Protein AF-0000000066527613 (afdb_homodimer)

Secondary structure (DSSP, 8-state):
-EEES-TTSHHHHHHHHHHHHTT---EEE---TTTTHHHHHTT-TT--SSEEE-TTS-EEESHHHHHHHHHHHH-GGG-SS-SSHHHHHHHHHHHHHHHHHHHHHHHHHHHHHTS-GGG--HHHHHHHHHHHHHHHHHHHHHHHHSPPP-SS---HHHHHHHHHHHHHHHH-GGGS-GGG-HHHHHHHHHHHTSHHHHTS---/-EEES-TTSHHHHHHHHHHHHTT---EEE---TTTTHHHHHTT-TT--SSEEE-TTS-EEESHHHHHHHHHHHH-GGG-SS-SSHHHHHHHHHHHHHHHHHHHHHHHHHHHHHTS-GGG--HHHHHHHHHHHHHHHHHHHHHHHHSPPP-SS---HHHHHHHHHHHHHHHH-GGGS-GGG-HHHHHHHHHHHTSHHHHTS---

Nearest PDB structures (foldseek):
  3lxt-assembly1_A  TM=9.907E-01  e=4.288E-24  Pseudomonas protegens Pf-5
  3tou-assembly1_B  TM=8.952E-01  e=1.502E-11  Ralstonia solanacearum
  4mk3-assembly1_A-2  TM=9.012E-01  e=2.130E-11  Cupriavidus metallidurans CH34
  4o7h-assembly1_A  TM=7.627E-01  e=2.520E-07  Rhodospirillum rubrum F11
  4o7h-assembly1_B  TM=7.383E-01  e=2.281E-07  Rhodospirillum rubrum F11

Solvent-accessible surface area (backbone atoms only — not comparable to full-atom values): 21240 Å² total; per-residue (Å²): 68,36,42,36,26,34,32,50,37,45,48,27,31,45,46,54,38,48,34,54,77,64,70,47,78,66,44,80,41,76,38,38,70,72,88,28,38,72,69,37,31,75,77,35,65,50,48,56,70,18,27,39,34,40,84,88,63,54,53,30,30,49,44,69,53,43,48,51,47,51,39,56,65,64,30,80,92,60,43,58,60,61,83,51,56,70,60,26,45,53,40,44,24,52,34,32,34,25,49,49,30,41,52,30,43,49,51,52,39,43,47,70,72,70,38,56,76,83,34,47,55,67,73,58,52,51,52,41,49,50,26,27,50,36,21,50,52,50,51,35,54,48,36,70,74,55,64,76,80,84,79,90,61,81,42,48,43,54,46,37,43,25,37,24,52,53,36,36,56,71,68,42,35,90,79,51,59,59,87,81,32,56,62,51,51,51,48,25,55,55,49,54,67,35,69,61,37,60,78,51,54,69,91,68,37,41,35,26,35,33,51,38,46,48,27,30,45,46,54,39,49,32,56,76,64,68,48,80,66,43,80,42,76,39,40,70,71,88,28,38,71,69,38,32,76,77,36,64,51,48,57,71,18,27,39,34,39,84,86,62,52,53,30,30,48,42,69,52,44,48,51,47,52,40,58,65,63,29,79,90,61,44,56,61,61,84,52,54,70,60,26,46,54,40,43,22,53,35,29,33,25,49,47,30,41,53,31,41,51,52,52,39,42,48,69,71,71,38,60,77,82,32,47,54,67,73,58,51,53,53,41,49,50,27,26,51,34,21,50,52,50,49,34,53,47,37,70,74,56,65,75,80,85,79,89,60,80,42,49,44,55,45,38,42,25,37,24,51,53,36,35,57,70,67,42,35,90,80,49,59,60,86,83,31,57,60,53,52,53,49,24,54,55,50,55,67,36,68,63,38,61,76,51,53,69,90

Sequence (406 aa):
MQLIGMLDSPFVRRVAIALRLLDLPYEHRPLSVFRNFQAFSLFNPMVKAPTLVLDDGTVLMDSSLILDYLECLAGRERSLLPQRPQARARALSLIGAALVACEKSVQIYYELNLRPEERRHGPWLERVEGQLLAAYDWLEAALRQEPLARDGGIELVGVTVAVAWRFSQLVVAERVAASEYPELASYSDYAEGLPVFLETPPVMQLIGMLDSPFVRRVAIALRLLDLPYEHRPLSVFRNFQAFSLFNPMVKAPTLVLDDGTVLMDSSLILDYLECLAGRERSLLPQRPQARARALSLIGAALVACEKSVQIYYELNLRPEERRHGPWLERVEGQLLAAYDWLEAALRQEPLARDGGIELVGVTVAVAWRFSQLVVAERVAASEYPELASYSDYAEGLPVFLETPPV

Foldseek 3Di:
DEWEEALLQLLSVLLLLLCVLLVHDYHYHHAYCPPRVPVQCVLPVVSAPGWDQDPVGDIDHDSVVSLVVSDVVSDDVSALADDDPVRRVVLVVLLVLLVLLSVLLVVLLCLVPVDDPVPRDVVVNVVSLVSNVVSLVVNLVVCVVPNDDLDLDHGSSLSSLLSSVVSSCVRPCVSPPCVVRVSSVVSNVSVCPHPSNVVRDRD/DEWEEALLQLLSVLLLLLCVLLVHDYHYHHAYCPPRVPVQCVLPVVSAPGWDQDPVGDIDHDSVVSLVVSDVVSDDVSALADDDPVRRVVLVVLLVLLVLLSVLLVVLLCLVPVDDPVPRDVVVNVVSLVSNVVSLVVNLVVCVVPNDDLPLDHGSSLSSLLSSVVSSCVRPCVSPPCVVRVRSVVSNVSVCPHPSNVVRDRD

Organism: Pseudomonas aeruginosa (strain ATCC 15692 / DSM 22644 / CIP 104116 / JCM 14847 / LMG 12228 / 1C / PRS 101 / PAO1) (NCBI:txid208964)

pLDDT: mean 97.91, std 1.45, range [89.75, 98.94]

InterPro domains:
  IPR004045 Glutathione S-transferase, N-terminal [PF13417] (3-76)
  IPR004045 Glutathione S-transferase, N-terminal [PS50404] (1-78)
  IPR036249 Thioredoxin-like superfamily [SSF52833] (1-95)
  IPR036282 Glutathione S-transferase, C-terminal domain superfamily [SSF47616] (69-200)

Radius of gyration: 19.96 Å; Cα contacts (8 Å, |Δi|>4): 633; chains: 2; bounding box: 53×54×44 Å

Structure (mmCIF, N/CA/C/O backbone):
data_AF-0000000066527613-model_v1
#
loop_
_entity.id
_entity.type
_entity.pdbx_description
1 polymer 'GST N-terminal domain-containing protein'
#
loop_
_atom_site.group_PDB
_atom_site.id
_atom_site.type_symbol
_atom_site.label_atom_id
_atom_site.label_alt_id
_atom_site.label_comp_id
_atom_site.label_asym_id
_atom_site.label_entity_id
_atom_site.label_seq_id
_atom_site.pdbx_PDB_ins_code
_atom_site.Cartn_x
_atom_site.Cartn_y
_atom_site.Cartn_z
_atom_site.occupancy
_atom_site.B_iso_or_equiv
_atom_site.auth_seq_id
_atom_site.auth_comp_id
_atom_site.auth_asym_id
_atom_site.auth_atom_id
_atom_site.pdbx_PDB_model_num
ATOM 1 N N . MET A 1 1 ? -11.852 4.91 -18.172 1 98.25 1 MET A N 1
ATOM 2 C CA . MET A 1 1 ? -10.711 4.906 -17.266 1 98.25 1 MET A CA 1
ATOM 3 C C . MET A 1 1 ? -9.422 4.555 -17.984 1 98.25 1 MET A C 1
ATOM 5 O O . MET A 1 1 ? -9.453 3.885 -19.031 1 98.25 1 MET A O 1
ATOM 9 N N . GLN A 1 2 ? -8.297 5.113 -17.562 1 98.88 2 GLN A N 1
ATOM 10 C CA . GLN A 1 2 ? -6.984 4.773 -18.109 1 98.88 2 GLN A CA 1
ATOM 11 C C . GLN A 1 2 ? -6.074 4.211 -17.016 1 98.88 2 GLN A C 1
ATOM 13 O O . GLN A 1 2 ? -5.844 4.859 -15.992 1 98.88 2 GLN A O 1
ATOM 18 N N . LEU A 1 3 ? -5.648 2.975 -17.266 1 98.94 3 LEU A N 1
ATOM 19 C CA . LEU A 1 3 ? -4.664 2.371 -16.359 1 98.94 3 LEU A CA 1
ATOM 20 C C . LEU A 1 3 ? -3.248 2.621 -16.875 1 98.94 3 LEU A C 1
ATOM 22 O O . LEU A 1 3 ? -2.881 2.154 -17.953 1 98.94 3 LEU A O 1
ATOM 26 N N . ILE A 1 4 ? -2.465 3.357 -16.125 1 98.94 4 ILE A N 1
ATOM 27 C CA . ILE A 1 4 ? -1.11 3.74 -16.516 1 98.94 4 ILE A CA 1
ATOM 28 C C . ILE A 1 4 ? -0.098 2.865 -15.781 1 98.94 4 ILE A C 1
ATOM 30 O O . ILE A 1 4 ? -0.135 2.762 -14.555 1 98.94 4 ILE A O 1
ATOM 34 N N . GLY A 1 5 ? 0.827 2.24 -16.469 1 98.81 5 GLY A N 1
ATOM 35 C CA . GLY A 1 5 ? 1.884 1.415 -15.914 1 98.81 5 GLY A CA 1
ATOM 36 C C . GLY A 1 5 ? 2.18 0.18 -16.734 1 98.81 5 GLY A C 1
ATOM 37 O O . GLY A 1 5 ? 1.356 -0.238 -17.562 1 98.81 5 GLY A O 1
ATOM 38 N N . MET A 1 6 ? 3.291 -0.422 -16.531 1 98.75 6 MET A N 1
ATOM 39 C CA . MET A 1 6 ? 3.703 -1.624 -17.25 1 98.75 6 MET A CA 1
ATOM 40 C C . MET A 1 6 ? 3.133 -2.875 -16.594 1 98.75 6 MET A C 1
ATOM 42 O O . MET A 1 6 ? 3.078 -2.965 -15.367 1 98.75 6 MET A O 1
ATOM 46 N N . LEU A 1 7 ? 2.807 -3.889 -17.359 1 98.62 7 LEU A N 1
ATOM 47 C CA . LEU A 1 7 ? 2.152 -5.086 -16.844 1 98.62 7 LEU A CA 1
ATOM 48 C C . LEU A 1 7 ? 3.17 -6.039 -16.219 1 98.62 7 LEU A C 1
ATOM 50 O O . LEU A 1 7 ? 2.797 -7.027 -15.594 1 98.62 7 LEU A O 1
ATOM 54 N N . ASP A 1 8 ? 4.469 -5.758 -16.328 1 98.12 8 ASP A N 1
ATOM 55 C CA . ASP A 1 8 ? 5.438 -6.551 -15.578 1 98.12 8 ASP A CA 1
ATOM 56 C C . ASP A 1 8 ? 5.492 -6.117 -14.109 1 98.12 8 ASP A C 1
ATOM 58 O O . ASP A 1 8 ? 6.082 -6.801 -13.273 1 98.12 8 ASP A O 1
ATOM 62 N N . SER A 1 9 ? 4.934 -4.973 -13.812 1 98.56 9 SER A N 1
ATOM 63 C CA . SER A 1 9 ? 4.691 -4.609 -12.414 1 98.56 9 SER A CA 1
ATOM 64 C C . SER A 1 9 ? 3.551 -5.43 -11.82 1 98.56 9 SER A C 1
ATOM 66 O O . SER A 1 9 ? 2.438 -5.434 -12.352 1 98.56 9 SER A O 1
ATOM 68 N N . PRO A 1 10 ? 3.832 -6.059 -10.703 1 98.81 10 PRO A N 1
ATOM 69 C CA . PRO A 1 10 ? 2.752 -6.828 -10.086 1 98.81 10 PRO A CA 1
ATOM 70 C C . PRO A 1 10 ? 1.612 -5.945 -9.586 1 98.81 10 PRO A C 1
ATOM 72 O O . PRO A 1 10 ? 0.46 -6.383 -9.539 1 98.81 10 PRO A O 1
ATOM 75 N N . PHE A 1 11 ? 1.905 -4.707 -9.273 1 98.88 11 PHE A N 1
ATOM 76 C CA . PHE A 1 11 ? 0.905 -3.768 -8.789 1 98.88 11 PHE A CA 1
ATOM 77 C C . PHE A 1 11 ? -0.023 -3.328 -9.914 1 98.88 11 PHE A C 1
ATOM 79 O O . PHE A 1 11 ? -1.237 -3.232 -9.727 1 98.88 11 PHE A O 1
ATOM 86 N N . VAL A 1 12 ? 0.524 -3.086 -11.062 1 98.94 12 VAL A N 1
ATOM 87 C CA . VAL A 1 12 ? -0.276 -2.721 -12.227 1 98.94 12 VAL A CA 1
ATOM 88 C C . VAL A 1 12 ? -1.093 -3.926 -12.695 1 98.94 12 VAL A C 1
ATOM 90 O O . VAL A 1 12 ? -2.287 -3.801 -12.977 1 98.94 12 VAL A O 1
ATOM 93 N N . ARG A 1 13 ? -0.465 -5.059 -12.703 1 98.94 13 ARG A N 1
ATOM 94 C CA . ARG A 1 13 ? -1.077 -6.25 -13.281 1 98.94 13 ARG A CA 1
ATOM 95 C C . ARG A 1 13 ? -2.268 -6.715 -12.453 1 98.94 13 ARG A C 1
ATOM 97 O O . ARG A 1 13 ? -3.295 -7.117 -13 1 98.94 13 ARG A O 1
ATOM 104 N N . ARG A 1 14 ? -2.139 -6.66 -11.125 1 98.94 14 ARG A N 1
ATOM 105 C CA . ARG A 1 14 ? -3.268 -7.129 -10.328 1 98.94 14 ARG A CA 1
ATOM 106 C C . ARG A 1 14 ? -4.469 -6.203 -10.484 1 98.94 14 ARG A C 1
ATOM 108 O O . ARG A 1 14 ? -5.617 -6.645 -10.391 1 98.94 14 ARG A O 1
ATOM 115 N N . VAL A 1 15 ? -4.266 -4.91 -10.781 1 98.94 15 VAL A N 1
ATOM 116 C CA . VAL A 1 15 ? -5.359 -3.98 -11.047 1 98.94 15 VAL A CA 1
ATOM 117 C C . VAL A 1 15 ? -5.984 -4.293 -12.406 1 98.94 15 VAL A C 1
ATOM 119 O O . VAL A 1 15 ? -7.211 -4.336 -12.531 1 98.94 15 VAL A O 1
ATOM 122 N N . ALA A 1 16 ? -5.148 -4.527 -13.375 1 98.94 16 ALA A N 1
ATOM 123 C CA . ALA A 1 16 ? -5.637 -4.855 -14.711 1 98.94 16 ALA A CA 1
ATOM 124 C C . ALA A 1 16 ? -6.52 -6.098 -14.68 1 98.94 16 ALA A C 1
ATOM 126 O O . ALA A 1 16 ? -7.602 -6.113 -15.273 1 98.94 16 ALA A O 1
ATOM 127 N N . ILE A 1 17 ? -6.062 -7.09 -14 1 98.88 17 ILE A N 1
ATOM 128 C CA . ILE A 1 17 ? -6.789 -8.352 -13.914 1 98.88 17 ILE A CA 1
ATOM 129 C C . ILE A 1 17 ? -8.109 -8.133 -13.18 1 98.88 17 ILE A C 1
ATOM 131 O O . ILE A 1 17 ? -9.148 -8.648 -13.586 1 98.88 17 ILE A O 1
ATOM 135 N N . ALA A 1 18 ? -8.078 -7.363 -12.094 1 98.88 18 ALA A N 1
ATOM 136 C CA . ALA A 1 18 ? -9.297 -7.066 -11.344 1 98.88 18 ALA A CA 1
ATOM 137 C C . ALA A 1 18 ? -10.305 -6.324 -12.219 1 98.88 18 ALA A C 1
ATOM 139 O O . ALA A 1 18 ? -11.508 -6.602 -12.156 1 98.88 18 ALA A O 1
ATOM 140 N N . LEU A 1 19 ? -9.836 -5.344 -13.023 1 98.88 19 LEU A N 1
ATOM 141 C CA . LEU A 1 19 ? -10.711 -4.617 -13.938 1 98.88 19 LEU A CA 1
ATOM 142 C C . LEU A 1 19 ? -11.422 -5.578 -14.883 1 98.88 19 LEU A C 1
ATOM 144 O O . LEU A 1 19 ? -12.617 -5.434 -15.133 1 98.88 19 LEU A O 1
ATOM 148 N N . ARG A 1 20 ? -10.734 -6.57 -15.32 1 98.5 20 ARG A N 1
ATOM 149 C CA . ARG A 1 20 ? -11.305 -7.547 -16.234 1 98.5 20 ARG A CA 1
ATOM 150 C C . ARG A 1 20 ? -12.289 -8.469 -15.523 1 98.5 20 ARG A C 1
ATOM 152 O O . ARG A 1 20 ? -13.367 -8.75 -16.047 1 98.5 20 ARG A O 1
ATOM 159 N N . LEU A 1 21 ? -11.906 -8.906 -14.367 1 98.56 21 LEU A N 1
ATOM 160 C CA . LEU A 1 21 ? -12.781 -9.773 -13.594 1 98.56 21 LEU A CA 1
ATOM 161 C C . LEU A 1 21 ? -14.102 -9.07 -13.281 1 98.56 21 LEU A C 1
ATOM 163 O O . LEU A 1 21 ? -15.148 -9.719 -13.219 1 98.56 21 LEU A O 1
ATOM 167 N N . LEU A 1 22 ? -14.031 -7.754 -13.094 1 98.31 22 LEU A N 1
ATOM 168 C CA . LEU A 1 22 ? -15.203 -6.969 -12.734 1 98.31 22 LEU A CA 1
ATOM 169 C C . LEU A 1 22 ? -15.914 -6.453 -13.984 1 98.31 22 LEU A C 1
ATOM 171 O O . LEU A 1 22 ? -16.922 -5.742 -13.891 1 98.31 22 LEU A O 1
ATOM 175 N N . ASP A 1 23 ? -15.375 -6.754 -15.148 1 97.5 23 ASP A N 1
ATOM 176 C CA . ASP A 1 23 ? -15.922 -6.34 -16.438 1 97.5 23 ASP A CA 1
ATOM 177 C C . ASP A 1 23 ? -16.031 -4.82 -16.516 1 97.5 23 ASP A C 1
ATOM 179 O O . ASP A 1 23 ? -17.094 -4.289 -16.891 1 97.5 23 ASP A O 1
ATOM 183 N N . LEU A 1 24 ? -15.047 -4.156 -16.078 1 98.12 24 LEU A N 1
ATOM 184 C CA . LEU A 1 24 ? -14.961 -2.701 -16.172 1 98.12 24 LEU A CA 1
ATOM 185 C C . LEU A 1 24 ? -14.047 -2.279 -17.312 1 98.12 24 LEU A C 1
ATOM 187 O O . LEU A 1 24 ? -12.883 -2.67 -17.359 1 98.12 24 LEU A O 1
ATOM 191 N N . PRO A 1 25 ? -14.578 -1.567 -18.219 1 97.75 25 PRO A N 1
ATOM 192 C CA . PRO A 1 25 ? -13.758 -1.151 -19.359 1 97.75 25 PRO A CA 1
ATOM 193 C C . PRO A 1 25 ? -12.648 -0.178 -18.969 1 97.75 25 PRO A C 1
ATOM 195 O O . PRO A 1 25 ? -12.852 0.677 -18.109 1 97.75 25 PRO A O 1
ATOM 198 N N . TYR A 1 26 ? -11.547 -0.317 -19.625 1 98.62 26 TYR A N 1
ATOM 199 C CA . TYR A 1 26 ? -10.43 0.588 -19.406 1 98.62 26 TYR A CA 1
ATOM 200 C C . TYR A 1 26 ? -9.484 0.587 -20.609 1 98.62 26 TYR A C 1
ATOM 202 O O . TYR A 1 26 ? -9.484 -0.352 -21.406 1 98.62 26 TYR A O 1
ATOM 210 N N . GLU A 1 27 ? -8.75 1.64 -20.734 1 98.69 27 GLU A N 1
ATOM 211 C CA . GLU A 1 27 ? -7.625 1.729 -21.656 1 98.69 27 GLU A CA 1
ATOM 212 C C . GLU A 1 27 ? -6.297 1.587 -20.922 1 98.69 27 GLU A C 1
ATOM 214 O O . GLU A 1 27 ? -6.082 2.221 -19.891 1 98.69 27 GLU A O 1
ATOM 219 N N . HIS A 1 28 ? -5.473 0.753 -21.469 1 98.75 28 HIS A N 1
ATOM 220 C CA . HIS A 1 28 ? -4.164 0.544 -20.859 1 98.75 28 HIS A CA 1
ATOM 221 C C . HIS A 1 28 ? -3.104 1.428 -21.5 1 98.75 28 HIS A C 1
ATOM 223 O O . HIS A 1 28 ? -2.994 1.473 -22.734 1 98.75 28 HIS A O 1
ATOM 229 N N . ARG A 1 29 ? -2.357 2.189 -20.734 1 98.69 29 ARG A N 1
ATOM 230 C CA . ARG A 1 29 ? -1.206 2.984 -21.156 1 98.69 29 ARG A CA 1
ATOM 231 C C . ARG A 1 29 ? 0.083 2.439 -20.547 1 98.69 29 ARG A C 1
ATOM 233 O O . ARG A 1 29 ? 0.443 2.789 -19.422 1 98.69 29 ARG A O 1
ATOM 240 N N . PRO A 1 30 ? 0.842 1.646 -21.344 1 98.62 30 PRO A N 1
ATOM 241 C CA . PRO A 1 30 ? 2.041 0.996 -20.797 1 98.62 30 PRO A CA 1
ATOM 242 C C . PRO A 1 30 ? 3.229 1.95 -20.688 1 98.62 30 PRO A C 1
ATOM 244 O O . PRO A 1 30 ? 4.156 1.887 -21.5 1 98.62 30 PRO A O 1
ATOM 247 N N . LEU A 1 31 ? 3.277 2.803 -19.719 1 98.62 31 LEU A N 1
ATOM 248 C CA . LEU A 1 31 ? 4.359 3.75 -19.469 1 98.62 31 LEU A CA 1
ATOM 249 C C . LEU A 1 31 ? 5.215 3.299 -18.297 1 98.62 31 LEU A C 1
ATOM 251 O O . LEU A 1 31 ? 4.688 2.965 -17.234 1 98.62 31 LEU A O 1
ATOM 255 N N . SER A 1 32 ? 6.484 3.225 -18.562 1 98 32 SER A N 1
ATOM 256 C CA . SER A 1 32 ? 7.457 2.9 -17.531 1 98 32 SER A CA 1
ATOM 257 C C . SER A 1 32 ? 7.73 4.102 -16.625 1 98 32 SER A C 1
ATOM 259 O O . SER A 1 32 ? 7.875 5.223 -17.109 1 98 32 SER A O 1
ATOM 261 N N . VAL A 1 33 ? 7.879 3.832 -15.281 1 97.62 33 VAL A N 1
ATOM 262 C CA . VAL A 1 33 ? 8.172 4.91 -14.336 1 97.62 33 VAL A CA 1
ATOM 263 C C . VAL A 1 33 ? 9.625 5.344 -14.484 1 97.62 33 VAL A C 1
ATOM 265 O O . VAL A 1 33 ? 10.039 6.363 -13.922 1 97.62 33 VAL A O 1
ATOM 268 N N . PHE A 1 34 ? 10.414 4.598 -15.203 1 96.19 34 PHE A N 1
ATOM 269 C CA . PHE A 1 34 ? 11.812 4.938 -15.43 1 96.19 34 PHE A CA 1
ATOM 270 C C . PHE A 1 34 ? 12.023 5.449 -16.844 1 96.19 34 PHE A C 1
ATOM 272 O O . PHE A 1 34 ? 12.32 6.633 -17.047 1 96.19 34 PHE A O 1
ATOM 279 N N . ARG A 1 35 ? 11.641 4.73 -17.875 1 97.19 35 ARG A N 1
ATOM 280 C CA . ARG A 1 35 ? 11.938 5.051 -19.266 1 97.19 35 ARG A CA 1
ATOM 281 C C . ARG A 1 35 ? 11.023 6.16 -19.781 1 97.19 35 ARG A C 1
ATOM 283 O O . ARG A 1 35 ? 11.391 6.902 -20.688 1 97.19 35 ARG A O 1
ATOM 290 N N . ASN A 1 36 ? 9.898 6.223 -19.188 1 98.44 36 ASN A N 1
ATOM 291 C CA . ASN A 1 36 ? 8.906 7.18 -19.672 1 98.44 36 ASN A CA 1
ATOM 292 C C . ASN A 1 36 ? 8.531 8.18 -18.578 1 98.44 36 ASN A C 1
ATOM 294 O O . ASN A 1 36 ? 7.359 8.523 -18.422 1 98.44 36 ASN A O 1
ATOM 298 N N . PHE A 1 37 ? 9.5 8.562 -17.844 1 97.25 37 PHE A N 1
ATOM 299 C CA . PHE A 1 37 ? 9.281 9.391 -16.656 1 97.25 37 PHE A CA 1
ATOM 300 C C . PHE A 1 37 ? 8.469 10.633 -17.016 1 97.25 37 PHE A C 1
ATOM 302 O O . PHE A 1 37 ? 7.469 10.93 -16.359 1 97.25 37 PHE A O 1
ATOM 309 N N . GLN A 1 38 ? 8.828 11.422 -18.016 1 97.56 38 GLN A N 1
ATOM 310 C CA . GLN A 1 38 ? 8.172 12.672 -18.375 1 97.56 38 GLN A CA 1
ATOM 311 C C . GLN A 1 38 ? 6.738 12.422 -18.844 1 97.56 38 GLN A C 1
ATOM 313 O O . GLN A 1 38 ? 5.812 13.117 -18.422 1 97.56 38 GLN A O 1
ATOM 318 N N . ALA A 1 39 ? 6.578 11.461 -19.703 1 98.69 39 ALA A N 1
ATOM 319 C CA . ALA A 1 39 ? 5.242 11.117 -20.188 1 98.69 39 ALA A CA 1
ATOM 320 C C . ALA A 1 39 ? 4.34 10.672 -19.031 1 98.69 39 ALA A C 1
ATOM 322 O O . ALA A 1 39 ? 3.166 11.047 -18.969 1 98.69 39 ALA A O 1
ATOM 323 N N . PHE A 1 40 ? 4.914 9.859 -18.156 1 98.81 40 PHE A N 1
ATOM 324 C CA . PHE A 1 40 ? 4.16 9.375 -17.016 1 98.81 40 PHE A CA 1
ATOM 325 C C . PHE A 1 40 ? 3.729 10.531 -16.125 1 98.81 40 PHE A C 1
ATOM 327 O O . PHE A 1 40 ? 2.605 10.547 -15.609 1 98.81 40 PHE A O 1
ATOM 334 N N . SER A 1 41 ? 4.617 11.508 -15.945 1 98.31 41 SER A N 1
ATOM 335 C CA . SER A 1 41 ? 4.379 12.617 -15.023 1 98.31 41 SER A CA 1
ATOM 336 C C . SER A 1 41 ? 3.219 13.484 -15.492 1 98.31 41 SER A C 1
ATOM 338 O O . SER A 1 41 ? 2.623 14.211 -14.703 1 98.31 41 SER A O 1
ATOM 340 N N . LEU A 1 42 ? 2.811 13.414 -16.75 1 98.06 42 LEU A N 1
ATOM 341 C CA . LEU A 1 42 ? 1.677 14.156 -17.281 1 98.06 42 LEU A CA 1
ATOM 342 C C . LEU A 1 42 ? 0.363 13.617 -16.734 1 98.06 42 LEU A C 1
ATOM 344 O O . LEU A 1 42 ? -0.621 14.352 -16.625 1 98.06 42 LEU A O 1
ATOM 348 N N . PHE A 1 43 ? 0.378 12.32 -16.328 1 98.44 43 PHE A N 1
ATOM 349 C CA . PHE A 1 43 ? -0.805 11.695 -15.75 1 98.44 43 PHE A CA 1
ATOM 350 C C . PHE A 1 43 ? -0.77 11.797 -14.227 1 98.44 43 PHE A C 1
ATOM 352 O O . PHE A 1 43 ? -1.796 12.047 -13.594 1 98.44 43 PHE A O 1
ATOM 359 N N . ASN A 1 44 ? 0.389 11.609 -13.695 1 98.75 44 ASN A N 1
ATOM 360 C CA . ASN A 1 44 ? 0.644 11.594 -12.258 1 98.75 44 ASN A CA 1
ATOM 361 C C . ASN A 1 44 ? 2.016 12.172 -11.93 1 98.75 44 ASN A C 1
ATOM 363 O O . ASN A 1 44 ? 3.035 11.5 -12.094 1 98.75 44 ASN A O 1
ATOM 367 N N . PRO A 1 45 ? 2.076 13.328 -11.328 1 98.69 45 PRO A N 1
ATOM 368 C CA . PRO A 1 45 ? 3.359 13.992 -11.078 1 98.69 45 PRO A CA 1
ATOM 369 C C . PRO A 1 45 ? 4.23 13.234 -10.078 1 98.69 45 PRO A C 1
ATOM 371 O O . PRO A 1 45 ? 5.43 13.5 -9.977 1 98.69 45 PRO A O 1
ATOM 374 N N . MET A 1 46 ? 3.697 12.312 -9.305 1 98.75 46 MET A N 1
ATOM 375 C CA . MET A 1 46 ? 4.477 11.492 -8.375 1 98.75 46 MET A CA 1
ATOM 376 C C . MET A 1 46 ? 5.125 10.32 -9.102 1 98.75 46 MET A C 1
ATOM 378 O O . MET A 1 46 ? 5.988 9.641 -8.547 1 98.75 46 MET A O 1
ATOM 382 N N . VAL A 1 47 ? 4.695 10.055 -10.359 1 98.56 47 VAL A N 1
ATOM 383 C CA . VAL A 1 47 ? 5.215 8.984 -11.211 1 98.56 47 VAL A CA 1
ATOM 384 C C . VAL A 1 47 ? 5.176 7.66 -10.453 1 98.56 47 VAL A C 1
ATOM 386 O O . VAL A 1 47 ? 6.195 6.977 -10.328 1 98.56 47 VAL A O 1
ATOM 389 N N . LYS A 1 48 ? 4.039 7.363 -9.961 1 98.19 48 LYS A N 1
ATOM 390 C CA . LYS A 1 48 ? 3.781 6.133 -9.219 1 98.19 48 LYS A CA 1
ATOM 391 C C . LYS A 1 48 ? 2.883 5.191 -10.016 1 98.19 48 LYS A C 1
ATOM 393 O O . LYS A 1 48 ? 1.813 5.586 -10.484 1 98.19 48 LYS A O 1
ATOM 398 N N . ALA A 1 49 ? 3.301 3.994 -10.289 1 98.62 49 ALA A N 1
ATOM 399 C CA . ALA A 1 49 ? 2.467 2.965 -10.906 1 98.62 49 ALA A CA 1
ATOM 400 C C . ALA A 1 49 ? 1.972 1.965 -9.867 1 98.62 49 ALA A C 1
ATOM 402 O O . ALA A 1 49 ? 2.688 1.642 -8.914 1 98.62 49 ALA A O 1
ATOM 403 N N . PRO A 1 50 ? 0.81 1.498 -10.031 1 98.81 50 PRO A N 1
ATOM 404 C CA . PRO A 1 50 ? -0.18 1.874 -11.039 1 98.81 50 PRO A CA 1
ATOM 405 C C . PRO A 1 50 ? -0.811 3.238 -10.773 1 98.81 50 PRO A C 1
ATOM 407 O O . PRO A 1 50 ? -0.86 3.684 -9.625 1 98.81 50 PRO A O 1
ATOM 410 N N . THR A 1 51 ? -1.185 3.896 -11.82 1 98.94 51 THR A N 1
ATOM 411 C CA . THR A 1 51 ? -2.07 5.055 -11.805 1 98.94 51 THR A CA 1
ATOM 412 C C . THR A 1 51 ? -3.34 4.781 -12.602 1 98.94 51 THR A C 1
ATOM 414 O O . THR A 1 51 ? -3.277 4.223 -13.703 1 98.94 51 THR A O 1
ATOM 417 N N . LEU A 1 52 ? -4.492 5.016 -12.023 1 98.94 52 LEU A N 1
ATOM 418 C CA . LEU A 1 52 ? -5.766 4.949 -12.727 1 98.94 52 LEU A CA 1
ATOM 419 C C . LEU A 1 52 ? -6.371 6.34 -12.883 1 98.94 52 LEU A C 1
ATOM 421 O O . LEU A 1 52 ? -6.645 7.02 -11.891 1 98.94 52 LEU A O 1
ATOM 425 N N . VAL A 1 53 ? -6.516 6.797 -14.094 1 98.94 53 VAL A N 1
ATOM 426 C CA . VAL A 1 53 ? -7.199 8.055 -14.383 1 98.94 53 VAL A CA 1
ATOM 427 C C . VAL A 1 53 ? -8.664 7.781 -14.727 1 98.94 53 VAL A C 1
ATOM 429 O O . VAL A 1 53 ? -8.961 7.059 -15.68 1 98.94 53 VAL A O 1
ATOM 432 N N . LEU A 1 54 ? -9.516 8.344 -13.93 1 98.81 54 LEU A N 1
ATOM 433 C CA . LEU A 1 54 ? -10.945 8.148 -14.141 1 98.81 54 LEU A CA 1
ATOM 434 C C . LEU A 1 54 ? -11.453 9.047 -15.266 1 98.81 54 LEU A C 1
ATOM 436 O O . LEU A 1 54 ? -10.742 9.938 -15.727 1 98.81 54 LEU A O 1
ATOM 440 N N . ASP A 1 55 ? -12.703 8.836 -15.664 1 97.62 55 ASP A N 1
ATOM 441 C CA . ASP A 1 55 ? -13.289 9.562 -16.781 1 97.62 55 ASP A CA 1
ATOM 442 C C . ASP A 1 55 ? -13.445 11.047 -16.453 1 97.62 55 ASP A C 1
ATOM 444 O O . ASP A 1 55 ? -13.375 11.898 -17.344 1 97.62 55 ASP A O 1
ATOM 448 N N . ASP A 1 56 ? -13.609 11.336 -15.219 1 97.5 56 ASP A N 1
ATOM 449 C CA . ASP A 1 56 ? -13.797 12.727 -14.812 1 97.5 56 ASP A CA 1
ATOM 450 C C . ASP A 1 56 ? -12.453 13.398 -14.531 1 97.5 56 ASP A C 1
ATOM 452 O O . ASP A 1 56 ? -12.414 14.539 -14.062 1 97.5 56 ASP A O 1
ATOM 456 N N . GLY A 1 57 ? -11.391 12.625 -14.711 1 97.94 57 GLY A N 1
ATOM 457 C CA . GLY A 1 57 ? -10.07 13.211 -14.547 1 97.94 57 GLY A CA 1
ATOM 458 C C . GLY A 1 57 ? -9.453 12.914 -13.188 1 97.94 57 GLY A C 1
ATOM 459 O O . GLY A 1 57 ? -8.266 13.18 -12.977 1 97.94 57 GLY A O 1
ATOM 460 N N . THR A 1 58 ? -10.203 12.336 -12.258 1 98.5 58 THR A N 1
ATOM 461 C CA . THR A 1 58 ? -9.656 11.977 -10.961 1 98.5 58 THR A CA 1
ATOM 462 C C . THR A 1 58 ? -8.539 10.945 -11.109 1 98.5 58 THR A C 1
ATOM 464 O O . THR A 1 58 ? -8.672 9.992 -11.891 1 98.5 58 THR A O 1
ATOM 467 N N . VAL A 1 59 ? -7.449 11.156 -10.367 1 98.88 59 VAL A N 1
ATOM 468 C CA . VAL A 1 59 ? -6.285 10.281 -10.445 1 98.88 59 VAL A CA 1
ATOM 469 C C . VAL A 1 59 ? -6.16 9.461 -9.164 1 98.88 59 VAL A C 1
ATOM 471 O O . VAL A 1 59 ? -6.133 10.023 -8.062 1 98.88 59 VAL A O 1
ATOM 474 N N . LEU A 1 60 ? -6.156 8.195 -9.352 1 98.88 60 LEU A N 1
ATOM 475 C CA . LEU A 1 60 ? -5.934 7.277 -8.234 1 98.88 60 LEU A CA 1
ATOM 476 C C . LEU A 1 60 ? -4.582 6.586 -8.367 1 98.88 60 LEU A C 1
ATOM 478 O O . LEU A 1 60 ? -4.117 6.324 -9.477 1 98.88 60 LEU A O 1
ATOM 482 N N . MET A 1 61 ? -3.977 6.359 -7.211 1 98.5 61 MET A N 1
ATOM 483 C CA . MET A 1 61 ? -2.734 5.594 -7.176 1 98.5 61 MET A CA 1
ATOM 484 C C . MET A 1 61 ? -2.754 4.574 -6.039 1 98.5 61 MET A C 1
ATOM 486 O O . MET A 1 61 ? -3.73 4.488 -5.293 1 98.5 61 MET A O 1
ATOM 490 N N . ASP A 1 62 ? -1.662 3.736 -5.977 1 98.06 62 ASP A N 1
ATOM 491 C CA . ASP A 1 62 ? -1.625 2.621 -5.039 1 98.06 62 ASP A CA 1
ATOM 492 C C . ASP A 1 62 ? -2.613 1.53 -5.441 1 98.06 62 ASP A C 1
ATOM 494 O O . ASP A 1 62 ? -3.826 1.751 -5.434 1 98.06 62 ASP A O 1
ATOM 498 N N . SER A 1 63 ? -2.098 0.368 -5.703 1 98.88 63 SER A N 1
ATOM 499 C CA . SER A 1 63 ? -2.932 -0.689 -6.266 1 98.88 63 SER A CA 1
ATOM 500 C C . SER A 1 63 ? -4.07 -1.058 -5.32 1 98.88 63 SER A C 1
ATOM 502 O O . SER A 1 63 ? -5.191 -1.323 -5.766 1 98.88 63 SER A O 1
ATOM 504 N N . SER A 1 64 ? -3.842 -1.008 -4.02 1 98.81 64 SER A N 1
ATOM 505 C CA . SER A 1 64 ? -4.875 -1.372 -3.057 1 98.81 64 SER A CA 1
ATOM 506 C C . SER A 1 64 ? -5.977 -0.318 -3.002 1 98.81 64 SER A C 1
ATOM 508 O O . SER A 1 64 ? -7.152 -0.649 -2.844 1 98.81 64 SER A O 1
ATOM 510 N N . LEU A 1 65 ? -5.625 0.952 -3.143 1 98.81 65 LEU A N 1
ATOM 511 C CA . LEU A 1 65 ? -6.621 2.018 -3.137 1 98.81 65 LEU A CA 1
ATOM 512 C C . LEU A 1 65 ? -7.441 2.002 -4.422 1 98.81 65 LEU A C 1
ATOM 514 O O . LEU A 1 65 ? -8.648 2.242 -4.395 1 98.81 65 LEU A O 1
ATOM 518 N N . ILE A 1 66 ? -6.766 1.747 -5.543 1 98.94 66 ILE A N 1
ATOM 519 C CA . ILE A 1 66 ? -7.473 1.617 -6.809 1 98.94 66 ILE A CA 1
ATOM 520 C C . ILE A 1 66 ? -8.484 0.474 -6.723 1 98.94 66 ILE A C 1
ATOM 522 O O . ILE A 1 66 ? -9.641 0.624 -7.129 1 98.94 66 ILE A O 1
ATOM 526 N N . LEU A 1 67 ? -8.062 -0.621 -6.141 1 98.88 67 LEU A N 1
ATOM 527 C CA . LEU A 1 67 ? -8.938 -1.782 -6.027 1 98.88 67 LEU A CA 1
ATOM 528 C C . LEU A 1 67 ? -10.094 -1.5 -5.078 1 98.88 67 LEU A C 1
ATOM 530 O O . LEU A 1 67 ? -11.211 -1.985 -5.293 1 98.88 67 LEU A O 1
ATOM 534 N N . ASP A 1 68 ? -9.812 -0.727 -4.02 1 98.44 68 ASP A N 1
ATOM 535 C CA . ASP A 1 68 ? -10.883 -0.277 -3.133 1 98.44 68 ASP A CA 1
ATOM 536 C C . ASP A 1 68 ? -11.953 0.491 -3.904 1 98.44 68 ASP A C 1
ATOM 538 O O . ASP A 1 68 ? -13.148 0.227 -3.748 1 98.44 68 ASP A O 1
ATOM 542 N N . TYR A 1 69 ? -11.539 1.377 -4.777 1 98.75 69 TYR A N 1
ATOM 543 C CA . TYR A 1 69 ? -12.461 2.154 -5.598 1 98.75 69 TYR A CA 1
ATOM 544 C C . TYR A 1 69 ? -13.25 1.25 -6.535 1 98.75 69 TYR A C 1
ATOM 546 O O . TYR A 1 69 ? -14.469 1.381 -6.648 1 98.75 69 TYR A O 1
ATOM 554 N N . LEU A 1 70 ? -12.562 0.314 -7.219 1 98.69 70 LEU A N 1
ATOM 555 C CA . LEU A 1 70 ? -13.211 -0.558 -8.188 1 98.69 70 LEU A CA 1
ATOM 556 C C . LEU A 1 70 ? -14.258 -1.442 -7.52 1 98.69 70 LEU A C 1
ATOM 558 O O . LEU A 1 70 ? -15.312 -1.715 -8.102 1 98.69 70 LEU A O 1
ATOM 562 N N . GLU A 1 71 ? -13.898 -1.851 -6.281 1 95.88 71 GLU A N 1
ATOM 563 C CA . GLU A 1 71 ? -14.867 -2.623 -5.508 1 95.88 71 GLU A CA 1
ATOM 564 C C . GLU A 1 71 ? -16.109 -1.795 -5.195 1 95.88 71 GLU A C 1
ATOM 566 O O . GLU A 1 71 ? -17.234 -2.299 -5.266 1 95.88 71 GLU A O 1
ATOM 571 N N . CYS A 1 72 ? -15.867 -0.584 -4.805 1 96.06 72 CYS A N 1
ATOM 572 C CA . CYS A 1 72 ? -16.969 0.318 -4.523 1 96.06 72 CYS A CA 1
ATOM 573 C C . CYS A 1 72 ? -17.828 0.534 -5.766 1 96.06 72 CYS A C 1
ATOM 575 O O . CYS A 1 72 ? -19.062 0.521 -5.684 1 96.06 72 CYS A O 1
ATOM 577 N N . LEU A 1 73 ? -17.219 0.683 -6.887 1 96.94 73 LEU A N 1
ATOM 578 C CA . LEU A 1 73 ? -17.891 0.928 -8.156 1 96.94 73 LEU A CA 1
ATOM 579 C C . LEU A 1 73 ? -18.703 -0.291 -8.586 1 96.94 73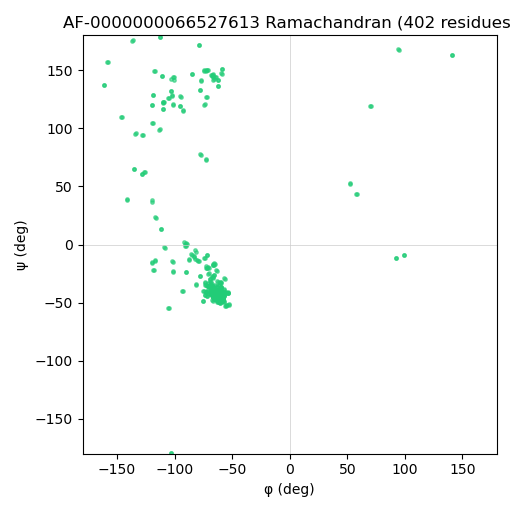 LEU A C 1
ATOM 581 O O . LEU A 1 73 ? -19.828 -0.156 -9.055 1 96.94 73 LEU A O 1
ATOM 585 N N . ALA A 1 74 ? -18.125 -1.479 -8.43 1 95.69 74 ALA A N 1
ATOM 586 C CA . ALA A 1 74 ? -18.75 -2.719 -8.891 1 95.69 74 ALA A CA 1
ATOM 587 C C . ALA A 1 74 ? -19.906 -3.121 -7.984 1 95.69 74 ALA A C 1
ATOM 589 O O . ALA A 1 74 ? -20.875 -3.754 -8.438 1 95.69 74 ALA A O 1
ATOM 590 N N . GLY A 1 75 ? -19.812 -2.793 -6.648 1 93.38 75 GLY A N 1
ATOM 591 C CA . GLY A 1 75 ? -20.844 -3.176 -5.688 1 93.38 75 GLY A CA 1
ATOM 592 C C . GLY A 1 75 ? -20.531 -4.48 -4.973 1 93.38 75 GLY A C 1
ATOM 593 O O . GLY A 1 75 ? -19.766 -5.301 -5.477 1 93.38 75 GLY A O 1
ATOM 594 N N . ARG A 1 76 ? -21.266 -4.734 -3.949 1 90.12 76 ARG A N 1
ATOM 595 C CA . ARG A 1 76 ? -21 -5.824 -3.018 1 90.12 76 ARG A CA 1
ATOM 596 C C . ARG A 1 76 ? -21.203 -7.18 -3.686 1 90.12 76 ARG A C 1
ATOM 598 O O . ARG A 1 76 ? -20.469 -8.133 -3.402 1 90.12 76 ARG A O 1
ATOM 605 N N . GLU A 1 77 ? -22.094 -7.223 -4.523 1 93.38 77 GLU A N 1
ATOM 606 C CA . GLU A 1 77 ? -22.469 -8.492 -5.141 1 93.38 77 GLU A CA 1
ATOM 607 C C . GLU A 1 77 ? -21.391 -8.969 -6.109 1 93.38 77 GLU A C 1
ATOM 609 O O . GLU A 1 77 ? -21.281 -10.164 -6.398 1 93.38 77 GLU A O 1
ATOM 614 N N . ARG A 1 78 ? -20.578 -8.094 -6.535 1 96.06 78 ARG A N 1
ATOM 615 C CA . ARG A 1 78 ? -19.562 -8.43 -7.52 1 96.06 78 ARG A CA 1
ATOM 616 C C . ARG A 1 78 ? -18.156 -8.359 -6.902 1 96.06 78 ARG A C 1
ATOM 618 O O . ARG A 1 78 ? -17.156 -8.414 -7.617 1 96.06 78 ARG A O 1
ATOM 625 N N . SER A 1 79 ? -18.141 -8.289 -5.582 1 96.5 79 SER A N 1
ATOM 626 C CA . SER A 1 79 ? -16.875 -8.117 -4.883 1 96.5 79 SER A CA 1
ATOM 627 C C . SER A 1 79 ? -15.938 -9.297 -5.137 1 96.5 79 SER A C 1
ATOM 629 O O . SER A 1 79 ? -16.375 -10.445 -5.164 1 96.5 79 SER A O 1
ATOM 631 N N . LEU A 1 80 ? -14.633 -8.953 -5.281 1 98.25 80 LEU A N 1
ATOM 632 C CA . LEU A 1 80 ? -13.602 -9.969 -5.449 1 98.25 80 LEU A CA 1
ATOM 633 C C . LEU A 1 80 ? -13.016 -10.383 -4.105 1 98.25 80 LEU A C 1
ATOM 635 O O . LEU A 1 80 ? -12.078 -11.18 -4.047 1 98.25 80 LEU A O 1
ATOM 639 N N . LEU A 1 81 ? -13.523 -9.82 -2.99 1 98.12 81 LEU A N 1
ATOM 640 C CA . LEU A 1 81 ? -13.109 -10.133 -1.627 1 98.12 81 LEU A CA 1
ATOM 641 C C . LEU A 1 81 ? -14.273 -10.711 -0.828 1 98.12 81 LEU A C 1
ATOM 643 O O . LEU A 1 81 ? -15.43 -10.344 -1.043 1 98.12 81 LEU A O 1
ATOM 647 N N . PRO A 1 82 ? -13.945 -11.609 0.147 1 97.25 82 PRO A N 1
ATOM 648 C CA . PRO A 1 82 ? -15.008 -12.07 1.044 1 97.25 82 PRO A CA 1
ATOM 649 C C . PRO A 1 82 ? -15.672 -10.922 1.804 1 97.25 82 PRO A C 1
ATOM 651 O O . PRO A 1 82 ? -15.016 -9.938 2.143 1 97.25 82 PRO A O 1
ATOM 654 N N . GLN A 1 83 ? -16.984 -11.156 2.135 1 94.75 83 GLN A N 1
ATOM 655 C CA . GLN A 1 83 ? -17.719 -10.078 2.777 1 94.75 83 GLN A CA 1
ATOM 656 C C . GLN A 1 83 ? -17.828 -10.312 4.281 1 94.75 83 GLN A C 1
ATOM 658 O O . GLN A 1 83 ? -18.125 -9.375 5.039 1 94.75 83 GLN A O 1
ATOM 663 N N . ARG A 1 84 ? -17.703 -11.523 4.703 1 96.31 84 ARG A N 1
ATOM 664 C CA . ARG A 1 84 ? -17.688 -11.82 6.133 1 96.31 84 ARG A CA 1
ATOM 665 C C . ARG A 1 84 ? -16.328 -11.492 6.746 1 96.31 84 ARG A C 1
ATOM 667 O O . ARG A 1 84 ? -15.289 -11.891 6.219 1 96.31 84 ARG A O 1
ATOM 674 N N . PRO A 1 85 ? -16.281 -10.797 7.887 1 97.06 85 PRO A N 1
ATOM 675 C CA . PRO A 1 85 ? -15.031 -10.273 8.453 1 97.06 85 PRO A CA 1
ATOM 676 C C . PRO A 1 85 ? -13.961 -11.344 8.625 1 97.06 85 PRO A C 1
ATOM 678 O O . PRO A 1 85 ? -12.805 -11.125 8.258 1 97.06 85 PRO A O 1
ATOM 681 N N . GLN A 1 86 ? -14.32 -12.508 9.062 1 97.19 86 GLN A N 1
ATOM 682 C CA . GLN A 1 86 ? -13.328 -13.539 9.328 1 97.19 86 GLN A CA 1
ATOM 683 C C . GLN A 1 86 ? -12.672 -14.016 8.031 1 97.19 86 GLN A C 1
ATOM 685 O O . GLN A 1 86 ? -11.445 -14.133 7.957 1 97.19 86 GLN A O 1
ATOM 690 N N . ALA A 1 87 ? -13.469 -14.305 7.059 1 97.75 87 ALA A N 1
ATOM 691 C CA . ALA A 1 87 ? -12.961 -14.742 5.766 1 97.75 87 ALA A CA 1
ATOM 692 C C . ALA A 1 87 ? -12.156 -13.633 5.09 1 97.75 87 ALA A C 1
ATOM 694 O O . ALA A 1 87 ? -11.141 -13.898 4.441 1 97.75 87 ALA A O 1
ATOM 695 N N . ARG A 1 88 ? -12.633 -12.43 5.234 1 98.12 88 ARG A N 1
ATOM 696 C CA . ARG A 1 88 ? -11.93 -11.289 4.652 1 98.12 88 ARG A CA 1
ATOM 697 C C . ARG A 1 88 ? -10.562 -11.102 5.301 1 98.12 88 ARG A C 1
ATOM 699 O O . ARG A 1 88 ? -9.57 -10.836 4.613 1 98.12 88 ARG A O 1
ATOM 706 N N . ALA A 1 89 ? -10.516 -11.273 6.609 1 98.69 89 ALA A N 1
ATOM 707 C CA . ALA A 1 89 ? -9.242 -11.148 7.32 1 98.69 89 ALA A CA 1
ATOM 708 C C . ALA A 1 89 ? -8.227 -12.148 6.797 1 98.69 89 ALA A C 1
ATOM 710 O O . ALA A 1 89 ? -7.055 -11.812 6.602 1 98.69 89 ALA A O 1
ATOM 711 N N . ARG A 1 90 ? -8.641 -13.305 6.543 1 98.19 90 ARG A N 1
ATOM 712 C CA . ARG A 1 90 ? -7.742 -14.336 6.035 1 98.19 90 ARG A CA 1
ATOM 713 C C . ARG A 1 90 ? -7.25 -13.992 4.637 1 98.19 90 ARG A C 1
ATOM 715 O O . ARG A 1 90 ? -6.062 -14.133 4.34 1 98.19 90 ARG A O 1
ATOM 722 N N . ALA A 1 91 ? -8.164 -13.57 3.83 1 98.62 91 ALA A N 1
ATOM 723 C CA . ALA A 1 91 ? -7.793 -13.156 2.479 1 98.62 91 ALA A CA 1
ATOM 724 C C . ALA A 1 91 ? -6.793 -12.008 2.514 1 98.62 91 ALA A C 1
ATOM 726 O O . ALA A 1 91 ? -5.781 -12.031 1.812 1 98.62 91 ALA A O 1
ATOM 727 N N . LEU A 1 92 ? -7.086 -11.055 3.359 1 98.88 92 LEU A N 1
ATOM 728 C CA . LEU A 1 92 ? -6.246 -9.859 3.438 1 98.88 92 LEU A CA 1
ATOM 729 C C . LEU A 1 92 ? -4.883 -10.195 4.031 1 98.88 92 LEU A C 1
ATOM 731 O O . LEU A 1 92 ? -3.875 -9.578 3.68 1 98.88 92 LEU A O 1
ATOM 735 N N . SER A 1 93 ? -4.832 -11.188 4.879 1 98.88 93 SER A N 1
ATOM 736 C CA . SER A 1 93 ? -3.559 -11.656 5.406 1 98.88 93 SER A CA 1
ATOM 737 C C . SER A 1 93 ? -2.66 -12.188 4.293 1 98.88 93 SER A C 1
ATOM 739 O O . SER A 1 93 ? -1.486 -11.82 4.207 1 98.88 93 SER A O 1
ATOM 741 N N . LEU A 1 94 ? -3.221 -12.992 3.441 1 98.94 94 LEU A N 1
ATOM 742 C CA . LEU A 1 94 ? -2.463 -13.555 2.326 1 98.94 94 LEU A CA 1
ATOM 743 C C . LEU A 1 94 ? -2.096 -12.477 1.318 1 98.94 94 LEU A C 1
ATOM 745 O O . LEU A 1 94 ? -0.974 -12.445 0.809 1 98.94 94 LEU A O 1
ATOM 749 N N . ILE A 1 95 ? -3.02 -11.586 1.073 1 98.94 95 ILE A N 1
ATOM 750 C CA . ILE A 1 95 ? -2.766 -10.477 0.159 1 98.94 95 ILE A CA 1
ATOM 751 C C . ILE A 1 95 ? -1.633 -9.609 0.702 1 98.94 95 ILE A C 1
ATOM 753 O O . ILE A 1 95 ? -0.736 -9.211 -0.044 1 98.94 95 ILE A O 1
ATOM 757 N N . GLY A 1 96 ? -1.687 -9.367 1.994 1 98.94 96 GLY A N 1
ATOM 758 C CA . GLY A 1 96 ? -0.636 -8.578 2.619 1 98.94 96 GLY A CA 1
ATOM 759 C C . GLY A 1 96 ? 0.742 -9.195 2.467 1 98.94 96 GLY A C 1
ATOM 760 O O . GLY A 1 96 ? 1.701 -8.5 2.115 1 98.94 96 GLY A O 1
ATOM 761 N N . ALA A 1 97 ? 0.834 -10.469 2.703 1 98.94 97 ALA A N 1
ATOM 762 C CA . ALA A 1 97 ? 2.107 -11.164 2.557 1 98.94 97 ALA A CA 1
ATOM 763 C C . ALA A 1 97 ? 2.594 -11.125 1.11 1 98.94 97 ALA A C 1
ATOM 765 O O . ALA A 1 97 ? 3.785 -10.922 0.855 1 98.94 97 ALA A O 1
ATOM 766 N N . ALA A 1 98 ? 1.714 -11.305 0.17 1 98.94 98 ALA A N 1
ATOM 767 C CA . ALA A 1 98 ? 2.062 -11.25 -1.247 1 98.94 98 ALA A CA 1
ATOM 768 C C . ALA A 1 98 ? 2.568 -9.867 -1.635 1 98.94 98 ALA A C 1
ATOM 770 O O . ALA A 1 98 ? 3.523 -9.734 -2.406 1 98.94 98 ALA A O 1
ATOM 771 N N . LEU A 1 99 ? 1.923 -8.859 -1.096 1 98.94 99 LEU A N 1
ATOM 772 C CA . LEU A 1 99 ? 2.338 -7.5 -1.41 1 98.94 99 LEU A CA 1
ATOM 773 C C . LEU A 1 99 ? 3.695 -7.188 -0.789 1 98.94 99 LEU A C 1
ATOM 775 O O . LEU A 1 99 ? 4.492 -6.449 -1.37 1 98.94 99 LEU A O 1
ATOM 779 N N . VAL A 1 100 ? 3.959 -7.711 0.417 1 98.88 100 VAL A N 1
ATOM 780 C CA . VAL A 1 100 ? 5.297 -7.582 0.989 1 98.88 100 VAL A CA 1
ATOM 781 C C . VAL A 1 100 ? 6.32 -8.219 0.055 1 98.88 100 VAL A C 1
ATOM 783 O O . VAL A 1 100 ? 7.375 -7.637 -0.213 1 98.88 100 VAL A O 1
ATOM 786 N N . ALA A 1 101 ? 6.016 -9.398 -0.445 1 98.94 101 ALA A N 1
ATOM 787 C CA . ALA A 1 101 ? 6.926 -10.078 -1.365 1 98.94 101 ALA A CA 1
ATOM 788 C C . ALA A 1 101 ? 7.188 -9.227 -2.604 1 98.94 101 ALA A C 1
ATOM 790 O O . ALA A 1 101 ? 8.328 -9.125 -3.064 1 98.94 101 ALA A O 1
ATOM 791 N N . CYS A 1 102 ? 6.141 -8.609 -3.133 1 98.94 102 CYS A N 1
ATOM 792 C CA . CYS A 1 102 ? 6.293 -7.723 -4.281 1 98.94 102 CYS A CA 1
ATOM 793 C C . CYS A 1 102 ? 7.219 -6.555 -3.947 1 98.94 102 CYS A C 1
ATOM 795 O O . CYS A 1 102 ? 8.156 -6.27 -4.695 1 98.94 102 CYS A O 1
ATOM 797 N N . GLU A 1 103 ? 6.926 -5.906 -2.846 1 98.75 103 GLU A N 1
ATOM 798 C CA . GLU A 1 103 ? 7.691 -4.734 -2.43 1 98.75 103 GLU A CA 1
ATOM 799 C C . GLU A 1 103 ? 9.164 -5.07 -2.252 1 98.75 103 GLU A C 1
ATOM 801 O O . GLU A 1 103 ? 10.039 -4.324 -2.701 1 98.75 103 GLU A O 1
ATOM 806 N N . LYS A 1 104 ? 9.422 -6.184 -1.596 1 98.81 104 LYS A N 1
ATOM 807 C CA . LYS A 1 104 ? 10.805 -6.559 -1.321 1 98.81 104 LYS A CA 1
ATOM 808 C C . LYS A 1 104 ? 11.523 -7 -2.598 1 98.81 104 LYS A C 1
ATOM 810 O O . LYS A 1 104 ? 12.711 -6.73 -2.773 1 98.81 104 LYS A O 1
ATOM 815 N N . SER A 1 105 ? 10.844 -7.668 -3.5 1 98.88 105 SER A N 1
ATOM 816 C CA . SER A 1 105 ? 11.414 -7.992 -4.801 1 98.88 105 SER A CA 1
ATOM 817 C C . SER A 1 105 ? 11.828 -6.734 -5.555 1 98.88 105 SER A C 1
ATOM 819 O O . SER A 1 105 ? 12.898 -6.688 -6.156 1 98.88 105 SER A O 1
ATOM 821 N N . VAL A 1 106 ? 10.992 -5.723 -5.535 1 98.56 106 VAL A N 1
ATOM 822 C CA . VAL A 1 106 ? 11.289 -4.449 -6.184 1 98.56 106 VAL A CA 1
ATOM 823 C C . VAL A 1 106 ? 12.531 -3.828 -5.555 1 98.56 106 VAL A C 1
ATOM 825 O O . VAL A 1 106 ? 13.422 -3.348 -6.266 1 98.56 106 VAL A O 1
ATOM 828 N N . GLN A 1 107 ? 12.57 -3.865 -4.227 1 98.19 107 GLN A N 1
ATOM 829 C CA . GLN A 1 107 ? 13.695 -3.262 -3.525 1 98.19 107 GLN A CA 1
ATOM 830 C C . GLN A 1 107 ? 15.008 -3.949 -3.9 1 98.19 107 GLN A C 1
ATOM 832 O O . GLN A 1 107 ? 16.031 -3.285 -4.117 1 98.19 107 GLN A O 1
ATOM 837 N N . ILE A 1 108 ? 14.992 -5.258 -3.951 1 98.56 108 ILE A N 1
ATOM 838 C CA . ILE A 1 108 ? 16.188 -6.02 -4.328 1 98.56 108 ILE A CA 1
ATOM 839 C C . ILE A 1 108 ? 16.562 -5.699 -5.77 1 98.56 108 ILE A C 1
ATOM 841 O O . ILE A 1 108 ? 17.734 -5.43 -6.066 1 98.56 108 ILE A O 1
ATOM 845 N N . TYR A 1 109 ? 15.586 -5.68 -6.613 1 98 109 TYR A N 1
ATOM 846 C CA . TYR A 1 109 ? 15.828 -5.387 -8.023 1 98 109 TYR A CA 1
ATOM 847 C C . TYR A 1 109 ? 16.469 -4.008 -8.195 1 98 109 TYR A C 1
ATOM 849 O O . TYR A 1 109 ? 17.422 -3.848 -8.953 1 98 109 TYR A O 1
ATOM 857 N N . TYR A 1 110 ? 15.93 -2.986 -7.52 1 96.75 110 TYR A N 1
ATOM 858 C CA . TYR A 1 110 ? 16.453 -1.629 -7.617 1 96.75 110 TYR A CA 1
ATOM 859 C C . TYR A 1 110 ? 17.891 -1.556 -7.094 1 96.75 110 TYR A C 1
ATOM 861 O O . TYR A 1 110 ? 18.734 -0.901 -7.695 1 96.75 110 TYR A O 1
ATOM 869 N N . GLU A 1 111 ? 18.109 -2.219 -5.992 1 97.06 111 GLU A N 1
ATOM 870 C CA . GLU A 1 111 ? 19.453 -2.219 -5.406 1 97.06 111 GLU A CA 1
ATOM 871 C C . GLU A 1 111 ? 20.469 -2.822 -6.367 1 97.06 111 GLU A C 1
ATOM 873 O O . GLU A 1 111 ? 21.578 -2.287 -6.531 1 97.06 111 GLU A O 1
ATOM 878 N N . LEU A 1 112 ? 20.094 -3.846 -7.055 1 96.69 112 LEU A N 1
ATOM 879 C CA . LEU A 1 112 ? 21.047 -4.629 -7.836 1 96.69 112 LEU A CA 1
ATOM 880 C C . LEU A 1 112 ? 21.172 -4.078 -9.258 1 96.69 112 LEU A C 1
ATOM 882 O O . LEU A 1 112 ? 22.203 -4.238 -9.906 1 96.69 112 LEU A O 1
ATOM 886 N N . ASN A 1 113 ? 20.125 -3.365 -9.727 1 95.81 113 ASN A N 1
ATOM 887 C CA . ASN A 1 113 ? 20.109 -3.037 -11.148 1 95.81 113 ASN A CA 1
ATOM 888 C C . ASN A 1 113 ? 20.109 -1.527 -11.375 1 95.81 113 ASN A C 1
ATOM 890 O O . ASN A 1 113 ? 20.438 -1.06 -12.469 1 95.81 113 ASN A O 1
ATOM 894 N N . LEU A 1 114 ? 19.797 -0.768 -10.297 1 94.5 114 LEU A N 1
ATOM 895 C CA . LEU A 1 114 ? 19.672 0.666 -10.531 1 94.5 114 LEU A CA 1
ATOM 896 C C . LEU A 1 114 ? 20.719 1.442 -9.75 1 94.5 114 LEU A C 1
ATOM 898 O O . LEU A 1 114 ? 20.938 2.629 -10 1 94.5 114 LEU A O 1
ATOM 902 N N . ARG A 1 115 ? 21.328 0.79 -8.82 1 96 115 ARG A N 1
ATOM 903 C CA . ARG A 1 115 ? 22.438 1.413 -8.094 1 96 115 ARG A CA 1
ATOM 904 C C . ARG A 1 115 ? 23.781 0.919 -8.617 1 96 115 ARG A C 1
ATOM 906 O O . ARG A 1 115 ? 23.953 -0.27 -8.898 1 96 115 ARG A O 1
ATOM 913 N N . PRO A 1 116 ? 24.734 1.882 -8.664 1 97 116 PRO A N 1
ATOM 914 C CA . PRO A 1 116 ? 26.094 1.407 -8.953 1 97 116 PRO A CA 1
ATOM 915 C C . PRO A 1 116 ? 26.594 0.404 -7.918 1 97 116 PRO A C 1
ATOM 917 O O . PRO A 1 116 ? 26.281 0.523 -6.73 1 97 116 PRO A O 1
ATOM 920 N N . GLU A 1 117 ? 27.422 -0.517 -8.43 1 95.81 117 GLU A N 1
ATOM 921 C CA . GLU A 1 117 ? 27.891 -1.609 -7.582 1 95.81 117 GLU A CA 1
ATOM 922 C C . GLU A 1 117 ? 28.516 -1.081 -6.301 1 95.81 117 GLU A C 1
ATOM 924 O O . GLU A 1 117 ? 28.281 -1.622 -5.219 1 95.81 117 GLU A O 1
ATOM 929 N N . GLU A 1 118 ? 29.281 -0.052 -6.422 1 95.06 118 GLU A N 1
ATOM 930 C CA . GLU A 1 118 ? 30.031 0.479 -5.289 1 95.06 118 GLU A CA 1
ATOM 931 C C . GLU A 1 118 ? 29.109 1.167 -4.289 1 95.06 118 GLU A C 1
ATOM 933 O O . GLU A 1 118 ? 29.516 1.467 -3.164 1 95.06 118 GLU A O 1
ATOM 938 N N . ARG A 1 119 ? 27.875 1.343 -4.645 1 95.38 119 ARG A N 1
ATOM 939 C CA . ARG A 1 119 ? 26.922 2.033 -3.773 1 95.38 119 ARG A CA 1
ATOM 940 C C . ARG A 1 119 ? 25.906 1.059 -3.191 1 95.38 119 ARG A C 1
ATOM 942 O O . ARG A 1 119 ? 25.031 1.456 -2.42 1 95.38 119 ARG A O 1
ATOM 949 N N . ARG A 1 120 ? 26 -0.151 -3.576 1 96.69 120 ARG A N 1
ATOM 950 C CA . ARG A 1 120 ? 25.125 -1.171 -3.006 1 96.69 120 ARG A CA 1
ATOM 951 C C . ARG A 1 120 ? 25.453 -1.423 -1.541 1 96.69 120 ARG A C 1
ATOM 953 O O . ARG A 1 120 ? 26.609 -1.277 -1.129 1 96.69 120 ARG A O 1
ATOM 960 N N . HIS A 1 121 ? 24.453 -1.718 -0.79 1 96.88 121 HIS A N 1
ATOM 961 C CA . HIS A 1 121 ? 24.625 -1.898 0.648 1 96.88 121 HIS A CA 1
ATOM 962 C C . HIS A 1 121 ? 24.234 -3.311 1.073 1 96.88 121 HIS A C 1
ATOM 964 O O . HIS A 1 121 ? 23.047 -3.609 1.25 1 96.88 121 HIS A O 1
ATOM 970 N N . GLY A 1 122 ? 25.219 -4.156 1.358 1 95.94 122 GLY A N 1
ATOM 971 C CA . GLY A 1 122 ? 25.062 -5.57 1.667 1 95.94 122 GLY A CA 1
ATOM 972 C C . GLY A 1 122 ? 24.109 -5.828 2.811 1 95.94 122 GLY A C 1
ATOM 973 O O . GLY A 1 122 ? 23.172 -6.621 2.674 1 95.94 122 GLY A O 1
ATOM 974 N N . PRO A 1 123 ? 24.312 -5.172 3.936 1 96.38 123 PRO A N 1
ATOM 975 C CA . PRO A 1 123 ? 23.422 -5.406 5.082 1 96.38 123 PRO A CA 1
ATOM 976 C C . PRO A 1 123 ? 21.969 -5.086 4.777 1 96.38 123 PRO A C 1
ATOM 978 O O . PRO A 1 123 ? 21.062 -5.777 5.262 1 96.38 123 PRO A O 1
ATOM 981 N N . TRP A 1 124 ? 21.734 -4.074 3.998 1 95.38 124 TRP A N 1
ATOM 982 C CA . TRP A 1 124 ? 20.375 -3.746 3.576 1 95.38 124 TRP A CA 1
ATOM 983 C C . TRP A 1 124 ? 19.797 -4.852 2.705 1 95.38 124 TRP A C 1
ATOM 985 O O . TRP A 1 124 ? 18.656 -5.266 2.896 1 95.38 124 TRP A O 1
ATOM 995 N N . LEU A 1 125 ? 20.578 -5.312 1.761 1 97 125 LEU A N 1
ATOM 996 C CA . LEU A 1 125 ? 20.125 -6.375 0.863 1 97 125 LEU A CA 1
ATOM 997 C C . LEU A 1 125 ? 19.797 -7.641 1.642 1 97 125 LEU A C 1
ATOM 999 O O . LEU A 1 125 ? 18.812 -8.32 1.348 1 97 125 LEU A O 1
ATOM 1003 N N . GLU A 1 126 ? 20.594 -7.965 2.588 1 97.56 126 GLU A N 1
ATOM 1004 C CA . GLU A 1 126 ? 20.359 -9.148 3.416 1 97.56 126 GLU A CA 1
ATOM 1005 C C . GLU A 1 126 ? 19.062 -9.031 4.188 1 97.56 126 GLU A C 1
ATOM 1007 O O . GLU A 1 126 ? 18.297 -10 4.281 1 97.56 126 GLU A O 1
ATOM 1012 N N . ARG A 1 127 ? 18.828 -7.879 4.742 1 96.69 127 ARG A N 1
ATOM 1013 C CA . ARG A 1 127 ? 17.594 -7.648 5.488 1 96.69 127 ARG A CA 1
ATOM 1014 C C . ARG A 1 127 ? 16.375 -7.801 4.594 1 96.69 127 ARG A C 1
ATOM 1016 O O . ARG A 1 127 ? 15.43 -8.508 4.945 1 96.69 127 ARG A O 1
ATOM 1023 N N . VAL A 1 128 ? 16.438 -7.188 3.455 1 97.94 128 VAL A N 1
ATOM 1024 C CA . VAL A 1 128 ? 15.312 -7.176 2.531 1 97.94 128 VAL A CA 1
ATOM 1025 C C . VAL A 1 128 ? 15.07 -8.578 1.982 1 97.94 128 VAL A C 1
ATOM 1027 O O . VAL A 1 128 ? 13.922 -9.008 1.841 1 97.94 128 VAL A O 1
ATOM 1030 N N . GLU A 1 129 ? 16.141 -9.266 1.691 1 98.5 129 GLU A N 1
ATOM 1031 C CA . GLU A 1 129 ? 16.031 -10.641 1.225 1 98.5 129 GLU A CA 1
ATOM 1032 C C . GLU A 1 129 ? 15.391 -11.531 2.287 1 98.5 129 GLU A C 1
ATOM 1034 O O . GLU A 1 129 ? 14.57 -12.398 1.971 1 98.5 129 GLU A O 1
ATOM 1039 N N . GLY A 1 130 ? 15.812 -11.359 3.51 1 98.5 130 GLY A N 1
ATOM 1040 C CA . GLY A 1 130 ? 15.195 -12.109 4.594 1 98.5 130 GLY A CA 1
ATOM 1041 C C . GLY A 1 130 ? 13.703 -11.891 4.691 1 98.5 130 GLY A C 1
ATOM 1042 O O . GLY A 1 130 ? 12.945 -12.844 4.906 1 98.5 130 GLY A O 1
ATOM 1043 N N . GLN A 1 131 ? 13.273 -10.656 4.508 1 98.69 131 GLN A N 1
ATOM 1044 C CA . GLN A 1 131 ? 11.844 -10.336 4.559 1 98.69 131 GLN A CA 1
ATOM 1045 C C . GLN A 1 131 ? 11.102 -10.953 3.375 1 98.69 131 GLN A C 1
ATOM 1047 O O . GLN A 1 131 ? 9.977 -11.422 3.521 1 98.69 131 GLN A O 1
ATOM 1052 N N . LEU A 1 132 ? 11.719 -10.906 2.213 1 98.88 132 LEU A N 1
ATOM 1053 C CA . LEU A 1 132 ? 11.141 -11.523 1.02 1 98.88 132 LEU A CA 1
ATOM 1054 C C . LEU A 1 132 ? 10.914 -13.016 1.237 1 98.88 132 LEU A C 1
ATOM 1056 O O . LEU A 1 132 ? 9.812 -13.516 0.99 1 98.88 132 LEU A O 1
ATOM 1060 N N . LEU A 1 133 ? 11.93 -13.703 1.731 1 98.88 133 LEU A N 1
ATOM 1061 C CA . LEU A 1 133 ? 11.828 -15.148 1.939 1 98.88 133 LEU A CA 1
ATOM 1062 C C . LEU A 1 133 ? 10.82 -15.469 3.035 1 98.88 133 LEU A C 1
ATOM 1064 O O . LEU A 1 133 ? 10.086 -16.453 2.938 1 98.88 133 LEU A O 1
ATOM 1068 N N . ALA A 1 134 ? 10.758 -14.641 4.07 1 98.88 134 ALA A N 1
ATOM 1069 C CA . ALA A 1 134 ? 9.766 -14.828 5.121 1 98.88 134 ALA A CA 1
ATOM 1070 C C . ALA A 1 134 ? 8.352 -14.742 4.555 1 98.88 134 ALA A C 1
ATOM 1072 O O . ALA A 1 134 ? 7.461 -15.492 4.973 1 98.88 134 ALA A O 1
ATOM 1073 N N . ALA A 1 135 ? 8.133 -13.812 3.641 1 98.94 135 ALA A N 1
ATOM 1074 C CA . ALA A 1 135 ? 6.82 -13.664 3.016 1 98.94 135 ALA A CA 1
ATOM 1075 C C . ALA A 1 135 ?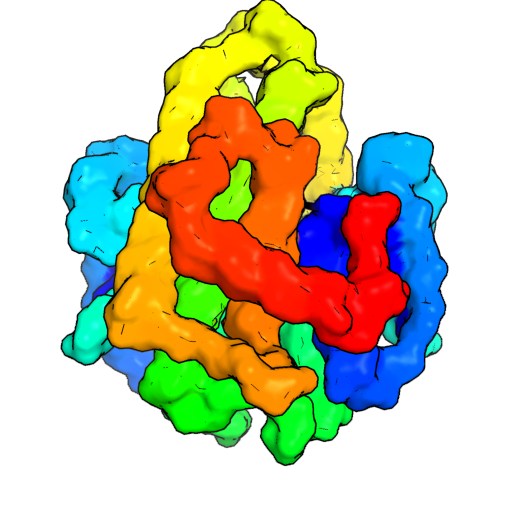 6.438 -14.914 2.236 1 98.94 135 ALA A C 1
ATOM 1077 O O . ALA A 1 135 ? 5.316 -15.422 2.371 1 98.94 135 ALA A O 1
ATOM 1078 N N . TYR A 1 136 ? 7.316 -15.438 1.464 1 98.94 136 TYR A N 1
ATOM 1079 C CA . TYR A 1 136 ? 7.008 -16.609 0.651 1 98.94 136 TYR A CA 1
ATOM 1080 C C . TYR A 1 136 ? 6.91 -17.859 1.513 1 98.94 136 TYR A C 1
ATOM 1082 O O . TYR A 1 136 ? 6.113 -18.75 1.229 1 98.94 136 TYR A O 1
ATOM 1090 N N . ASP A 1 137 ? 7.77 -17.938 2.598 1 98.94 137 ASP A N 1
ATOM 1091 C CA . ASP A 1 137 ? 7.598 -19.031 3.551 1 98.94 137 ASP A CA 1
ATOM 1092 C C . ASP A 1 137 ? 6.191 -19.031 4.148 1 98.94 137 ASP A C 1
ATOM 1094 O O . ASP A 1 137 ? 5.559 -20.078 4.273 1 98.94 137 ASP A O 1
ATOM 1098 N N . TRP A 1 138 ? 5.777 -17.859 4.469 1 98.81 138 TRP A N 1
ATOM 1099 C CA . TRP A 1 138 ? 4.453 -17.672 5.051 1 98.81 138 TRP A CA 1
ATOM 1100 C C . TRP A 1 138 ? 3.365 -18.094 4.074 1 98.81 138 TRP A C 1
ATOM 1102 O O . TRP A 1 138 ? 2.451 -18.844 4.441 1 98.81 138 TRP A O 1
ATOM 1112 N N . LEU A 1 139 ? 3.414 -17.656 2.889 1 98.94 139 LEU A N 1
ATOM 1113 C CA . LEU A 1 139 ? 2.422 -17.969 1.862 1 98.94 139 LEU A C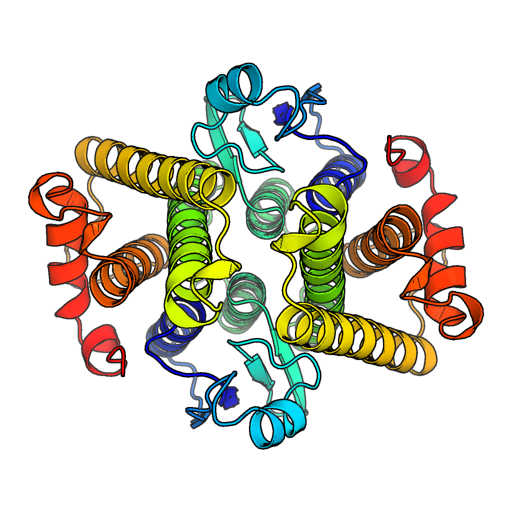A 1
ATOM 1114 C C . LEU A 1 139 ? 2.422 -19.453 1.534 1 98.94 139 LEU A C 1
ATOM 1116 O O . LEU A 1 139 ? 1.357 -20.062 1.405 1 98.94 139 LEU A O 1
ATOM 1120 N N . GLU A 1 140 ? 3.605 -20.016 1.385 1 98.94 140 GLU A N 1
ATOM 1121 C CA . GLU A 1 140 ? 3.725 -21.438 1.076 1 98.94 140 GLU A CA 1
ATOM 1122 C C . GLU A 1 140 ? 3.072 -22.297 2.158 1 98.94 140 GLU A C 1
ATOM 1124 O O . GLU A 1 140 ? 2.334 -23.234 1.854 1 98.94 140 GLU A O 1
ATOM 1129 N N . ALA A 1 141 ? 3.402 -21.969 3.389 1 98.75 141 ALA A N 1
ATOM 1130 C CA . ALA A 1 141 ? 2.832 -22.703 4.516 1 98.75 141 ALA A CA 1
ATOM 1131 C C . ALA A 1 141 ? 1.312 -22.578 4.539 1 98.75 141 ALA A C 1
ATOM 1133 O O . ALA A 1 141 ? 0.606 -23.547 4.801 1 98.75 141 ALA A O 1
ATOM 1134 N N . ALA A 1 142 ? 0.803 -21.391 4.289 1 98.69 142 ALA A N 1
ATOM 1135 C CA . ALA A 1 142 ? -0.639 -21.156 4.285 1 98.69 142 ALA A CA 1
ATOM 1136 C C . ALA A 1 142 ? -1.324 -21.953 3.189 1 98.69 142 ALA A C 1
ATOM 1138 O O . ALA A 1 142 ? -2.383 -22.547 3.418 1 98.69 142 ALA A O 1
ATOM 1139 N N . LEU A 1 143 ? -0.729 -22 2.008 1 98.5 143 LEU A N 1
ATOM 1140 C CA . LEU A 1 143 ? -1.326 -22.688 0.875 1 98.5 143 LEU A CA 1
ATOM 1141 C C . LEU A 1 143 ? -1.279 -24.203 1.084 1 98.5 143 LEU A C 1
ATOM 1143 O O . LEU A 1 143 ? -2.158 -24.922 0.611 1 98.5 143 LEU A O 1
ATOM 1147 N N . ARG A 1 144 ? -0.212 -24.672 1.772 1 98.19 144 ARG A N 1
ATOM 1148 C CA . ARG A 1 144 ? -0.147 -26.094 2.119 1 98.19 144 ARG A CA 1
ATOM 1149 C C . ARG A 1 144 ? -1.282 -26.484 3.061 1 98.19 144 ARG A C 1
ATOM 1151 O O . ARG A 1 144 ? -1.868 -27.547 2.928 1 98.19 144 ARG A O 1
ATOM 1158 N N . GLN A 1 145 ? -1.55 -25.609 3.938 1 97.88 145 GLN A N 1
ATOM 1159 C CA . GLN A 1 145 ? -2.586 -25.859 4.93 1 97.88 145 GLN A CA 1
ATOM 1160 C C . GLN A 1 145 ? -3.979 -25.719 4.324 1 97.88 145 GLN A C 1
ATOM 1162 O O . GLN A 1 145 ? -4.855 -26.547 4.578 1 97.88 145 GLN A O 1
ATOM 1167 N N . GLU A 1 146 ? -4.215 -24.688 3.629 1 97.69 146 GLU A N 1
ATOM 1168 C CA . GLU A 1 146 ? -5.477 -24.406 2.947 1 97.69 146 GLU A CA 1
ATOM 1169 C C . GLU A 1 146 ? -5.238 -23.922 1.52 1 97.69 146 GLU A C 1
ATOM 1171 O O . GLU A 1 146 ? -5.117 -22.719 1.274 1 97.69 146 GLU A O 1
ATOM 1176 N N . PRO A 1 147 ? -5.301 -24.859 0.58 1 97.75 147 PRO A N 1
ATOM 1177 C CA . PRO A 1 147 ? -5.027 -24.5 -0.814 1 97.75 147 PRO A CA 1
ATOM 1178 C C . PRO A 1 147 ? -6.055 -23.516 -1.384 1 97.75 147 PRO A C 1
ATOM 1180 O O . PRO A 1 147 ? -7.238 -23.594 -1.047 1 97.75 147 PRO A O 1
ATOM 1183 N N . LEU A 1 148 ? -5.613 -22.609 -2.225 1 97.94 148 LEU A N 1
ATOM 1184 C CA . LEU A 1 148 ? -6.523 -21.75 -2.969 1 97.94 148 LEU A CA 1
ATOM 1185 C C . LEU A 1 148 ? -7.27 -22.547 -4.035 1 97.94 148 LEU A C 1
ATOM 1187 O O . LEU A 1 148 ? -6.734 -23.516 -4.582 1 97.94 148 LEU A O 1
ATOM 1191 N N . ALA A 1 149 ? -8.461 -22.109 -4.32 1 96.12 149 ALA A N 1
ATOM 1192 C CA . ALA A 1 149 ? -9.328 -22.828 -5.246 1 96.12 149 ALA A CA 1
ATOM 1193 C C . ALA A 1 149 ? -8.766 -22.812 -6.664 1 96.12 149 ALA A C 1
ATOM 1195 O O . ALA A 1 149 ? -8.203 -21.797 -7.098 1 96.12 149 ALA A O 1
ATOM 1196 N N . ARG A 1 150 ? -8.914 -23.938 -7.379 1 96.5 150 ARG A N 1
ATOM 1197 C CA . ARG A 1 150 ? -8.57 -24.109 -8.781 1 96.5 150 ARG A CA 1
ATOM 1198 C C . ARG A 1 150 ? -9.758 -24.625 -9.586 1 96.5 150 ARG A C 1
ATOM 1200 O O . ARG A 1 150 ? -9.711 -25.719 -10.148 1 96.5 150 ARG A O 1
ATOM 1207 N N . ASP A 1 151 ? -10.797 -23.844 -9.633 1 95.75 151 ASP A N 1
ATOM 1208 C CA . ASP A 1 151 ? -12.055 -24.312 -10.211 1 95.75 151 ASP A CA 1
ATOM 1209 C C . ASP A 1 151 ? -12.43 -23.5 -11.445 1 95.75 151 ASP A C 1
ATOM 1211 O O . ASP A 1 151 ? -13.602 -23.406 -11.805 1 95.75 151 ASP A O 1
ATOM 1215 N N . GLY A 1 152 ? -11.492 -22.906 -12.062 1 93.31 152 GLY A N 1
ATOM 1216 C CA . GLY A 1 152 ? -11.742 -22.109 -13.258 1 93.31 152 GLY A CA 1
ATOM 1217 C C . GLY A 1 152 ? -11.992 -20.656 -12.961 1 93.31 152 GLY A C 1
ATOM 1218 O O . GLY A 1 152 ? -11.945 -19.812 -13.867 1 93.31 152 GLY A O 1
ATOM 1219 N N . GLY A 1 153 ? -12.195 -20.344 -11.672 1 92.62 153 GLY A N 1
ATOM 1220 C CA . GLY A 1 153 ? -12.352 -18.969 -11.242 1 92.62 153 GLY A CA 1
ATOM 1221 C C . GLY A 1 153 ? -11.211 -18.469 -10.375 1 92.62 153 GLY A C 1
ATOM 1222 O O . GLY A 1 153 ? -10.234 -19.203 -10.148 1 92.62 153 GLY A O 1
ATOM 1223 N N . ILE A 1 154 ? -11.297 -17.188 -9.977 1 97.75 154 ILE A N 1
ATOM 1224 C CA . ILE A 1 154 ? -10.227 -16.641 -9.156 1 97.75 154 ILE A CA 1
ATOM 1225 C C . ILE A 1 154 ? -10.719 -15.383 -8.445 1 97.75 154 ILE A C 1
ATOM 1227 O O . ILE A 1 154 ? -11.445 -14.578 -9.031 1 97.75 154 ILE A O 1
ATOM 1231 N N . GLU A 1 155 ? -10.352 -15.281 -7.176 1 97.62 155 GLU A N 1
ATOM 1232 C CA . GLU A 1 155 ? -10.617 -14.086 -6.387 1 97.62 155 GLU A CA 1
ATOM 1233 C C . GLU A 1 155 ? -9.359 -13.234 -6.219 1 97.62 155 GLU A C 1
ATOM 1235 O O . GLU A 1 155 ? -8.297 -13.578 -6.75 1 97.62 155 GLU A O 1
ATOM 1240 N N . LEU A 1 156 ? -9.508 -12.148 -5.516 1 98.75 156 LEU A N 1
ATOM 1241 C CA . LEU A 1 156 ? -8.414 -11.172 -5.457 1 98.75 156 LEU A CA 1
ATOM 1242 C C . LEU A 1 156 ? -7.191 -11.773 -4.773 1 98.75 156 LEU A C 1
ATOM 1244 O O . LEU A 1 156 ? -6.059 -11.461 -5.141 1 98.75 156 LEU A O 1
ATOM 1248 N N . VAL A 1 157 ? -7.434 -12.625 -3.764 1 98.81 157 VAL A N 1
ATOM 1249 C CA . VAL A 1 157 ? -6.309 -13.242 -3.068 1 98.81 157 VAL A CA 1
ATOM 1250 C C . VAL A 1 157 ? -5.512 -14.109 -4.043 1 98.81 157 VAL A C 1
ATOM 1252 O O . VAL A 1 157 ? -4.277 -14.055 -4.059 1 98.81 157 VAL A O 1
ATOM 1255 N N . GLY A 1 158 ? -6.207 -14.867 -4.84 1 98.88 158 GLY A N 1
ATOM 1256 C CA . GLY A 1 158 ? -5.52 -15.672 -5.836 1 98.88 158 GLY A CA 1
ATOM 1257 C C . GLY A 1 158 ? -4.777 -14.852 -6.867 1 98.88 158 GLY A C 1
ATOM 1258 O O . GLY A 1 158 ? -3.641 -15.164 -7.223 1 98.88 158 GLY A O 1
ATOM 1259 N N . VAL A 1 159 ? -5.406 -13.789 -7.348 1 98.94 159 VAL A N 1
ATOM 1260 C CA . VAL A 1 159 ? -4.781 -12.891 -8.312 1 98.94 159 VAL A CA 1
ATOM 1261 C C . VAL A 1 159 ? -3.48 -12.336 -7.734 1 98.94 159 VAL A C 1
ATOM 1263 O O . VAL A 1 159 ? -2.436 -12.375 -8.391 1 98.94 159 VAL A O 1
ATOM 1266 N N . THR A 1 160 ? -3.518 -11.852 -6.52 1 98.94 160 THR A N 1
ATOM 1267 C CA . THR A 1 160 ? -2.383 -11.156 -5.918 1 98.94 160 THR A CA 1
ATOM 1268 C C . THR A 1 160 ? -1.24 -12.133 -5.645 1 98.94 160 THR A C 1
ATOM 1270 O O . THR A 1 160 ? -0.079 -11.828 -5.93 1 98.94 160 THR A O 1
ATOM 1273 N N . VAL A 1 161 ? -1.582 -13.305 -5.148 1 98.94 161 VAL A N 1
ATOM 1274 C CA . VAL A 1 161 ? -0.57 -14.32 -4.859 1 98.94 161 VAL A CA 1
ATOM 1275 C C . VAL A 1 161 ? 0.11 -14.75 -6.156 1 98.94 161 VAL A C 1
ATOM 1277 O O . VAL A 1 161 ? 1.339 -14.844 -6.219 1 98.94 161 VAL A O 1
ATOM 1280 N N . ALA A 1 162 ? -0.661 -14.961 -7.172 1 98.94 162 ALA A N 1
ATOM 1281 C CA . ALA A 1 162 ? -0.129 -15.445 -8.445 1 98.94 162 ALA A CA 1
ATOM 1282 C C . ALA A 1 162 ? 0.778 -14.406 -9.094 1 98.94 162 ALA A C 1
ATOM 1284 O O . ALA A 1 162 ? 1.88 -14.727 -9.547 1 98.94 162 ALA A O 1
ATOM 1285 N N . VAL A 1 163 ? 0.359 -13.172 -9.117 1 98.88 163 VAL A N 1
ATOM 1286 C CA . VAL A 1 163 ? 1.143 -12.133 -9.781 1 98.88 163 VAL A CA 1
ATOM 1287 C C . VAL A 1 163 ? 2.412 -11.852 -8.984 1 98.88 163 VAL A C 1
ATOM 1289 O O . VAL A 1 163 ? 3.463 -11.555 -9.555 1 98.88 163 VAL A O 1
ATOM 1292 N N . ALA A 1 164 ? 2.305 -11.914 -7.637 1 98.94 164 ALA A N 1
ATOM 1293 C CA . ALA A 1 164 ? 3.479 -11.695 -6.793 1 98.94 164 ALA A CA 1
ATOM 1294 C C . ALA A 1 164 ? 4.57 -12.719 -7.098 1 98.94 164 ALA A C 1
ATOM 1296 O O . ALA A 1 164 ? 5.73 -12.359 -7.301 1 98.94 164 ALA A O 1
ATOM 1297 N N . TRP A 1 165 ? 4.141 -13.961 -7.137 1 98.94 165 TRP A N 1
ATOM 1298 C CA . TRP A 1 165 ? 5.094 -15.039 -7.395 1 98.94 165 TRP A CA 1
ATOM 1299 C C . TRP A 1 165 ? 5.723 -14.891 -8.773 1 98.94 165 TRP A C 1
ATOM 1301 O O . TRP A 1 165 ? 6.945 -14.961 -8.914 1 98.94 165 TRP A O 1
ATOM 1311 N N . ARG A 1 166 ? 4.883 -14.68 -9.758 1 98.75 166 ARG A N 1
ATOM 1312 C CA . ARG A 1 1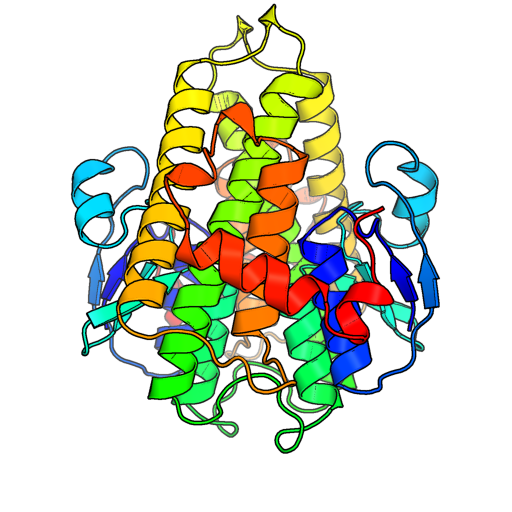66 ? 5.379 -14.555 -11.125 1 98.75 166 ARG A CA 1
ATOM 1313 C C . ARG A 1 166 ? 6.367 -13.406 -11.25 1 98.75 166 ARG A C 1
ATOM 1315 O O . ARG A 1 166 ? 7.414 -13.547 -11.891 1 98.75 166 ARG A O 1
ATOM 1322 N N . PHE A 1 167 ? 6.086 -12.328 -10.656 1 98.88 167 PHE A N 1
ATOM 1323 C CA . PHE A 1 167 ? 6.938 -11.148 -10.688 1 98.88 167 PHE A CA 1
ATOM 1324 C C . PHE A 1 167 ? 8.305 -11.445 -10.078 1 98.88 167 PHE A C 1
ATOM 1326 O O . PHE A 1 167 ? 9.336 -11.117 -10.664 1 98.88 167 PHE A O 1
ATOM 1333 N N . SER A 1 168 ? 8.305 -12.062 -8.844 1 98.81 168 SER A N 1
ATOM 1334 C CA . SER A 1 168 ? 9.57 -12.375 -8.18 1 98.81 168 SER A CA 1
ATOM 1335 C C . SER A 1 168 ? 10.422 -13.305 -9.031 1 98.81 168 SER A C 1
ATOM 1337 O O . SER A 1 168 ? 11.648 -13.156 -9.094 1 98.81 168 SER A O 1
ATOM 1339 N N . GLN A 1 169 ? 9.773 -14.234 -9.734 1 98.56 169 GLN A N 1
ATOM 1340 C CA . GLN A 1 169 ? 10.5 -15.164 -10.594 1 98.56 169 GLN A CA 1
ATOM 1341 C C . GLN A 1 169 ? 11.039 -14.469 -11.844 1 98.56 169 GLN A C 1
ATOM 1343 O O . GLN A 1 169 ? 11.969 -14.961 -12.484 1 98.56 169 GLN A O 1
ATOM 1348 N N . LEU A 1 170 ? 10.461 -13.352 -12.148 1 97.88 170 LEU A N 1
ATOM 1349 C CA . LEU A 1 170 ? 10.93 -12.57 -13.281 1 97.88 170 LEU A CA 1
ATOM 1350 C C . LEU A 1 170 ? 12.141 -11.734 -12.898 1 97.88 170 LEU A C 1
ATOM 1352 O O . LEU A 1 170 ? 13.07 -11.578 -13.695 1 97.88 170 LEU A O 1
ATOM 1356 N N . VAL A 1 171 ? 12.203 -11.234 -11.648 1 97.94 171 VAL A N 1
ATOM 1357 C CA . VAL A 1 171 ? 13.156 -10.156 -11.43 1 97.94 171 VAL A CA 1
ATOM 1358 C C . VAL A 1 171 ? 14.203 -10.586 -10.406 1 97.94 171 VAL A C 1
ATOM 1360 O O . VAL A 1 171 ? 15.297 -10.008 -10.344 1 97.94 171 VAL A O 1
ATOM 1363 N N . VAL A 1 172 ? 13.852 -11.609 -9.555 1 98 172 VAL A N 1
ATOM 1364 C CA . VAL A 1 172 ? 14.805 -12 -8.523 1 98 172 VAL A CA 1
ATOM 1365 C C . VAL A 1 172 ? 14.789 -13.523 -8.359 1 98 172 VAL A C 1
ATOM 1367 O O . VAL A 1 172 ? 14.875 -14.039 -7.246 1 98 172 VAL A O 1
ATOM 1370 N N . ALA A 1 173 ? 14.672 -14.258 -9.406 1 96.94 173 ALA A N 1
ATOM 1371 C CA . ALA A 1 173 ? 14.555 -15.711 -9.398 1 96.94 173 ALA A CA 1
ATOM 1372 C C . ALA A 1 173 ? 15.727 -16.359 -8.672 1 96.94 173 ALA A C 1
ATOM 1374 O O . ALA A 1 173 ? 15.57 -17.391 -8.023 1 96.94 173 ALA A O 1
ATOM 1375 N N . GLU A 1 174 ? 16.844 -15.766 -8.688 1 96 174 GLU A N 1
ATOM 1376 C CA . GLU A 1 174 ? 18.047 -16.328 -8.086 1 96 174 GLU A CA 1
ATOM 1377 C C . GLU A 1 174 ? 17.969 -16.312 -6.566 1 96 174 GLU A C 1
ATOM 1379 O O . GLU A 1 174 ? 18.688 -17.062 -5.895 1 96 174 GLU A O 1
ATOM 1384 N N . ARG A 1 175 ? 17.109 -15.508 -6.082 1 95.44 175 ARG A N 1
ATOM 1385 C CA . ARG A 1 175 ? 17.016 -15.344 -4.637 1 95.44 175 ARG A CA 1
ATOM 1386 C C . ARG A 1 175 ? 15.82 -16.125 -4.082 1 95.44 175 ARG A C 1
ATOM 1388 O O . ARG A 1 175 ? 15.695 -16.297 -2.869 1 95.44 175 ARG A O 1
ATOM 1395 N N . VAL A 1 176 ? 14.969 -16.531 -4.949 1 97.88 176 VAL A N 1
ATOM 1396 C CA . VAL A 1 176 ? 13.773 -17.266 -4.574 1 97.88 176 VAL A CA 1
ATOM 1397 C C . VAL A 1 176 ? 13.68 -18.547 -5.402 1 97.88 176 VAL A C 1
ATOM 1399 O O . VAL A 1 176 ? 13.055 -18.562 -6.465 1 97.88 176 VAL A O 1
ATOM 1402 N N . ALA A 1 177 ? 14.172 -19.625 -4.867 1 97.44 177 ALA A N 1
ATOM 1403 C CA . ALA A 1 177 ? 14.203 -20.891 -5.602 1 97.44 177 ALA A CA 1
ATOM 1404 C C . ALA A 1 177 ? 12.812 -21.5 -5.699 1 97.44 177 ALA A C 1
ATOM 1406 O O . ALA A 1 177 ? 12.227 -21.875 -4.684 1 97.44 177 ALA A O 1
ATOM 1407 N N . ALA A 1 178 ? 12.398 -21.672 -6.879 1 97.44 178 ALA A N 1
ATOM 1408 C CA . ALA A 1 178 ? 11.047 -22.172 -7.109 1 97.44 178 ALA A CA 1
ATOM 1409 C C . ALA A 1 178 ? 10.859 -23.547 -6.48 1 97.44 178 ALA A C 1
ATOM 1411 O O . ALA A 1 178 ? 9.766 -23.891 -6.027 1 97.44 178 ALA A O 1
ATOM 1412 N N . SER A 1 179 ? 11.883 -24.359 -6.418 1 97.75 179 SER A N 1
ATOM 1413 C CA . SER A 1 179 ? 11.812 -25.719 -5.895 1 97.75 179 SER A CA 1
ATOM 1414 C C . SER A 1 179 ? 11.453 -25.719 -4.414 1 97.75 179 SER A C 1
ATOM 1416 O O . SER A 1 179 ? 10.938 -26.703 -3.896 1 97.75 179 SER A O 1
ATOM 1418 N N . GLU A 1 180 ? 11.703 -24.609 -3.736 1 98.31 180 GLU A N 1
ATOM 1419 C CA . GLU A 1 180 ? 11.414 -24.516 -2.309 1 98.31 180 GLU A CA 1
ATOM 1420 C C . GLU A 1 180 ? 9.961 -24.109 -2.066 1 98.31 180 GLU A C 1
ATOM 1422 O O . GLU A 1 180 ? 9.469 -24.188 -0.939 1 98.31 180 GLU A O 1
ATOM 1427 N N . TYR A 1 181 ? 9.273 -23.75 -3.146 1 98.81 181 TYR A N 1
ATOM 1428 C CA . TYR A 1 181 ? 7.922 -23.219 -3.012 1 98.81 181 TYR A CA 1
ATOM 1429 C C . TYR A 1 181 ? 6.988 -23.844 -4.043 1 98.81 181 TYR A C 1
ATOM 1431 O O . TYR A 1 181 ? 6.375 -23.141 -4.844 1 98.81 181 TYR A O 1
ATOM 1439 N N . PRO A 1 182 ? 6.789 -25.109 -3.924 1 98.69 182 PRO A N 1
ATOM 1440 C CA . PRO A 1 182 ? 6.027 -25.812 -4.961 1 98.69 182 PRO A CA 1
ATOM 1441 C C . PRO A 1 182 ? 4.559 -25.391 -4.992 1 98.69 182 PRO A C 1
ATOM 1443 O O . PRO A 1 182 ? 3.939 -25.375 -6.062 1 98.69 182 PRO A O 1
ATOM 1446 N N . GLU A 1 183 ? 3.895 -25.094 -3.844 1 98.75 183 GLU A N 1
ATOM 1447 C CA . GLU A 1 183 ? 2.492 -24.703 -3.834 1 98.75 183 GLU A CA 1
ATOM 1448 C C . GLU A 1 183 ? 2.295 -23.359 -4.555 1 98.75 183 GLU A C 1
ATOM 1450 O O . GLU A 1 183 ? 1.349 -23.203 -5.328 1 98.75 183 GLU A O 1
ATOM 1455 N N . LEU A 1 184 ? 3.158 -22.453 -4.297 1 98.88 184 LEU A N 1
ATOM 1456 C CA . LEU A 1 184 ? 3.08 -21.141 -4.926 1 98.88 184 LEU A CA 1
ATOM 1457 C C . LEU A 1 184 ? 3.32 -21.234 -6.43 1 98.88 184 LEU A C 1
ATOM 1459 O O . LEU A 1 184 ? 2.59 -20.641 -7.223 1 98.88 184 LEU A O 1
ATOM 1463 N N . ALA A 1 185 ? 4.375 -21.969 -6.805 1 98.75 185 ALA A N 1
ATOM 1464 C CA . ALA A 1 185 ? 4.703 -22.141 -8.219 1 98.75 185 ALA A CA 1
ATOM 1465 C C . ALA A 1 185 ? 3.541 -22.766 -8.977 1 98.75 185 ALA A C 1
ATOM 1467 O O . ALA A 1 185 ? 3.154 -22.297 -10.047 1 98.75 185 ALA A O 1
ATOM 1468 N N . SER A 1 186 ? 3.041 -23.797 -8.398 1 98.56 186 SER A N 1
ATOM 1469 C CA . SER A 1 186 ? 1.935 -24.516 -9.023 1 98.56 186 SER A CA 1
ATOM 1470 C C . SER A 1 186 ? 0.698 -23.625 -9.141 1 98.56 186 SER A C 1
ATOM 1472 O O . SER A 1 186 ? 0.007 -23.656 -10.164 1 98.56 186 SER A O 1
ATOM 1474 N N . TYR A 1 187 ? 0.379 -22.875 -8.141 1 98.81 187 TYR A N 1
ATOM 1475 C CA . TYR A 1 187 ? -0.803 -22.016 -8.172 1 98.81 187 TYR A CA 1
ATOM 1476 C C . TYR A 1 187 ? -0.639 -20.906 -9.203 1 98.81 187 TYR A C 1
ATOM 1478 O O . TYR A 1 187 ? -1.588 -20.562 -9.914 1 98.81 187 TYR A O 1
ATOM 1486 N N . SER A 1 188 ? 0.514 -20.312 -9.18 1 98.75 188 SER A N 1
ATOM 1487 C CA . SER A 1 188 ? 0.777 -19.281 -10.18 1 98.75 188 SER A CA 1
ATOM 1488 C C . SER A 1 188 ? 0.639 -19.828 -11.594 1 98.75 188 SER A C 1
ATOM 1490 O O . SER A 1 188 ? 0.083 -19.172 -12.477 1 98.75 188 SER A O 1
ATOM 1492 N N . ASP A 1 189 ? 1.146 -21 -11.867 1 98.38 189 ASP A N 1
ATOM 1493 C CA . ASP A 1 189 ? 1.007 -21.641 -13.172 1 98.38 189 ASP A CA 1
ATOM 1494 C C . ASP A 1 189 ? -0.464 -21.812 -13.539 1 98.38 189 ASP A C 1
ATOM 1496 O O . ASP A 1 189 ? -0.86 -21.578 -14.68 1 98.38 189 ASP A O 1
ATOM 1500 N N . TYR A 1 190 ? -1.261 -22.297 -12.586 1 98.56 190 TYR A N 1
ATOM 1501 C CA . TYR A 1 190 ? -2.701 -22.406 -12.789 1 98.56 190 TYR A CA 1
ATOM 1502 C C . TYR A 1 190 ? -3.303 -21.062 -13.18 1 98.56 190 TYR A C 1
ATOM 1504 O O . TYR A 1 190 ? -4.008 -20.969 -14.188 1 98.56 190 TYR A O 1
ATOM 1512 N N . ALA A 1 191 ? -3.035 -20.062 -12.398 1 98.75 191 ALA A N 1
ATOM 1513 C CA . ALA A 1 191 ? -3.611 -18.734 -12.625 1 98.75 191 ALA A CA 1
ATOM 1514 C C . ALA A 1 191 ? -3.211 -18.188 -13.992 1 98.75 191 ALA A C 1
ATOM 1516 O O . ALA A 1 191 ? -4.031 -17.594 -14.695 1 98.75 191 ALA A O 1
ATOM 1517 N N . GLU A 1 192 ? -1.957 -18.406 -14.375 1 98.38 192 GLU A N 1
ATOM 1518 C CA . GLU A 1 192 ? -1.424 -17.891 -15.633 1 98.38 192 GLU A CA 1
ATOM 1519 C C . GLU A 1 192 ? -2.115 -18.547 -16.828 1 98.38 192 GLU A C 1
ATOM 1521 O O . GLU A 1 192 ? -1.999 -18.047 -17.953 1 98.38 192 GLU A O 1
ATOM 1526 N N . GLY A 1 193 ? -2.758 -19.578 -16.594 1 98.31 193 GLY A N 1
ATOM 1527 C CA . GLY A 1 193 ? -3.502 -20.266 -17.641 1 98.31 193 GLY A CA 1
ATOM 1528 C C . GLY A 1 193 ? -4.914 -19.734 -17.812 1 98.31 193 GLY A C 1
ATOM 1529 O O . GLY A 1 193 ? -5.598 -20.062 -18.781 1 98.31 193 GLY A O 1
ATOM 1530 N N . LEU A 1 194 ? -5.426 -18.938 -16.891 1 98.5 194 LEU A N 1
ATOM 1531 C CA . LEU A 1 194 ? -6.777 -18.391 -16.969 1 98.5 194 LEU A CA 1
ATOM 1532 C C . LEU A 1 194 ? -6.863 -17.281 -18 1 98.5 194 LEU A C 1
ATOM 1534 O O . LEU A 1 194 ? -5.898 -16.547 -18.219 1 98.5 194 LEU A O 1
ATOM 1538 N N . PRO A 1 195 ? -8 -17.062 -18.672 1 97.94 195 PRO A N 1
ATOM 1539 C CA . PRO A 1 195 ? -8.156 -16.078 -19.734 1 97.94 195 PRO A CA 1
ATOM 1540 C C . PRO A 1 195 ? -7.758 -14.664 -19.297 1 97.94 195 PRO A C 1
ATOM 1542 O O . PRO A 1 195 ? -7.055 -13.961 -20.016 1 97.94 195 PRO A O 1
ATOM 1545 N N . VAL A 1 196 ? -8.094 -14.234 -18.094 1 98 196 VAL A N 1
ATOM 1546 C CA . VAL A 1 196 ? -7.844 -12.875 -17.641 1 98 196 VAL A CA 1
ATOM 1547 C C . VAL A 1 196 ? -6.344 -12.648 -17.469 1 98 196 VAL A C 1
ATOM 1549 O O . VAL A 1 196 ? -5.848 -11.539 -17.656 1 98 196 VAL A O 1
ATOM 1552 N N . PHE A 1 197 ? -5.602 -13.703 -17.094 1 98.62 197 PHE A N 1
ATOM 1553 C CA . PHE A 1 197 ? -4.152 -13.609 -17 1 98.62 197 PHE A CA 1
ATOM 1554 C C . PHE A 1 197 ? -3.514 -13.609 -18.391 1 98.62 197 PHE A C 1
ATOM 1556 O O . PHE A 1 197 ? -2.584 -12.844 -18.656 1 98.62 197 PHE A O 1
ATOM 1563 N N . LEU A 1 198 ? -4.031 -14.422 -19.266 1 98.31 198 LEU A N 1
ATOM 1564 C CA . LEU A 1 198 ? -3.516 -14.5 -20.641 1 98.31 198 LEU A CA 1
ATOM 1565 C C . LEU A 1 198 ? -3.682 -13.172 -21.359 1 98.31 198 LEU A C 1
ATOM 1567 O O . LEU A 1 198 ? -2.855 -12.812 -22.203 1 98.31 198 LEU A O 1
ATOM 1571 N N . GLU A 1 199 ? -4.684 -12.461 -21.047 1 97.81 199 GLU A N 1
ATOM 1572 C CA . GLU A 1 199 ? -4.996 -11.188 -21.688 1 97.81 199 GLU A CA 1
ATOM 1573 C C . GLU A 1 199 ? -4.199 -10.047 -21.062 1 97.81 199 GLU A C 1
ATOM 1575 O O . GLU A 1 199 ? -4.219 -8.922 -21.562 1 97.81 199 GLU A O 1
ATOM 1580 N N . THR A 1 200 ? -3.508 -10.312 -19.906 1 98.19 200 THR A N 1
ATOM 1581 C CA . THR A 1 200 ? -2.689 -9.328 -19.203 1 98.19 200 THR A CA 1
ATOM 1582 C C . THR A 1 200 ? -1.294 -9.883 -18.938 1 98.19 200 THR A C 1
ATOM 1584 O O . THR A 1 200 ? -0.854 -9.93 -17.781 1 98.19 200 THR A O 1
ATOM 1587 N N . PRO A 1 201 ? -0.539 -10.234 -19.938 1 97.56 201 PRO A N 1
ATOM 1588 C CA . PRO A 1 201 ? 0.782 -10.836 -19.734 1 97.56 201 PRO A CA 1
ATOM 1589 C C . PRO A 1 201 ? 1.778 -9.859 -19.094 1 97.56 201 PRO A C 1
ATOM 1591 O O . PRO A 1 201 ? 1.701 -8.656 -19.328 1 97.56 201 PRO A O 1
ATOM 1594 N N . PRO A 1 202 ? 2.656 -10.398 -18.281 1 95.94 202 PRO A N 1
ATOM 1595 C CA . PRO A 1 202 ? 3.646 -9.539 -17.641 1 95.94 202 PRO A CA 1
ATOM 1596 C C . PRO A 1 202 ? 4.719 -9.047 -18.609 1 95.94 202 PRO A C 1
ATOM 1598 O O . PRO A 1 202 ? 5.812 -9.617 -18.672 1 95.94 202 PRO A O 1
ATOM 1601 N N . VAL A 1 203 ? 4.43 -8.109 -19.516 1 89.75 203 VAL A N 1
ATOM 1602 C CA . VAL A 1 203 ? 5.352 -7.578 -20.516 1 89.75 203 VAL A CA 1
ATOM 1603 C C . VAL A 1 203 ? 5.453 -6.062 -20.375 1 89.75 203 VAL A C 1
ATOM 1605 O O . VAL A 1 203 ? 4.535 -5.418 -19.859 1 89.75 203 VAL A O 1
ATOM 1608 N N . MET B 1 1 ? -7.566 -7.379 19.766 1 98.25 1 MET B N 1
ATOM 1609 C CA . MET B 1 1 ? -6.609 -7.133 18.688 1 98.25 1 MET B CA 1
ATOM 1610 C C . MET B 1 1 ? -5.34 -6.48 19.234 1 98.25 1 MET B C 1
ATOM 1612 O O . MET B 1 1 ? -5.371 -5.828 20.281 1 98.25 1 MET B O 1
ATOM 1616 N N . GLN B 1 2 ? -4.191 -6.754 18.641 1 98.88 2 GLN B N 1
ATOM 1617 C CA . GLN B 1 2 ? -2.928 -6.113 18.984 1 98.88 2 GLN B CA 1
ATOM 1618 C C . GLN B 1 2 ? -2.34 -5.375 17.781 1 98.88 2 GLN B C 1
ATOM 1620 O O . GLN B 1 2 ? -2.121 -5.973 16.734 1 98.88 2 GLN B O 1
ATOM 1625 N N . LEU B 1 3 ? -2.172 -4.074 17.984 1 98.94 3 LEU B N 1
ATOM 1626 C CA . LEU B 1 3 ? -1.496 -3.275 16.969 1 98.94 3 LEU B CA 1
ATOM 1627 C C . LEU B 1 3 ? -0.002 -3.178 17.25 1 98.94 3 LEU B C 1
ATOM 1629 O O . LEU B 1 3 ? 0.402 -2.617 18.281 1 98.94 3 LEU B O 1
ATOM 1633 N N . ILE B 1 4 ? 0.809 -3.725 16.391 1 98.94 4 ILE B N 1
ATOM 1634 C CA . ILE B 1 4 ? 2.256 -3.773 16.578 1 98.94 4 ILE B CA 1
ATOM 1635 C C . ILE B 1 4 ? 2.916 -2.697 15.711 1 98.94 4 ILE B C 1
ATOM 1637 O O . ILE B 1 4 ? 2.674 -2.625 14.508 1 98.94 4 ILE B O 1
ATOM 1641 N N . GLY B 1 5 ? 3.766 -1.874 16.281 1 98.81 5 GLY B N 1
ATOM 1642 C CA . GLY B 1 5 ? 4.508 -0.834 15.578 1 98.81 5 GLY B CA 1
ATOM 1643 C C . GLY B 1 5 ? 4.625 0.45 16.375 1 98.81 5 GLY B C 1
ATOM 1644 O O . GLY B 1 5 ? 3.859 0.678 17.312 1 98.81 5 GLY B O 1
ATOM 1645 N N . MET B 1 6 ? 5.523 1.296 16.016 1 98.81 6 MET B N 1
ATOM 1646 C CA . MET B 1 6 ? 5.75 2.574 16.688 1 98.81 6 MET B CA 1
ATOM 1647 C C . MET B 1 6 ? 4.812 3.646 16.141 1 98.81 6 MET B C 1
ATOM 1649 O O . MET B 1 6 ? 4.559 3.697 14.938 1 98.81 6 MET B O 1
ATOM 1653 N N . LEU B 1 7 ? 4.383 4.566 16.969 1 98.62 7 LEU B N 1
ATOM 1654 C CA . LEU B 1 7 ? 3.402 5.57 16.562 1 98.62 7 LEU B CA 1
ATOM 1655 C C . LEU B 1 7 ? 4.07 6.723 15.828 1 98.62 7 LEU B C 1
ATOM 1657 O O . LEU B 1 7 ? 3.391 7.59 15.273 1 98.62 7 LEU B O 1
ATOM 1661 N N . ASP B 1 8 ? 5.395 6.75 15.727 1 98.06 8 ASP B N 1
ATOM 1662 C CA . ASP B 1 8 ? 6.035 7.734 14.859 1 98.06 8 ASP B CA 1
ATOM 1663 C C . ASP B 1 8 ? 5.98 7.297 13.398 1 98.06 8 ASP B C 1
ATOM 1665 O O . ASP B 1 8 ? 6.277 8.086 12.5 1 98.06 8 ASP B O 1
ATOM 1669 N N . SER B 1 9 ? 5.656 6.055 13.156 1 98.56 9 SER B N 1
ATOM 1670 C CA . SER B 1 9 ? 5.305 5.621 11.805 1 98.56 9 SER B CA 1
ATOM 1671 C C . SER B 1 9 ? 3.93 6.145 11.398 1 98.56 9 SER B C 1
ATOM 1673 O O . SER B 1 9 ? 2.938 5.898 12.086 1 98.56 9 SER B O 1
ATOM 1675 N N . PRO B 1 10 ? 3.887 6.801 10.273 1 98.81 10 PRO B N 1
ATOM 1676 C CA . PRO B 1 10 ? 2.578 7.289 9.828 1 98.81 10 PRO B CA 1
ATOM 1677 C C . PRO B 1 10 ? 1.612 6.156 9.484 1 98.81 10 PRO B C 1
ATOM 1679 O O . PRO B 1 10 ? 0.397 6.316 9.617 1 98.81 10 PRO B O 1
ATOM 1682 N N . PHE B 1 11 ? 2.139 5.023 9.109 1 98.88 11 PHE B N 1
ATOM 1683 C CA . PHE B 1 11 ? 1.322 3.867 8.758 1 98.88 11 PHE B CA 1
ATOM 1684 C C . PHE B 1 11 ? 0.697 3.246 10.008 1 98.88 11 PHE B C 1
ATOM 1686 O O . PHE B 1 11 ? -0.477 2.871 9.992 1 98.88 11 PHE B O 1
ATOM 1693 N N . VAL B 1 12 ? 1.449 3.158 11.055 1 98.94 12 VAL B N 1
ATOM 1694 C CA . VAL B 1 12 ? 0.936 2.637 12.32 1 98.94 12 VAL B CA 1
ATOM 1695 C C . VAL B 1 12 ? -0.06 3.627 12.922 1 98.94 12 VAL B C 1
ATOM 1697 O O . VAL B 1 12 ? -1.138 3.234 13.375 1 98.94 12 VAL B O 1
ATOM 1700 N N . ARG B 1 13 ? 0.28 4.871 12.852 1 98.94 13 ARG B N 1
ATOM 1701 C CA . ARG B 1 13 ? -0.498 5.895 13.539 1 98.94 13 ARG B CA 1
ATOM 1702 C C . ARG B 1 13 ? -1.874 6.059 12.898 1 98.94 13 ARG B C 1
ATOM 1704 O O . ARG B 1 13 ? -2.873 6.223 13.602 1 98.94 13 ARG B O 1
ATOM 1711 N N . ARG B 1 14 ? -1.936 6.016 11.57 1 98.94 14 ARG B N 1
ATOM 1712 C CA . ARG B 1 14 ? -3.248 6.195 10.961 1 98.94 14 ARG B CA 1
ATOM 1713 C C . ARG B 1 14 ? -4.164 5.02 11.273 1 98.94 14 ARG B C 1
ATOM 1715 O O . ARG B 1 14 ? -5.383 5.18 11.359 1 98.94 14 ARG B O 1
ATOM 1722 N N . VAL B 1 15 ? -3.625 3.811 11.508 1 98.94 15 VAL B N 1
ATOM 1723 C CA . VAL B 1 15 ? -4.422 2.658 11.914 1 98.94 15 VAL B CA 1
ATOM 1724 C C . VAL B 1 15 ? -4.895 2.842 13.359 1 98.94 15 VAL B C 1
ATOM 1726 O O . VAL B 1 15 ? -6.066 2.604 13.664 1 98.94 15 VAL B O 1
ATOM 1729 N N . ALA B 1 16 ? -4.004 3.277 14.195 1 98.94 16 ALA B N 1
ATOM 1730 C CA . ALA B 1 16 ? -4.352 3.504 15.594 1 98.94 16 ALA B CA 1
ATOM 1731 C C . ALA B 1 16 ? -5.496 4.508 15.719 1 98.94 16 ALA B C 1
ATOM 1733 O O . ALA B 1 16 ? -6.457 4.277 16.453 1 98.94 16 ALA B O 1
ATOM 1734 N N . ILE B 1 17 ? -5.379 5.566 15 1 98.88 17 ILE B N 1
ATOM 1735 C CA . ILE B 1 17 ? -6.387 6.621 15.047 1 98.88 17 ILE B CA 1
ATOM 1736 C C . ILE B 1 17 ? -7.715 6.094 14.508 1 98.88 17 ILE B C 1
ATOM 1738 O O . ILE B 1 17 ? -8.773 6.359 15.078 1 98.88 17 ILE B O 1
ATOM 1742 N N . ALA B 1 18 ? -7.664 5.332 13.414 1 98.88 18 ALA B N 1
ATOM 1743 C CA . ALA B 1 18 ? -8.875 4.75 12.852 1 98.88 18 ALA B CA 1
ATOM 1744 C C . ALA B 1 18 ? -9.547 3.807 13.844 1 98.88 18 ALA B C 1
ATOM 1746 O O . ALA B 1 18 ? -10.773 3.797 13.969 1 98.88 18 ALA B O 1
ATOM 1747 N N . LEU B 1 19 ? -8.75 2.98 14.555 1 98.88 19 LEU B N 1
ATOM 1748 C CA . LEU B 1 19 ? -9.289 2.088 15.57 1 98.88 19 LEU B CA 1
ATOM 1749 C C . LEU B 1 19 ? -10.055 2.871 16.625 1 98.88 19 LEU B C 1
ATOM 1751 O O . LEU B 1 19 ? -11.141 2.457 17.062 1 98.88 19 LEU B O 1
ATOM 1755 N N . ARG B 1 20 ? -9.562 4.004 16.969 1 98.5 20 ARG B N 1
ATOM 1756 C CA . ARG B 1 20 ? -10.195 4.836 17.984 1 98.5 20 ARG B CA 1
ATOM 1757 C C . ARG B 1 20 ? -11.461 5.492 17.453 1 98.5 20 ARG B C 1
ATOM 1759 O O . ARG B 1 20 ? -12.492 5.527 18.125 1 98.5 20 ARG B O 1
ATOM 1766 N N . LEU B 1 21 ? -11.359 5.984 16.25 1 98.56 21 LEU B N 1
ATOM 1767 C CA . LEU B 1 21 ? -12.523 6.613 15.633 1 98.56 21 LEU B CA 1
ATOM 1768 C C . LEU B 1 21 ? -13.672 5.625 15.508 1 98.56 21 LEU B C 1
ATOM 1770 O O . LEU B 1 21 ? -14.844 6.008 15.609 1 98.56 21 LEU B O 1
ATOM 1774 N N . LEU B 1 22 ? -13.336 4.359 15.289 1 98.31 22 LEU B N 1
ATOM 1775 C CA . LEU B 1 22 ? -14.336 3.32 15.102 1 98.31 22 LEU B CA 1
ATOM 1776 C C . LEU B 1 22 ? -14.711 2.678 16.438 1 98.31 22 LEU B C 1
ATOM 1778 O O . LEU B 1 22 ? -15.531 1.754 16.469 1 98.31 22 LEU B O 1
ATOM 1782 N N . ASP B 1 23 ? -14.094 3.109 17.5 1 97.56 23 ASP B N 1
ATOM 1783 C CA . ASP B 1 23 ? -14.336 2.604 18.844 1 97.56 23 ASP B CA 1
ATOM 1784 C C . ASP B 1 23 ? -14.078 1.101 18.922 1 97.56 23 ASP B C 1
ATOM 1786 O O . ASP B 1 23 ? -14.906 0.35 19.438 1 97.56 23 ASP B O 1
ATOM 1790 N N . LEU B 1 24 ? -13.031 0.674 18.328 1 98.06 24 LEU B N 1
ATOM 1791 C CA . LEU B 1 24 ? -12.609 -0.72 18.375 1 98.06 24 LEU B CA 1
ATOM 1792 C C . LEU B 1 24 ? -11.469 -0.903 19.375 1 98.06 24 LEU B C 1
ATOM 1794 O O . LEU B 1 24 ? -10.43 -0.248 19.266 1 98.06 24 LEU B O 1
ATOM 1798 N N . PRO B 1 25 ? -11.672 -1.705 20.328 1 97.75 25 PRO B N 1
ATOM 1799 C CA . PRO B 1 25 ? -10.625 -1.904 21.328 1 97.75 25 PRO B CA 1
ATOM 1800 C C . PRO B 1 25 ? -9.391 -2.598 20.75 1 97.75 25 PRO B C 1
ATOM 1802 O O . PRO B 1 25 ? -9.516 -3.488 19.906 1 97.75 25 PRO B O 1
ATOM 1805 N N . TYR B 1 26 ? -8.266 -2.207 21.25 1 98.62 26 TYR B N 1
ATOM 1806 C CA . TYR B 1 26 ? -7.008 -2.83 20.859 1 98.62 26 TYR B CA 1
ATOM 1807 C C . TYR B 1 26 ? -5.926 -2.588 21.906 1 98.62 26 TYR B C 1
ATOM 1809 O O . TYR B 1 26 ? -6.031 -1.66 22.703 1 98.62 26 TYR B O 1
ATOM 1817 N N . GLU B 1 27 ? -4.965 -3.434 21.906 1 98.69 27 GLU B N 1
ATOM 1818 C CA . GLU B 1 27 ? -3.727 -3.242 22.656 1 98.69 27 GLU B CA 1
ATOM 1819 C C . GLU B 1 27 ? -2.59 -2.807 21.734 1 98.69 27 GLU B C 1
ATOM 1821 O O . GLU B 1 27 ? -2.393 -3.391 20.656 1 98.69 27 GLU B O 1
ATOM 1826 N N . HIS B 1 28 ? -1.912 -1.802 22.156 1 98.69 28 HIS B N 1
ATOM 1827 C CA . HIS B 1 28 ? -0.793 -1.304 21.359 1 98.69 28 HIS B CA 1
ATOM 1828 C C . HIS B 1 28 ? 0.527 -1.906 21.828 1 98.69 28 HIS B C 1
ATOM 1830 O O . HIS B 1 28 ? 0.824 -1.902 23.031 1 98.69 28 HIS B O 1
ATO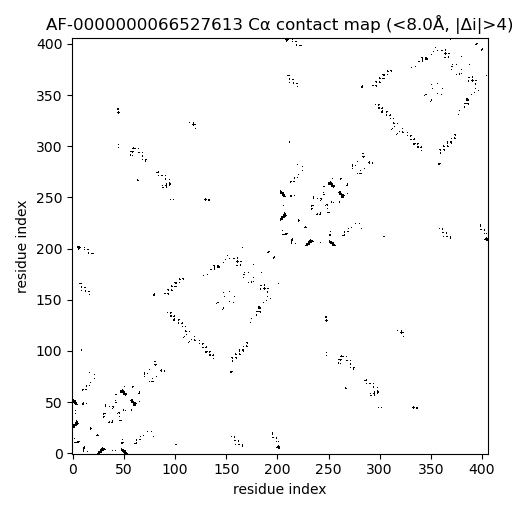M 1836 N N . ARG B 1 29 ? 1.307 -2.477 20.953 1 98.69 29 ARG B N 1
ATOM 1837 C CA . ARG B 1 29 ? 2.658 -2.979 21.188 1 98.69 29 ARG B CA 1
ATOM 1838 C C . ARG B 1 29 ? 3.684 -2.162 20.406 1 98.69 29 ARG B C 1
ATOM 1840 O O . ARG B 1 29 ? 3.943 -2.436 19.234 1 98.69 29 ARG B O 1
ATOM 1847 N N . PRO B 1 30 ? 4.344 -1.202 21.094 1 98.69 30 PRO B N 1
ATOM 1848 C CA . PRO B 1 30 ? 5.27 -0.303 20.406 1 98.69 30 PRO B CA 1
ATOM 1849 C C . PRO B 1 30 ? 6.617 -0.96 20.094 1 98.69 30 PRO B C 1
ATOM 1851 O O . PRO B 1 30 ? 7.609 -0.681 20.781 1 98.69 30 PRO B O 1
ATOM 1854 N N . LEU B 1 31 ? 6.719 -1.781 19.109 1 98.62 31 LEU B N 1
ATOM 1855 C CA . LEU B 1 31 ? 7.938 -2.459 18.688 1 98.62 31 LEU B CA 1
ATOM 1856 C C . LEU B 1 31 ? 8.484 -1.841 17.406 1 98.62 31 LEU B C 1
ATOM 1858 O O . LEU B 1 31 ? 7.746 -1.653 16.438 1 98.62 31 LEU B O 1
ATOM 1862 N N . SER B 1 32 ? 9.734 -1.472 17.5 1 98 32 SER B N 1
ATOM 1863 C CA . SER B 1 32 ? 10.445 -0.945 16.328 1 98 32 SER B CA 1
ATOM 1864 C C . SER B 1 32 ? 10.852 -2.064 15.383 1 98 32 SER B C 1
ATOM 1866 O O . SER B 1 32 ? 11.32 -3.119 15.82 1 98 32 SER B O 1
ATOM 1868 N N . VAL B 1 33 ? 10.742 -1.792 14.031 1 97.56 33 VAL B N 1
ATOM 1869 C CA . VAL B 1 33 ? 11.141 -2.783 13.031 1 97.56 33 VAL B CA 1
ATOM 1870 C C . VAL B 1 33 ? 12.664 -2.865 12.969 1 97.56 33 VAL B C 1
ATOM 1872 O O . VAL B 1 33 ? 13.219 -3.771 12.344 1 97.56 33 VAL B O 1
ATOM 1875 N N . PHE B 1 34 ? 13.344 -1.938 13.578 1 96.12 34 PHE B N 1
ATOM 1876 C CA . PHE B 1 34 ? 14.805 -1.935 13.602 1 96.12 34 PHE B CA 1
ATOM 1877 C C . PHE B 1 34 ? 15.328 -2.365 14.961 1 96.12 34 PHE B C 1
ATOM 1879 O O . PHE B 1 34 ? 15.914 -3.441 15.094 1 96.12 34 PHE B O 1
ATOM 1886 N N . ARG B 1 35 ? 14.938 -1.748 16.047 1 97.12 35 ARG B N 1
ATOM 1887 C CA . ARG B 1 35 ? 15.492 -1.967 17.375 1 97.12 35 ARG B CA 1
ATOM 1888 C C . ARG B 1 35 ? 14.945 -3.248 18 1 97.12 35 ARG B C 1
ATOM 1890 O O . ARG B 1 35 ? 15.602 -3.869 18.828 1 97.12 35 ARG B O 1
ATOM 1897 N N . ASN B 1 36 ? 13.805 -3.584 17.578 1 98.44 36 ASN B N 1
ATOM 1898 C CA . ASN B 1 36 ? 13.133 -4.734 18.172 1 98.44 36 ASN B CA 1
ATOM 1899 C C . ASN B 1 36 ? 12.852 -5.82 17.141 1 98.44 36 ASN B C 1
ATOM 1901 O O . ASN B 1 36 ? 11.781 -6.426 17.141 1 98.44 36 ASN B O 1
ATOM 1905 N N . PHE B 1 37 ? 13.758 -5.98 16.25 1 97.31 37 PHE B N 1
ATOM 1906 C CA . PHE B 1 37 ? 13.57 -6.859 15.102 1 97.31 37 PHE B CA 1
ATOM 1907 C C . PHE B 1 37 ? 13.133 -8.25 15.555 1 97.31 37 PHE B C 1
ATOM 1909 O O . PHE B 1 37 ? 12.141 -8.781 15.047 1 97.31 37 PHE B O 1
ATOM 1916 N N . GLN B 1 38 ? 13.805 -8.906 16.484 1 97.62 38 GLN B N 1
ATOM 1917 C CA . GLN B 1 38 ? 13.516 -10.273 16.922 1 97.62 38 GLN B CA 1
ATOM 1918 C C . GLN B 1 38 ? 12.148 -10.352 17.578 1 97.62 38 GLN B C 1
ATOM 1920 O O . GLN B 1 38 ? 11.359 -11.25 17.281 1 97.62 38 GLN B O 1
ATOM 1925 N N . ALA B 1 39 ? 11.891 -9.438 18.469 1 98.69 39 ALA B N 1
ATOM 1926 C CA . ALA B 1 39 ? 10.602 -9.414 19.141 1 98.69 39 ALA B CA 1
ATOM 1927 C C . ALA B 1 39 ? 9.461 -9.211 18.141 1 98.69 39 ALA B C 1
ATOM 1929 O O . ALA B 1 39 ? 8.414 -9.852 18.25 1 98.69 39 ALA B O 1
ATOM 1930 N N . PHE B 1 40 ? 9.695 -8.305 17.203 1 98.81 40 PHE B N 1
ATOM 1931 C CA . PHE B 1 40 ? 8.695 -8.023 16.188 1 98.81 40 PHE B CA 1
ATOM 1932 C C . PHE B 1 40 ? 8.422 -9.266 15.344 1 98.81 40 PHE B C 1
ATOM 1934 O O . PHE B 1 40 ? 7.27 -9.547 15 1 98.81 40 PHE B O 1
ATOM 1941 N N . SER B 1 41 ? 9.469 -10.008 15.031 1 98.31 41 SER B N 1
ATOM 1942 C CA . SER B 1 41 ? 9.367 -11.156 14.133 1 98.31 41 SER B CA 1
ATOM 1943 C C . SER B 1 41 ? 8.531 -12.266 14.75 1 98.31 41 SER B C 1
ATOM 1945 O O . SER B 1 41 ? 8.016 -13.133 14.039 1 98.31 41 SER B O 1
ATOM 1947 N N . LEU B 1 42 ? 8.305 -12.273 16.047 1 98.06 42 LEU B N 1
ATOM 1948 C CA . LEU B 1 42 ? 7.465 -13.258 16.719 1 98.06 42 LEU B CA 1
ATOM 1949 C C . LEU B 1 42 ? 5.992 -13.047 16.375 1 98.06 42 LEU B C 1
ATOM 1951 O O . LEU B 1 42 ? 5.203 -13.992 16.406 1 98.06 42 LEU B O 1
ATOM 1955 N N . PHE B 1 43 ? 5.648 -11.781 16.016 1 98.5 43 PHE B N 1
ATOM 1956 C CA . PHE B 1 43 ? 4.281 -11.461 15.625 1 98.5 43 PHE B CA 1
ATOM 1957 C C . PHE B 1 43 ? 4.117 -11.578 14.109 1 98.5 43 PHE B C 1
ATOM 1959 O O . PHE B 1 43 ? 3.096 -12.07 13.625 1 98.5 43 PHE B O 1
ATOM 1966 N N . ASN B 1 44 ? 5.109 -11.141 13.414 1 98.75 44 ASN B N 1
ATOM 1967 C CA . ASN B 1 44 ? 5.141 -11.094 11.961 1 98.75 44 ASN B CA 1
ATOM 1968 C C . ASN B 1 44 ? 6.547 -11.336 11.414 1 98.75 44 ASN B C 1
ATOM 1970 O O . ASN B 1 44 ? 7.391 -10.438 11.445 1 98.75 44 ASN B O 1
ATOM 1974 N N . PRO B 1 45 ? 6.789 -12.445 10.797 1 98.69 45 PRO B N 1
ATOM 1975 C CA . PRO B 1 45 ? 8.141 -12.789 10.352 1 98.69 45 PRO B CA 1
ATOM 1976 C C . PRO B 1 45 ? 8.648 -11.867 9.25 1 98.69 45 PRO B C 1
ATOM 1978 O O . PRO B 1 45 ? 9.852 -11.844 8.961 1 98.69 45 PRO B O 1
ATOM 1981 N N . MET B 1 46 ? 7.805 -11.125 8.57 1 98.75 46 MET B N 1
ATOM 1982 C CA . MET B 1 46 ? 8.227 -10.156 7.555 1 98.75 46 MET B CA 1
ATOM 1983 C C . MET B 1 46 ? 8.68 -8.852 8.195 1 98.75 46 MET B C 1
ATOM 1985 O O . MET B 1 46 ? 9.266 -8 7.531 1 98.75 46 MET B O 1
ATOM 1989 N N . VAL B 1 47 ? 8.383 -8.664 9.516 1 98.56 47 VAL B N 1
ATOM 1990 C CA . VAL B 1 47 ? 8.758 -7.492 10.297 1 98.56 47 VAL B CA 1
ATOM 1991 C C . VAL B 1 47 ? 8.305 -6.223 9.578 1 98.56 47 VAL B C 1
ATOM 1993 O O . VAL B 1 47 ? 9.109 -5.324 9.32 1 98.56 47 VAL B O 1
ATOM 1996 N N . LYS B 1 48 ? 7.078 -6.211 9.25 1 98.12 48 LYS B N 1
ATOM 1997 C CA . LYS B 1 48 ? 6.438 -5.086 8.578 1 98.12 48 LYS B CA 1
ATOM 1998 C C . LYS B 1 48 ? 5.469 -4.367 9.508 1 98.12 48 LYS B C 1
ATOM 2000 O O . LYS B 1 48 ? 4.59 -4.996 10.102 1 98.12 48 LYS B O 1
ATOM 2005 N N . ALA B 1 49 ? 5.637 -3.102 9.758 1 98.62 49 ALA B N 1
ATOM 2006 C CA . ALA B 1 49 ? 4.688 -2.285 10.516 1 98.62 49 ALA B CA 1
ATOM 2007 C C . ALA B 1 49 ? 3.824 -1.443 9.578 1 98.62 49 ALA B C 1
ATOM 2009 O O . ALA B 1 49 ? 4.297 -0.976 8.539 1 98.62 49 ALA B O 1
ATOM 2010 N N . PRO B 1 50 ? 2.625 -1.256 9.914 1 98.81 50 PRO B N 1
ATOM 2011 C CA . PRO B 1 50 ? 1.913 -1.837 11.055 1 98.81 50 PRO B CA 1
ATOM 2012 C C . PRO B 1 50 ? 1.588 -3.316 10.859 1 98.81 50 PRO B C 1
ATOM 2014 O O . PRO B 1 50 ? 1.48 -3.779 9.719 1 98.81 50 PRO B O 1
ATOM 2017 N N . THR B 1 51 ? 1.532 -4.027 11.938 1 98.94 51 THR B N 1
ATOM 2018 C CA . THR B 1 51 ? 0.946 -5.359 12.023 1 98.94 51 THR B CA 1
ATOM 2019 C C . THR B 1 51 ? -0.221 -5.375 13.008 1 98.94 51 THR B C 1
ATOM 2021 O O . THR B 1 51 ? -0.131 -4.801 14.094 1 98.94 51 THR B O 1
ATOM 2024 N N . LEU B 1 52 ? -1.359 -5.875 12.586 1 98.94 52 LEU B N 1
ATOM 2025 C CA . LEU B 1 52 ? -2.496 -6.094 13.477 1 98.94 52 LEU B CA 1
ATOM 2026 C C . LEU B 1 52 ? -2.736 -7.582 13.695 1 98.94 52 LEU B C 1
ATOM 2028 O O . LEU B 1 52 ? -2.98 -8.32 12.742 1 98.94 52 LEU B O 1
ATOM 2032 N N . VAL B 1 53 ? -2.6 -8.039 14.906 1 98.94 53 VAL B N 1
ATOM 2033 C CA . VAL B 1 53 ? -2.924 -9.414 15.273 1 98.94 53 VAL B CA 1
ATOM 2034 C C . VAL B 1 53 ? -4.344 -9.484 15.828 1 98.94 53 VAL B C 1
ATOM 2036 O O . VAL B 1 53 ? -4.66 -8.828 16.828 1 98.94 53 VAL B O 1
ATOM 2039 N N . LEU B 1 54 ? -5.145 -10.242 15.156 1 98.81 54 LEU B N 1
ATOM 2040 C CA . LEU B 1 54 ? -6.535 -10.383 15.586 1 98.81 54 LEU B CA 1
ATOM 2041 C C . LEU B 1 54 ? -6.652 -11.359 16.75 1 98.81 54 LEU B C 1
ATOM 2043 O O . LEU B 1 54 ? -5.688 -12.047 17.094 1 98.81 54 LEU B O 1
ATOM 2047 N N . ASP B 1 55 ? -7.852 -11.438 17.328 1 97.62 55 ASP B N 1
ATOM 2048 C CA . ASP B 1 55 ? -8.078 -12.266 18.516 1 97.62 55 ASP B CA 1
ATOM 2049 C C . ASP B 1 55 ? -7.93 -13.75 18.188 1 97.62 55 ASP B C 1
ATOM 2051 O O . ASP B 1 55 ? -7.531 -14.547 19.031 1 97.62 55 ASP B O 1
ATOM 2055 N N . ASP B 1 56 ? -8.195 -14.086 16.969 1 97.5 56 ASP B N 1
ATOM 2056 C CA . ASP B 1 56 ? -8.117 -15.492 16.578 1 97.5 56 ASP B CA 1
ATOM 2057 C C . ASP B 1 56 ? -6.711 -15.844 16.078 1 97.5 56 ASP B C 1
ATOM 2059 O O . ASP B 1 56 ? -6.477 -16.953 15.594 1 97.5 56 ASP B O 1
ATOM 2063 N N . GLY B 1 57 ? -5.844 -14.836 16.125 1 97.94 57 GLY B N 1
ATOM 2064 C CA . GLY B 1 57 ? -4.461 -15.102 15.758 1 97.94 57 GLY B CA 1
ATOM 2065 C C . GLY B 1 57 ? -4.133 -14.688 14.336 1 97.94 57 GLY B C 1
ATOM 2066 O O . GLY B 1 57 ? -2.963 -14.672 13.945 1 97.94 57 GLY B O 1
ATOM 2067 N N . THR B 1 58 ? -5.117 -14.32 13.531 1 98.5 58 THR B N 1
ATOM 2068 C CA . THR B 1 58 ? -4.863 -13.859 12.172 1 98.5 58 THR B CA 1
ATOM 2069 C C . THR B 1 58 ? -4.012 -12.594 12.18 1 98.5 58 THR B C 1
ATOM 2071 O O . THR B 1 58 ? -4.242 -11.688 12.977 1 98.5 58 THR B O 1
ATOM 2074 N N . VAL B 1 59 ? -3.025 -12.562 11.273 1 98.88 59 VAL B N 1
ATOM 2075 C CA . VAL B 1 59 ? -2.098 -11.438 11.203 1 98.88 59 VAL B CA 1
ATOM 2076 C C . VAL B 1 59 ? -2.352 -10.633 9.93 1 98.88 59 VAL B C 1
ATOM 2078 O O . VAL B 1 59 ? -2.359 -11.195 8.828 1 98.88 59 VAL B O 1
ATOM 2081 N N . LEU B 1 60 ? -2.613 -9.406 10.141 1 98.88 60 LEU B N 1
ATOM 2082 C CA . LEU B 1 60 ? -2.783 -8.477 9.023 1 98.88 60 LEU B CA 1
ATOM 2083 C C . LEU B 1 60 ? -1.625 -7.488 8.961 1 98.88 60 LEU B C 1
ATOM 2085 O O . LEU B 1 60 ? -1.072 -7.105 10 1 98.88 60 LEU B O 1
ATOM 2089 N N . MET B 1 61 ? -1.271 -7.137 7.734 1 98.56 61 MET B N 1
ATOM 2090 C CA . MET B 1 61 ? -0.26 -6.102 7.531 1 98.56 61 MET B CA 1
ATOM 2091 C C . MET B 1 61 ? -0.68 -5.141 6.422 1 98.56 61 MET B C 1
ATOM 2093 O O . MET B 1 61 ? -1.746 -5.301 5.828 1 98.56 61 MET B O 1
ATOM 2097 N N . ASP B 1 62 ? 0.17 -4.074 6.23 1 98.12 62 ASP B N 1
ATOM 2098 C CA . ASP B 1 62 ? -0.187 -2.996 5.312 1 98.12 62 ASP B CA 1
ATOM 2099 C C . ASP B 1 62 ? -1.332 -2.154 5.871 1 98.12 62 ASP B C 1
ATOM 2101 O O . ASP B 1 62 ? -2.449 -2.648 6.035 1 98.12 62 ASP B O 1
ATOM 2105 N N . SER B 1 63 ? -1.062 -0.904 6.078 1 98.88 63 SER B N 1
ATOM 2106 C CA . SER B 1 63 ? -2.027 -0.058 6.777 1 98.88 63 SER B CA 1
ATOM 2107 C C . SER B 1 63 ? -3.346 0.018 6.016 1 98.88 63 SER B C 1
ATOM 2109 O O . SER B 1 63 ? -4.418 0.024 6.621 1 98.88 63 SER B O 1
ATOM 2111 N N . SER B 1 64 ? -3.303 0.004 4.691 1 98.81 64 SER B N 1
ATOM 2112 C CA . SER B 1 64 ? -4.523 0.102 3.895 1 98.81 64 SER B CA 1
ATOM 2113 C C . SER B 1 64 ? -5.344 -1.18 3.984 1 98.81 64 SER B C 1
ATOM 2115 O O . SER B 1 64 ? -6.574 -1.134 4.004 1 98.81 64 SER B O 1
ATOM 2117 N N . LEU B 1 65 ? -4.691 -2.33 4.055 1 98.81 65 LEU B N 1
ATOM 2118 C CA . LEU B 1 65 ? -5.402 -3.598 4.176 1 98.81 65 LEU B CA 1
ATOM 2119 C C . LEU B 1 65 ? -6.004 -3.752 5.566 1 98.81 65 LEU B C 1
ATOM 2121 O O . LEU B 1 65 ? -7.117 -4.266 5.715 1 98.81 65 LEU B O 1
ATOM 2125 N N . ILE B 1 66 ? -5.25 -3.334 6.578 1 98.94 66 ILE B N 1
ATOM 2126 C CA . ILE B 1 66 ? -5.773 -3.35 7.938 1 98.94 66 ILE B CA 1
ATOM 2127 C C . ILE B 1 66 ? -7.023 -2.477 8.016 1 98.94 66 ILE B C 1
ATOM 2129 O O . ILE B 1 66 ? -8.039 -2.887 8.586 1 98.94 66 ILE B O 1
ATOM 2133 N N . LEU B 1 67 ? -6.965 -1.325 7.406 1 98.88 67 LEU B N 1
ATOM 2134 C CA . LEU B 1 67 ? -8.094 -0.401 7.441 1 98.88 67 LEU B CA 1
ATOM 2135 C C . LEU B 1 67 ? -9.281 -0.963 6.668 1 98.88 67 LEU B C 1
ATOM 2137 O O . LEU B 1 67 ? -10.438 -0.745 7.047 1 98.88 67 LEU B O 1
ATOM 2141 N N . ASP B 1 68 ? -8.984 -1.67 5.559 1 98.44 68 ASP B N 1
ATOM 2142 C CA . ASP B 1 68 ? -10.031 -2.371 4.828 1 98.44 68 ASP B CA 1
ATOM 2143 C C . ASP B 1 68 ? -10.773 -3.354 5.738 1 98.44 68 ASP B C 1
ATOM 2145 O O . ASP B 1 68 ? -12 -3.377 5.762 1 98.44 68 ASP B O 1
ATOM 2149 N N . TYR B 1 69 ? -10.039 -4.098 6.523 1 98.75 69 TYR B N 1
ATOM 2150 C CA . TYR B 1 69 ? -10.625 -5.055 7.457 1 98.75 69 TYR B CA 1
ATOM 2151 C C . TYR B 1 69 ? -11.453 -4.34 8.516 1 98.75 69 TYR B C 1
ATOM 2153 O O . TYR B 1 69 ? -12.578 -4.75 8.805 1 98.75 69 TYR B O 1
ATOM 2161 N N . LEU B 1 70 ? -10.922 -3.264 9.109 1 98.69 70 LEU B N 1
ATOM 2162 C CA . LEU B 1 70 ? -11.609 -2.547 10.18 1 98.69 70 LEU B CA 1
ATOM 2163 C C . LEU B 1 70 ? -12.914 -1.943 9.68 1 98.69 70 LEU B C 1
ATOM 2165 O O . LEU B 1 70 ? -13.906 -1.912 10.414 1 98.69 70 LEU B O 1
ATOM 2169 N N . GLU B 1 71 ? -12.844 -1.482 8.414 1 96 71 GLU B N 1
ATOM 2170 C CA . GLU B 1 71 ? -14.062 -0.971 7.805 1 96 71 GLU B CA 1
ATOM 2171 C C . GLU B 1 71 ? -15.109 -2.07 7.668 1 96 71 GLU B C 1
ATOM 2173 O O . GLU B 1 71 ? -16.297 -1.84 7.918 1 96 71 GLU B O 1
ATOM 2178 N N . CYS B 1 72 ? -14.648 -3.199 7.223 1 96.06 72 CYS B N 1
ATOM 2179 C CA . CYS B 1 72 ? -15.547 -4.34 7.09 1 96.06 72 CYS B CA 1
ATOM 2180 C C . CYS B 1 72 ? -16.141 -4.727 8.438 1 96.06 72 CYS B C 1
ATOM 2182 O O . CYS B 1 72 ? -17.344 -5.004 8.539 1 96.06 72 CYS B O 1
ATOM 2184 N N . LEU B 1 73 ? -15.359 -4.707 9.469 1 96.94 73 LEU B N 1
ATOM 2185 C CA . LEU B 1 73 ? -15.766 -5.074 10.82 1 96.94 73 LEU B CA 1
ATOM 2186 C C . LEU B 1 73 ? -16.766 -4.07 11.383 1 96.94 73 LEU B C 1
ATOM 2188 O O . LEU B 1 73 ? -17.75 -4.457 12.016 1 96.94 73 LEU B O 1
ATOM 2192 N N . ALA B 1 74 ? -16.516 -2.791 11.164 1 95.69 74 ALA B N 1
ATOM 2193 C CA . ALA B 1 74 ? -17.344 -1.718 11.727 1 95.69 74 ALA B CA 1
ATOM 2194 C C . ALA B 1 74 ? -18.688 -1.618 11.016 1 95.69 74 ALA B C 1
ATOM 2196 O O . ALA B 1 74 ? -19.688 -1.223 11.609 1 95.69 74 ALA B O 1
ATOM 2197 N N . GLY B 1 75 ? -18.703 -1.932 9.664 1 93.38 75 GLY B N 1
ATOM 2198 C CA . GLY B 1 75 ? -19.906 -1.811 8.867 1 93.38 75 GLY B CA 1
ATOM 2199 C C . GLY B 1 75 ? -20.016 -0.482 8.141 1 93.38 75 GLY B C 1
ATOM 2200 O O . GLY B 1 75 ? -19.406 0.505 8.547 1 93.38 75 GLY B O 1
ATOM 2201 N N . ARG B 1 76 ? -20.938 -0.421 7.246 1 90.25 76 ARG B N 1
ATOM 2202 C CA . ARG B 1 76 ? -21.062 0.689 6.305 1 90.25 76 ARG B CA 1
ATOM 2203 C C . ARG B 1 76 ? -21.469 1.97 7.023 1 90.25 76 ARG B C 1
ATOM 2205 O O . ARG B 1 76 ? -21.031 3.062 6.656 1 90.25 76 ARG B O 1
ATOM 2212 N N . GLU B 1 77 ? -22.234 1.813 7.98 1 93.44 77 GLU B N 1
ATOM 2213 C CA . GLU B 1 77 ? -22.781 2.973 8.672 1 93.44 77 GLU B CA 1
ATOM 2214 C C . GLU B 1 77 ? -21.719 3.701 9.477 1 93.44 77 GLU B C 1
ATOM 2216 O O . GLU B 1 77 ? -21.859 4.891 9.773 1 93.44 77 GLU B O 1
ATOM 2221 N N . ARG B 1 78 ? -20.672 3.041 9.766 1 96.12 78 ARG B N 1
ATOM 2222 C CA . ARG B 1 78 ? -19.625 3.623 10.602 1 96.12 78 ARG B CA 1
ATOM 2223 C C . ARG B 1 78 ? -18.359 3.875 9.781 1 96.12 78 ARG B C 1
ATOM 2225 O O . ARG B 1 78 ? -17.312 4.172 10.344 1 96.12 78 ARG B O 1
ATOM 2232 N N . SER B 1 79 ? -18.516 3.789 8.469 1 96.56 79 SER B N 1
ATOM 2233 C CA . SER B 1 79 ? -17.359 3.904 7.59 1 96.56 79 SER B CA 1
ATOM 2234 C C . SER B 1 79 ? -16.703 5.273 7.719 1 96.56 79 SER B C 1
ATOM 2236 O O . SER B 1 79 ? -17.391 6.293 7.828 1 96.56 79 SER B O 1
ATOM 2238 N N . LEU B 1 80 ? -15.352 5.254 7.664 1 98.25 80 LEU B N 1
ATOM 2239 C CA . LEU B 1 80 ? -14.562 6.484 7.699 1 98.25 80 LEU B CA 1
ATOM 2240 C C . LEU B 1 80 ? -14.297 7 6.289 1 98.25 80 LEU B C 1
ATOM 2242 O O . LEU B 1 80 ? -13.586 7.992 6.113 1 98.25 80 LEU B O 1
ATOM 2246 N N . LEU B 1 81 ? -14.812 6.305 5.258 1 98.12 81 LEU B N 1
ATOM 2247 C CA . LEU B 1 81 ? -14.68 6.68 3.854 1 98.12 81 LEU B CA 1
ATOM 2248 C C . LEU B 1 81 ? -16.047 6.965 3.24 1 98.12 81 LEU B C 1
ATOM 2250 O O . LEU B 1 81 ? -17.047 6.336 3.613 1 98.12 81 LEU B O 1
ATOM 2254 N N . PRO B 1 82 ? -16.078 7.898 2.246 1 97.19 82 PRO B N 1
ATOM 2255 C CA . PRO B 1 82 ? -17.328 8.078 1.52 1 97.19 82 PRO B CA 1
ATOM 2256 C C . PRO B 1 82 ? -17.812 6.801 0.846 1 97.19 82 PRO B C 1
ATOM 2258 O O . PRO B 1 82 ? -17 5.988 0.399 1 97.19 82 PRO B O 1
ATOM 2261 N N . GLN B 1 83 ? -19.172 6.711 0.712 1 94.75 83 GLN B N 1
ATOM 2262 C CA . GLN B 1 83 ? -19.734 5.477 0.171 1 94.75 83 GLN B CA 1
ATOM 2263 C C . GLN B 1 83 ? -20.109 5.645 -1.297 1 94.75 83 GLN B C 1
ATOM 2265 O O . GLN B 1 83 ? -20.297 4.656 -2.014 1 94.75 83 GLN B O 1
ATOM 2270 N N . ARG B 1 84 ? -20.344 6.855 -1.714 1 96.31 84 ARG B N 1
ATOM 2271 C CA . ARG B 1 84 ? -20.609 7.117 -3.125 1 96.31 84 ARG B CA 1
ATOM 2272 C C . ARG B 1 84 ? -19.312 7.105 -3.939 1 96.31 84 ARG B C 1
ATOM 2274 O O . ARG B 1 84 ? -18.328 7.746 -3.566 1 96.31 84 ARG B O 1
ATOM 2281 N N . PRO B 1 85 ? -19.281 6.422 -5.082 1 97.06 85 PRO B N 1
ATOM 2282 C CA . PRO B 1 85 ? -18.047 6.188 -5.836 1 97.06 85 PRO B CA 1
ATOM 2283 C C . PRO B 1 85 ? -17.297 7.477 -6.141 1 97.06 85 PRO B C 1
ATOM 2285 O O . PRO B 1 85 ? -16.078 7.539 -5.961 1 97.06 85 PRO B O 1
ATOM 2288 N N . GLN B 1 86 ? -17.969 8.516 -6.512 1 97.19 86 GLN B N 1
ATOM 2289 C CA . GLN B 1 86 ? -17.297 9.75 -6.902 1 97.19 86 GLN B CA 1
ATOM 2290 C C . GLN B 1 86 ? -16.578 10.383 -5.711 1 97.19 86 GLN B C 1
ATOM 2292 O O . GLN B 1 86 ? -15.422 10.781 -5.816 1 97.19 86 GLN B O 1
ATOM 2297 N N . ALA B 1 87 ? -17.266 10.492 -4.629 1 97.69 87 ALA B N 1
ATOM 2298 C CA . ALA B 1 87 ? -16.688 11.062 -3.416 1 97.69 87 ALA B CA 1
ATOM 2299 C C . ALA B 1 87 ? -15.555 10.18 -2.885 1 97.69 87 ALA B C 1
ATOM 2301 O O . ALA B 1 87 ? -14.547 10.688 -2.389 1 97.69 87 ALA B O 1
ATOM 2302 N N . ARG B 1 88 ? -15.758 8.898 -2.979 1 98.12 88 ARG B N 1
ATOM 2303 C CA . ARG B 1 88 ? -14.734 7.969 -2.527 1 98.12 88 ARG B CA 1
ATOM 2304 C C . ARG B 1 88 ? -13.469 8.094 -3.375 1 98.12 88 ARG B C 1
ATOM 2306 O O . ARG B 1 88 ? -12.359 8.07 -2.846 1 98.12 88 ARG B O 1
ATOM 2313 N N . ALA B 1 89 ? -13.656 8.242 -4.668 1 98.62 89 ALA B N 1
ATOM 2314 C CA . ALA B 1 89 ? -12.508 8.406 -5.562 1 98.62 89 ALA B CA 1
ATOM 2315 C C . ALA B 1 89 ? -11.68 9.625 -5.176 1 98.62 89 ALA B C 1
ATOM 2317 O O . ALA B 1 89 ? -10.453 9.57 -5.16 1 98.62 89 ALA B O 1
ATOM 2318 N N . ARG B 1 90 ? -12.32 10.656 -4.84 1 98.19 90 ARG B N 1
ATOM 2319 C CA . ARG B 1 90 ? -11.625 11.875 -4.453 1 98.19 90 ARG B CA 1
ATOM 2320 C C . ARG B 1 90 ? -10.859 11.68 -3.145 1 98.19 90 ARG B C 1
ATOM 2322 O O . ARG B 1 90 ? -9.711 12.102 -3.023 1 98.19 90 ARG B O 1
ATOM 2329 N N . ALA B 1 91 ? -11.523 11.07 -2.223 1 98.62 91 ALA B N 1
ATOM 2330 C CA . ALA B 1 91 ? -10.875 10.781 -0.949 1 98.62 91 ALA B CA 1
ATOM 2331 C C . ALA B 1 91 ? -9.648 9.891 -1.148 1 98.62 91 ALA B C 1
ATOM 2333 O O . ALA B 1 91 ? -8.578 10.164 -0.604 1 98.62 91 ALA B O 1
ATOM 2334 N N . LEU B 1 92 ? -9.836 8.883 -1.955 1 98.88 92 LEU B N 1
ATOM 2335 C CA . LEU B 1 92 ? -8.766 7.914 -2.174 1 98.88 92 LEU B CA 1
ATOM 2336 C C . LEU B 1 92 ? -7.621 8.547 -2.957 1 98.88 92 LEU B C 1
ATOM 2338 O O . LEU B 1 92 ? -6.457 8.18 -2.766 1 98.88 92 LEU B O 1
ATOM 2342 N N . SER B 1 93 ? -7.926 9.508 -3.789 1 98.88 93 SER B N 1
ATOM 2343 C CA . SER B 1 93 ? -6.887 10.25 -4.492 1 98.88 93 SER B CA 1
ATOM 2344 C C . SER B 1 93 ? -5.98 10.992 -3.514 1 98.88 93 SER B C 1
ATOM 2346 O O . SER B 1 93 ? -4.754 10.906 -3.605 1 98.88 93 SER B O 1
ATOM 2348 N N . LEU B 1 94 ? -6.582 11.664 -2.572 1 98.94 94 LEU B N 1
ATOM 2349 C CA . LEU B 1 94 ? -5.82 12.406 -1.573 1 98.94 94 LEU B CA 1
ATOM 2350 C C . LEU B 1 94 ? -5.066 11.453 -0.648 1 98.94 94 LEU B C 1
ATOM 2352 O O . LEU B 1 94 ? -3.906 11.703 -0.309 1 98.94 94 LEU B O 1
ATOM 2356 N N . ILE B 1 95 ? -5.711 10.383 -0.287 1 98.94 95 ILE B N 1
ATOM 2357 C CA . ILE B 1 95 ? -5.074 9.383 0.562 1 98.94 95 ILE B CA 1
ATOM 2358 C C . ILE B 1 95 ? -3.865 8.789 -0.157 1 98.94 95 ILE B C 1
ATOM 2360 O O . ILE B 1 95 ? -2.799 8.625 0.441 1 98.94 95 ILE B O 1
ATOM 2364 N N . GLY B 1 96 ? -4.051 8.516 -1.427 1 98.94 96 GLY B N 1
ATOM 2365 C CA . GLY B 1 96 ? -2.949 7.98 -2.211 1 98.94 96 GLY B CA 1
ATOM 2366 C C . GLY B 1 96 ? -1.744 8.898 -2.252 1 98.94 96 GLY B C 1
ATOM 2367 O O . GLY B 1 96 ? -0.611 8.461 -2.055 1 98.94 96 GLY B O 1
ATOM 2368 N N . ALA B 1 97 ? -1.985 10.156 -2.488 1 98.94 97 ALA B N 1
ATOM 2369 C CA . ALA B 1 97 ? -0.902 11.133 -2.518 1 98.94 97 ALA B CA 1
ATOM 2370 C C . ALA B 1 97 ? -0.212 11.227 -1.159 1 98.94 97 ALA B C 1
ATOM 2372 O O . ALA B 1 97 ? 1.016 11.32 -1.085 1 98.94 97 ALA B O 1
ATOM 2373 N N . ALA B 1 98 ? -0.967 11.219 -0.095 1 98.94 98 ALA B N 1
ATOM 2374 C CA . ALA B 1 98 ? -0.412 11.273 1.255 1 98.94 98 ALA B CA 1
ATOM 2375 C C . ALA B 1 98 ? 0.454 10.047 1.542 1 98.94 98 ALA B C 1
ATOM 2377 O O . ALA B 1 98 ? 1.515 10.156 2.16 1 98.94 98 ALA B O 1
ATOM 2378 N N . LEU B 1 99 ? -0.009 8.922 1.088 1 98.94 99 LEU B N 1
ATOM 2379 C CA . LEU B 1 99 ? 0.751 7.695 1.316 1 98.94 99 LEU B CA 1
ATOM 2380 C C . LEU B 1 99 ? 2.037 7.691 0.495 1 98.94 99 LEU B C 1
ATOM 2382 O O . LEU B 1 99 ? 3.061 7.168 0.94 1 98.94 99 LEU B O 1
ATOM 2386 N N . VAL B 1 100 ? 1.991 8.242 -0.726 1 98.88 100 VAL B N 1
ATOM 2387 C CA . VAL B 1 100 ? 3.221 8.414 -1.491 1 98.88 100 VAL B CA 1
ATOM 2388 C C . VAL B 1 100 ? 4.199 9.289 -0.709 1 98.88 100 VAL B C 1
ATOM 2390 O O . VAL B 1 100 ? 5.387 8.977 -0.611 1 98.88 100 VAL B O 1
ATOM 2393 N N . ALA B 1 101 ? 3.709 10.375 -0.151 1 98.94 101 ALA B N 1
ATOM 2394 C CA . ALA B 1 101 ? 4.562 11.266 0.635 1 98.94 101 ALA B CA 1
ATOM 2395 C C . ALA B 1 101 ? 5.195 10.516 1.806 1 98.94 101 ALA B C 1
ATOM 2397 O O . ALA B 1 101 ? 6.383 10.695 2.092 1 98.94 101 ALA B O 1
ATOM 2398 N N . CYS B 1 102 ? 4.406 9.688 2.477 1 98.94 102 CYS B N 1
ATOM 2399 C CA . CYS B 1 102 ? 4.93 8.883 3.574 1 98.94 102 CYS B CA 1
ATOM 2400 C C . CYS B 1 102 ? 6.039 7.953 3.09 1 98.94 102 CYS B C 1
ATOM 2402 O O . CYS B 1 102 ? 7.113 7.902 3.686 1 98.94 102 CYS B O 1
ATOM 2404 N N . GLU B 1 103 ? 5.746 7.238 2.037 1 98.75 103 GLU B N 1
ATOM 2405 C CA . GLU B 1 103 ? 6.691 6.27 1.491 1 98.75 103 GLU B CA 1
ATOM 2406 C C . GLU B 1 103 ? 8.008 6.938 1.104 1 98.75 103 GLU B C 1
ATOM 2408 O O . GLU B 1 103 ? 9.086 6.422 1.404 1 98.75 103 GLU B O 1
ATOM 2413 N N . LYS B 1 104 ? 7.898 8.062 0.433 1 98.81 104 LYS B N 1
ATOM 2414 C CA . LYS B 1 104 ? 9.102 8.75 -0.035 1 98.81 104 LYS B CA 1
ATOM 2415 C C . LYS B 1 104 ? 9.875 9.359 1.13 1 98.81 104 LYS B C 1
ATOM 2417 O O . LYS B 1 104 ? 11.109 9.367 1.124 1 98.81 104 LYS B O 1
ATOM 2422 N N . SER B 1 105 ? 9.203 9.867 2.137 1 98.88 105 SER B N 1
ATOM 2423 C CA . SER B 1 105 ? 9.875 10.344 3.344 1 98.88 105 SER B CA 1
ATOM 2424 C C . SER B 1 105 ? 10.672 9.227 4.008 1 98.88 105 SER B C 1
ATOM 2426 O O . SER B 1 105 ? 11.805 9.438 4.441 1 98.88 105 SER B O 1
ATOM 2428 N N . VAL B 1 106 ? 10.102 8.047 4.09 1 98.56 106 VAL B N 1
ATOM 2429 C CA . VAL B 1 106 ? 10.773 6.887 4.664 1 98.56 106 VAL B CA 1
ATOM 2430 C C . VAL B 1 106 ? 12.023 6.555 3.85 1 98.56 106 VAL B C 1
ATOM 2432 O O . VAL B 1 106 ? 13.086 6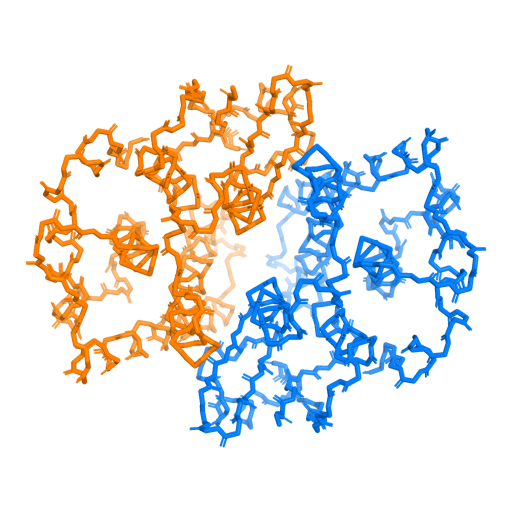.301 4.414 1 98.56 106 VAL B O 1
ATOM 2435 N N . GLN B 1 107 ? 11.852 6.578 2.529 1 98.19 107 GLN B N 1
ATOM 2436 C CA . GLN B 1 107 ? 12.969 6.242 1.658 1 98.19 107 GLN B CA 1
ATOM 2437 C C . GLN B 1 107 ? 14.125 7.219 1.851 1 98.19 107 GLN B C 1
ATOM 2439 O O . GLN B 1 107 ? 15.289 6.809 1.906 1 98.19 107 GLN B O 1
ATOM 2444 N N . ILE B 1 108 ? 13.82 8.492 1.931 1 98.56 108 ILE B N 1
ATOM 2445 C CA . ILE B 1 108 ? 14.844 9.508 2.141 1 98.56 108 ILE B CA 1
ATOM 2446 C C . ILE B 1 108 ? 15.492 9.312 3.506 1 98.56 108 ILE B C 1
ATOM 2448 O O . ILE B 1 108 ? 16.719 9.328 3.623 1 98.56 108 ILE B O 1
ATOM 2452 N N . TYR B 1 109 ? 14.688 9.086 4.484 1 98 109 TYR B N 1
ATOM 2453 C CA . TYR B 1 109 ? 15.195 8.875 5.836 1 98 109 TYR B CA 1
ATOM 2454 C C . TYR B 1 109 ? 16.141 7.688 5.883 1 98 109 TYR B C 1
ATOM 2456 O O . TYR B 1 109 ? 17.219 7.766 6.488 1 98 109 TYR B O 1
ATOM 2464 N N . TYR B 1 110 ? 15.781 6.555 5.273 1 96.75 110 TYR B N 1
ATOM 2465 C CA . TYR B 1 110 ? 16.609 5.355 5.266 1 96.75 110 TYR B CA 1
ATOM 2466 C C . TYR B 1 110 ? 17.922 5.605 4.535 1 96.75 110 TYR B C 1
ATOM 2468 O O . TYR B 1 110 ? 18.984 5.172 4.988 1 96.75 110 TYR B O 1
ATOM 2476 N N . GLU B 1 111 ? 17.828 6.289 3.426 1 97.12 111 GLU B N 1
ATOM 2477 C CA . GLU B 1 111 ? 19.016 6.594 2.65 1 97.12 111 GLU B CA 1
ATOM 2478 C C . GLU B 1 111 ? 20 7.43 3.463 1 97.12 111 GLU B C 1
ATOM 2480 O O . GLU B 1 111 ? 21.219 7.16 3.453 1 97.12 111 GLU B O 1
ATOM 2485 N N . LEU B 1 112 ? 19.516 8.352 4.223 1 96.69 112 LEU B N 1
ATOM 2486 C CA . LEU B 1 112 ? 20.359 9.344 4.871 1 96.69 112 LEU B CA 1
ATOM 2487 C C . LEU B 1 112 ? 20.812 8.859 6.246 1 96.69 112 LEU B C 1
ATOM 2489 O O . LEU B 1 112 ? 21.859 9.266 6.738 1 96.69 112 LEU B O 1
ATOM 2493 N N . ASN B 1 113 ? 20.031 7.93 6.848 1 95.81 113 ASN B N 1
ATOM 2494 C CA . ASN B 1 113 ? 20.312 7.629 8.25 1 95.81 113 ASN B CA 1
ATOM 2495 C C . ASN B 1 113 ? 20.688 6.164 8.445 1 95.81 113 ASN B C 1
ATOM 2497 O O . ASN B 1 113 ? 21.266 5.797 9.469 1 95.81 113 ASN B O 1
ATOM 2501 N N . LEU B 1 114 ? 20.406 5.332 7.418 1 94.44 114 LEU B N 1
ATOM 2502 C CA . LEU B 1 114 ? 20.641 3.91 7.641 1 94.44 114 LEU B CA 1
ATOM 2503 C C . LEU B 1 114 ? 21.703 3.383 6.695 1 94.44 114 LEU B C 1
ATOM 2505 O O . LEU B 1 114 ? 22.219 2.273 6.883 1 94.44 114 LEU B O 1
ATOM 2509 N N . ARG B 1 115 ? 22.031 4.16 5.703 1 96 115 ARG B N 1
ATOM 2510 C CA . ARG B 1 115 ? 23.125 3.793 4.816 1 96 115 ARG B CA 1
ATOM 2511 C C . ARG B 1 115 ? 24.375 4.59 5.141 1 96 115 ARG B C 1
ATOM 2513 O O . ARG B 1 115 ? 24.312 5.789 5.422 1 96 115 ARG B O 1
ATOM 2520 N N . PRO B 1 116 ? 25.531 3.873 5.031 1 97 116 PRO B N 1
ATOM 2521 C CA . PRO B 1 116 ? 26.781 4.648 5.117 1 97 116 PRO B CA 1
ATOM 2522 C C . PRO B 1 116 ? 26.875 5.73 4.043 1 97 116 PRO B C 1
ATOM 2524 O O . PRO B 1 116 ? 26.422 5.523 2.912 1 97 116 PRO B O 1
ATOM 2527 N N . GLU B 1 117 ? 27.516 6.812 4.441 1 95.81 117 GLU B N 1
ATOM 2528 C CA . GLU B 1 117 ? 27.594 7.973 3.555 1 95.81 117 GLU B CA 1
ATOM 2529 C C . GLU B 1 117 ? 28.141 7.586 2.184 1 95.81 117 GLU B C 1
ATOM 2531 O O . GLU B 1 117 ? 27.625 8.047 1.156 1 95.81 117 GLU B O 1
ATOM 2536 N N . GLU B 1 118 ? 29.125 6.758 2.178 1 95.06 118 GLU B N 1
ATOM 2537 C CA . GLU B 1 118 ? 29.812 6.398 0.937 1 95.06 118 GLU B CA 1
ATOM 2538 C C . GLU B 1 118 ? 28.938 5.504 0.067 1 95.06 118 GLU B C 1
ATOM 2540 O O . GLU B 1 118 ? 29.234 5.289 -1.11 1 95.06 118 GLU B O 1
ATOM 2545 N N . ARG B 1 119 ? 27.844 5.055 0.604 1 95.44 119 ARG B N 1
ATOM 2546 C CA . ARG B 1 119 ? 26.969 4.152 -0.137 1 95.44 119 ARG B CA 1
ATOM 2547 C C . ARG B 1 119 ? 25.672 4.855 -0.542 1 95.44 119 ARG B C 1
ATOM 2549 O O . ARG B 1 119 ? 24.797 4.25 -1.174 1 95.44 119 ARG B O 1
ATOM 2556 N N . ARG B 1 120 ? 25.531 6.062 -0.147 1 96.75 120 ARG B N 1
ATOM 2557 C CA . ARG B 1 120 ? 24.375 6.84 -0.564 1 96.75 120 ARG B CA 1
ATOM 2558 C C . ARG B 1 120 ? 24.422 7.137 -2.061 1 96.75 120 ARG B C 1
ATOM 2560 O O . ARG B 1 120 ? 25.5 7.258 -2.639 1 96.75 120 ARG B O 1
ATOM 2567 N N . HIS B 1 121 ? 23.281 7.18 -2.656 1 96.94 121 HIS B N 1
ATOM 2568 C CA . HIS B 1 121 ? 23.188 7.367 -4.098 1 96.94 121 HIS B CA 1
ATOM 2569 C C . HIS B 1 121 ? 22.422 8.641 -4.441 1 96.94 121 HIS B C 1
ATOM 2571 O O . HIS B 1 121 ? 21.188 8.656 -4.43 1 96.94 121 HIS B O 1
ATOM 2577 N N . GLY B 1 122 ? 23.125 9.688 -4.859 1 96.06 122 GLY B N 1
ATOM 2578 C CA . GLY B 1 122 ? 22.609 11.016 -5.121 1 96.06 122 GLY B CA 1
ATOM 2579 C C . GLY B 1 122 ? 21.453 11.023 -6.105 1 96.06 122 GLY B C 1
ATOM 2580 O O . GLY B 1 122 ? 20.391 11.578 -5.816 1 96.06 122 GLY B O 1
ATOM 2581 N N . PRO B 1 123 ? 21.625 10.414 -7.25 1 96.44 123 PRO B N 1
ATOM 2582 C CA . PRO B 1 123 ? 20.562 10.414 -8.25 1 96.44 123 PRO B CA 1
ATOM 2583 C C . PRO B 1 123 ? 19.281 9.773 -7.734 1 96.44 123 PRO B C 1
ATOM 2585 O O . PRO B 1 123 ? 18.172 10.227 -8.062 1 96.44 123 PRO B O 1
ATOM 2588 N N . TRP B 1 124 ? 19.406 8.734 -6.949 1 95.44 124 TRP B N 1
ATOM 2589 C CA . TRP B 1 124 ? 18.234 8.117 -6.336 1 95.44 124 TRP B CA 1
ATOM 2590 C C . TRP B 1 124 ? 17.547 9.078 -5.371 1 95.44 124 TRP B C 1
ATOM 2592 O O . TRP B 1 124 ? 16.328 9.211 -5.383 1 95.44 124 TRP B O 1
ATOM 2602 N N . LEU B 1 125 ? 18.328 9.727 -4.535 1 97 125 LEU B N 1
ATOM 2603 C CA . LEU B 1 125 ? 17.797 10.68 -3.568 1 97 125 LEU B CA 1
ATOM 2604 C C . LEU B 1 125 ? 17.062 11.82 -4.273 1 97 125 LEU B C 1
ATOM 2606 O O . LEU B 1 125 ? 16 12.25 -3.824 1 97 125 LEU B O 1
ATOM 2610 N N . GLU B 1 126 ? 17.609 12.297 -5.32 1 97.56 126 GLU B N 1
ATOM 2611 C CA . GLU B 1 126 ? 17 13.375 -6.086 1 97.56 126 GLU B CA 1
ATOM 2612 C C . GLU B 1 126 ? 15.648 12.945 -6.656 1 97.56 126 GLU B C 1
ATOM 2614 O O . GLU B 1 126 ? 14.68 13.711 -6.621 1 97.56 126 GLU B O 1
ATOM 2619 N N . ARG B 1 127 ? 15.617 11.758 -7.191 1 96.69 127 ARG B N 1
ATOM 2620 C CA . ARG B 1 127 ? 14.375 11.234 -7.754 1 96.69 127 ARG B CA 1
ATOM 2621 C C . ARG B 1 127 ? 13.297 11.125 -6.684 1 96.69 127 ARG B C 1
ATOM 2623 O O . ARG B 1 127 ? 12.164 11.586 -6.879 1 96.69 127 ARG B O 1
ATOM 2630 N N . VAL B 1 128 ? 13.672 10.57 -5.57 1 97.94 128 VAL B N 1
ATOM 2631 C CA . VAL B 1 128 ? 12.719 10.312 -4.492 1 97.94 128 VAL B CA 1
ATOM 2632 C C . VAL B 1 128 ? 12.25 11.641 -3.893 1 97.94 128 VAL B C 1
ATOM 2634 O O . VAL B 1 128 ? 11.07 11.797 -3.576 1 97.94 128 VAL B O 1
ATOM 2637 N N . GLU B 1 129 ? 13.156 12.562 -3.758 1 98.44 129 GLU B N 1
ATOM 2638 C CA . GLU B 1 129 ? 12.797 13.883 -3.26 1 98.44 129 GLU B CA 1
ATOM 2639 C C . GLU B 1 129 ? 11.82 14.586 -4.199 1 98.44 129 GLU B C 1
ATOM 2641 O O . GLU B 1 129 ? 10.875 15.242 -3.752 1 98.44 129 GLU B O 1
ATOM 2646 N N . GLY B 1 130 ? 12.094 14.484 -5.473 1 98.5 130 GLY B N 1
ATOM 2647 C CA . GLY B 1 130 ? 11.164 15.055 -6.441 1 98.5 130 GLY B CA 1
ATOM 2648 C C . GLY B 1 130 ? 9.758 14.492 -6.32 1 98.5 130 GLY B C 1
ATOM 2649 O O . GLY B 1 130 ? 8.781 15.242 -6.406 1 98.5 130 GLY B O 1
ATOM 2650 N N . GLN B 1 131 ? 9.656 13.195 -6.094 1 98.69 131 GLN B N 1
ATOM 2651 C CA . GLN B 1 131 ? 8.359 12.555 -5.941 1 98.69 131 GLN B CA 1
ATOM 2652 C C . GLN B 1 131 ? 7.676 12.992 -4.652 1 98.69 131 GLN B C 1
ATOM 2654 O O . GLN B 1 131 ? 6.457 13.188 -4.621 1 98.69 131 GLN B O 1
ATOM 2659 N N . LEU B 1 132 ? 8.445 13.125 -3.598 1 98.88 132 LEU B N 1
ATOM 2660 C CA . LEU B 1 132 ? 7.926 13.609 -2.324 1 98.88 132 LEU B CA 1
ATOM 2661 C C . LEU B 1 132 ? 7.32 15 -2.479 1 98.88 132 LEU B C 1
ATOM 2663 O O . LEU B 1 132 ? 6.184 15.242 -2.068 1 98.88 132 LEU B O 1
ATOM 2667 N N . LEU B 1 133 ? 8.062 15.906 -3.1 1 98.88 133 LEU B N 1
ATOM 2668 C CA . LEU B 1 133 ? 7.609 17.281 -3.266 1 98.88 133 LEU B CA 1
ATOM 2669 C C . LEU B 1 133 ? 6.402 17.344 -4.195 1 98.88 133 LEU B C 1
ATOM 2671 O O . LEU B 1 133 ? 5.48 18.125 -3.975 1 98.88 133 LEU B O 1
ATOM 2675 N N . ALA B 1 134 ? 6.387 16.5 -5.223 1 98.88 134 ALA B N 1
ATOM 2676 C CA . ALA B 1 134 ? 5.23 16.438 -6.113 1 98.88 134 ALA B CA 1
ATOM 2677 C C . ALA B 1 134 ? 3.975 16.031 -5.348 1 98.88 134 ALA B C 1
ATOM 2679 O O . ALA B 1 134 ? 2.885 16.547 -5.613 1 98.88 134 ALA B O 1
ATOM 2680 N N . ALA 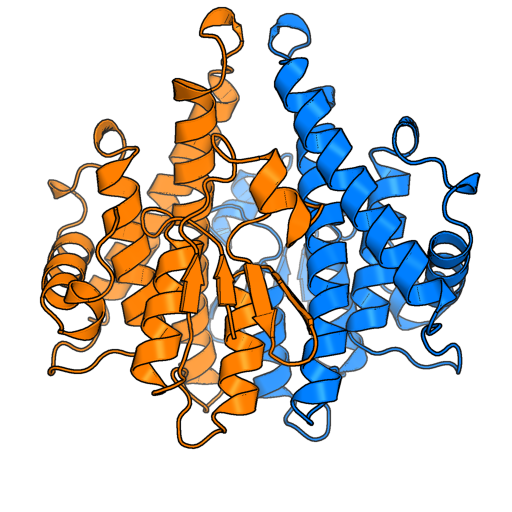B 1 135 ? 4.113 15.086 -4.426 1 98.94 135 ALA B N 1
ATOM 2681 C CA . ALA B 1 135 ? 2.98 14.648 -3.617 1 98.94 135 ALA B CA 1
ATOM 2682 C C . ALA B 1 135 ? 2.434 15.789 -2.768 1 98.94 135 ALA B C 1
ATOM 2684 O O . ALA B 1 135 ? 1.223 16.016 -2.725 1 98.94 135 ALA B O 1
ATOM 2685 N N . TYR B 1 136 ? 3.271 16.516 -2.129 1 98.94 136 TYR B N 1
ATOM 2686 C CA . TYR B 1 136 ? 2.822 17.594 -1.259 1 98.94 136 TYR B CA 1
ATOM 2687 C C . TYR B 1 136 ? 2.312 18.781 -2.076 1 98.94 136 TYR B C 1
ATOM 2689 O O . TYR B 1 136 ? 1.379 19.469 -1.661 1 98.94 136 TYR B O 1
ATOM 2697 N N . ASP B 1 137 ? 2.959 19.047 -3.268 1 98.94 137 ASP B N 1
ATOM 2698 C CA . ASP B 1 137 ? 2.4 20.047 -4.168 1 98.94 137 ASP B CA 1
ATOM 2699 C C . ASP B 1 137 ? 0.963 19.703 -4.551 1 98.94 137 ASP B C 1
ATOM 2701 O O . ASP B 1 137 ? 0.092 20.578 -4.562 1 98.94 137 ASP B O 1
ATOM 2705 N N . TRP B 1 138 ? 0.794 18.453 -4.828 1 98.75 138 TRP B N 1
ATOM 2706 C CA . TRP B 1 138 ? -0.522 17.953 -5.215 1 98.75 138 TRP B CA 1
ATOM 2707 C C . TRP B 1 138 ? -1.525 18.141 -4.078 1 98.75 138 TRP B C 1
ATOM 2709 O O . TRP B 1 138 ? -2.629 18.641 -4.293 1 98.75 138 TRP B O 1
ATOM 2719 N N . LEU B 1 139 ? -1.208 17.75 -2.924 1 98.94 139 LEU B N 1
ATOM 2720 C CA . LEU B 1 139 ? -2.08 17.844 -1.756 1 98.94 139 LEU B CA 1
ATOM 2721 C C . LEU B 1 139 ? -2.379 19.297 -1.405 1 98.94 139 LEU B C 1
ATOM 2723 O O . LEU B 1 139 ? -3.523 19.641 -1.112 1 98.94 139 LEU B O 1
ATOM 2727 N N . GLU B 1 140 ? -1.347 20.109 -1.416 1 98.94 140 GLU B N 1
ATOM 2728 C CA . GLU B 1 140 ? -1.518 21.531 -1.104 1 98.94 140 GLU B CA 1
ATOM 2729 C C . GLU B 1 140 ? -2.502 22.188 -2.062 1 98.94 140 GLU B C 1
ATOM 2731 O O . GLU B 1 140 ? -3.385 22.938 -1.637 1 98.94 140 GLU B O 1
ATOM 2736 N N . ALA B 1 141 ? -2.289 21.922 -3.334 1 98.75 141 ALA B N 1
ATOM 2737 C CA . ALA B 1 141 ? -3.172 22.484 -4.352 1 98.75 141 ALA B CA 1
ATOM 2738 C C . ALA B 1 141 ? -4.609 22 -4.152 1 98.75 141 ALA B C 1
ATOM 2740 O O . ALA B 1 141 ? -5.551 22.797 -4.289 1 98.75 141 ALA B O 1
ATOM 2741 N N . ALA B 1 142 ? -4.781 20.75 -3.85 1 98.69 142 ALA B N 1
ATOM 2742 C CA . ALA B 1 142 ? -6.113 20.172 -3.639 1 98.69 142 ALA B CA 1
ATOM 2743 C C . ALA B 1 142 ? -6.801 20.828 -2.441 1 98.69 142 ALA B C 1
ATOM 2745 O O . ALA B 1 142 ? -7.988 21.156 -2.5 1 98.69 142 ALA B O 1
ATOM 2746 N N . LEU B 1 143 ? -6.066 21 -1.353 1 98.5 143 LEU B N 1
ATOM 2747 C CA . LEU B 1 143 ? -6.637 21.562 -0.133 1 98.5 143 LEU B CA 1
ATOM 2748 C C . LEU B 1 143 ? -6.973 23.047 -0.32 1 98.5 143 LEU B C 1
ATOM 2750 O O . LEU B 1 143 ? -7.918 23.547 0.29 1 98.5 143 LEU B O 1
ATOM 2754 N N . ARG B 1 144 ? -6.16 23.734 -1.144 1 98.19 144 ARG B N 1
ATOM 2755 C CA . ARG B 1 144 ? -6.48 25.125 -1.468 1 98.19 144 ARG B CA 1
ATOM 2756 C C . ARG B 1 144 ? -7.797 25.219 -2.227 1 98.19 144 ARG B C 1
ATOM 2758 O O . ARG B 1 144 ? -8.594 26.141 -1.988 1 98.19 144 ARG B O 1
ATOM 2765 N N . GLN B 1 145 ? -7.977 24.297 -3.082 1 97.88 145 GLN B N 1
ATOM 2766 C CA . GLN B 1 145 ? -9.18 24.297 -3.906 1 97.88 145 GLN B CA 1
ATOM 2767 C C . GLN B 1 145 ? -10.398 23.844 -3.102 1 97.88 145 GLN B C 1
ATOM 2769 O O . GLN B 1 145 ? -11.469 24.438 -3.205 1 97.88 145 GLN B O 1
ATOM 2774 N N . GLU B 1 146 ? -10.289 22.781 -2.406 1 97.62 146 GLU B N 1
ATOM 2775 C CA . GLU B 1 146 ? -11.336 22.234 -1.55 1 97.62 146 GLU B CA 1
ATOM 2776 C C . GLU B 1 146 ? -10.781 21.844 -0.182 1 97.62 146 GLU B C 1
ATOM 2778 O O . GLU B 1 146 ? -10.352 20.703 0.02 1 97.62 146 GLU B O 1
ATOM 2783 N N . PRO B 1 147 ? -10.922 22.75 0.775 1 97.75 147 PRO B N 1
ATOM 2784 C CA . PRO B 1 147 ? -10.367 22.5 2.105 1 97.75 147 PRO B CA 1
ATOM 2785 C C . PRO B 1 147 ? -11.047 21.312 2.805 1 97.75 147 PRO B C 1
ATOM 2787 O O . PRO B 1 147 ? -12.25 21.109 2.652 1 97.75 147 PRO B O 1
ATOM 2790 N N . LEU B 1 148 ? -10.281 20.562 3.555 1 97.94 148 LEU B N 1
ATOM 2791 C CA . LEU B 1 148 ? -10.852 19.531 4.41 1 97.94 148 LEU B CA 1
ATOM 2792 C C . LEU B 1 148 ? -11.586 20.141 5.594 1 97.94 148 LEU B C 1
ATOM 2794 O O . LEU B 1 148 ? -11.219 21.219 6.07 1 97.94 148 LEU B O 1
ATOM 2798 N N . ALA B 1 149 ? -12.594 19.438 6.043 1 96.12 149 ALA B N 1
ATOM 2799 C CA . ALA B 1 149 ? -13.453 19.953 7.102 1 96.12 149 ALA B CA 1
ATOM 2800 C C . ALA B 1 149 ? -12.695 20.094 8.414 1 96.12 149 ALA B C 1
ATOM 2802 O O . ALA B 1 149 ? -11.852 19.25 8.742 1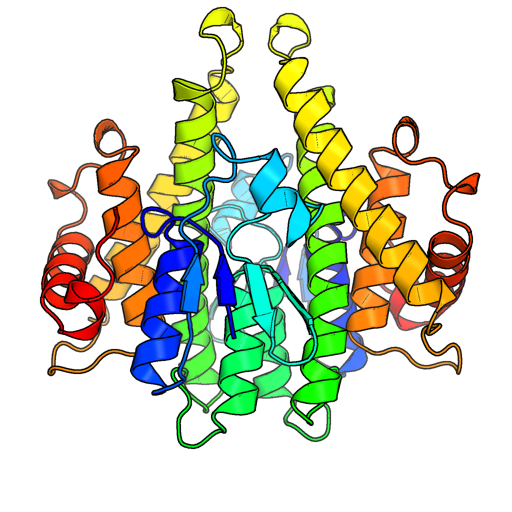 96.12 149 ALA B O 1
ATOM 2803 N N . ARG B 1 150 ? -13 21.172 9.164 1 96.56 150 ARG B N 1
ATOM 2804 C CA . ARG B 1 150 ? -12.492 21.438 10.508 1 96.56 150 ARG B CA 1
ATOM 2805 C C . ARG B 1 150 ? -13.633 21.688 11.484 1 96.56 150 ARG B C 1
ATOM 2807 O O . ARG B 1 150 ? -13.758 22.766 12.047 1 96.56 150 ARG B O 1
ATOM 2814 N N . ASP B 1 151 ? -14.461 20.703 11.672 1 95.75 151 ASP B N 1
ATOM 2815 C CA . ASP B 1 151 ? -15.688 20.875 12.438 1 95.75 151 ASP B CA 1
ATOM 2816 C C . ASP B 1 151 ? -15.672 20.016 13.695 1 95.75 151 ASP B C 1
ATOM 2818 O O . ASP B 1 151 ? -16.734 19.656 14.219 1 95.75 151 ASP B O 1
ATOM 2822 N N . GLY B 1 152 ? -14.547 19.656 14.148 1 93.31 152 GLY B N 1
ATOM 2823 C CA . GLY B 1 152 ? -14.422 18.844 15.352 1 93.31 152 GLY B CA 1
ATOM 2824 C C . GLY B 1 152 ? -14.375 17.359 15.078 1 93.31 152 GLY B C 1
ATOM 2825 O O . GLY B 1 152 ? -14.016 16.578 15.953 1 93.31 152 GLY B O 1
ATOM 2826 N N . GLY B 1 153 ? -14.688 17 13.82 1 92.75 153 GLY B N 1
ATOM 2827 C CA . GLY B 1 153 ? -14.586 15.617 13.398 1 92.75 153 GLY B CA 1
ATOM 2828 C C . GLY B 1 153 ? -13.492 15.383 12.367 1 92.75 153 GLY B C 1
ATOM 2829 O O . GLY B 1 153 ? -12.758 16.312 12.023 1 92.75 153 GLY B O 1
ATOM 2830 N N . ILE B 1 154 ? -13.344 14.109 11.961 1 97.75 154 ILE B N 1
ATOM 2831 C CA . ILE B 1 154 ? -12.305 13.805 10.984 1 97.75 154 ILE B CA 1
ATOM 2832 C C . ILE B 1 154 ? -12.586 12.453 10.328 1 97.75 154 ILE B C 1
ATOM 2834 O O . ILE B 1 154 ? -13.016 11.516 11 1 97.75 154 ILE B O 1
ATOM 2838 N N . GLU B 1 155 ? -12.398 12.422 9.023 1 97.62 155 GLU B N 1
ATOM 2839 C CA . GLU B 1 155 ? -12.5 11.18 8.258 1 97.62 155 GLU B CA 1
ATOM 2840 C C . GLU B 1 155 ? -11.117 10.648 7.895 1 97.62 155 GLU B C 1
ATOM 2842 O O . GLU B 1 155 ? -10.102 11.234 8.266 1 97.62 155 GLU B O 1
ATOM 2847 N N . LEU B 1 156 ? -11.102 9.547 7.199 1 98.75 156 LEU B N 1
ATOM 2848 C CA . LEU B 1 156 ? -9.844 8.852 6.961 1 98.75 156 LEU B CA 1
ATOM 2849 C C . LEU B 1 156 ? -8.906 9.695 6.113 1 98.75 156 LEU B C 1
ATOM 2851 O O . LEU B 1 156 ? -7.684 9.664 6.305 1 98.75 156 LEU B O 1
ATOM 2855 N N . VAL B 1 157 ? -9.484 10.453 5.168 1 98.81 157 VAL B N 1
ATOM 2856 C CA . VAL B 1 157 ? -8.648 11.305 4.328 1 98.81 157 VAL B CA 1
ATOM 2857 C C . VAL B 1 157 ? -7.934 12.344 5.188 1 98.81 157 VAL B C 1
ATOM 2859 O O . VAL B 1 157 ? -6.734 12.578 5.023 1 98.81 157 VAL B O 1
ATOM 2862 N N . GLY B 1 158 ? -8.656 12.938 6.094 1 98.88 158 GLY B N 1
ATOM 2863 C CA . GLY B 1 158 ? -8.039 13.898 6.992 1 98.88 158 GLY B CA 1
ATOM 2864 C C . GLY B 1 158 ? -6.984 13.289 7.887 1 98.88 158 GLY B C 1
ATOM 2865 O O . GLY B 1 158 ? -5.91 13.859 8.078 1 98.88 158 GLY B O 1
ATOM 2866 N N . VAL B 1 159 ? -7.273 12.117 8.438 1 98.94 159 VAL B N 1
ATOM 2867 C CA . VAL B 1 159 ? -6.324 11.398 9.281 1 98.94 159 VAL B CA 1
ATOM 2868 C C . VAL B 1 159 ? -5.031 11.156 8.508 1 98.94 159 VAL B C 1
ATOM 2870 O O . VAL B 1 159 ? -3.939 11.445 9.008 1 98.94 159 VAL B O 1
ATOM 2873 N N . THR B 1 160 ? -5.133 10.648 7.305 1 98.94 160 THR B N 1
ATOM 2874 C CA . THR B 1 160 ? -3.971 10.234 6.527 1 98.94 160 THR B CA 1
ATOM 2875 C C . THR B 1 160 ? -3.137 11.438 6.109 1 98.94 160 THR B C 1
ATOM 2877 O O . THR B 1 160 ? -1.908 11.422 6.215 1 98.94 160 THR B O 1
ATOM 2880 N N . VAL B 1 161 ? -3.812 12.492 5.688 1 98.94 161 VAL B N 1
ATOM 2881 C CA . VAL B 1 161 ? -3.115 13.711 5.273 1 98.94 161 VAL B CA 1
ATOM 2882 C C . VAL B 1 161 ? -2.373 14.312 6.465 1 98.94 161 VAL B C 1
ATOM 2884 O O . VAL B 1 161 ? -1.204 14.688 6.348 1 98.94 161 VAL B O 1
ATOM 2887 N N . ALA B 1 162 ? -3.008 14.352 7.586 1 98.94 162 ALA B N 1
ATOM 2888 C CA . ALA B 1 162 ? -2.424 14.969 8.773 1 98.94 162 ALA B CA 1
ATOM 2889 C C . ALA B 1 162 ? -1.214 14.18 9.266 1 98.94 162 ALA B C 1
ATOM 2891 O O . ALA B 1 162 ? -0.163 14.758 9.555 1 98.94 162 ALA B O 1
ATOM 2892 N N . VAL B 1 163 ? -1.326 12.883 9.32 1 98.88 163 VAL B N 1
ATOM 2893 C CA . VAL B 1 163 ? -0.233 12.07 9.852 1 98.88 163 VAL B CA 1
ATOM 2894 C C . VAL B 1 163 ? 0.936 12.078 8.867 1 98.88 163 VAL B C 1
ATOM 2896 O O . VAL B 1 163 ? 2.1 12.039 9.273 1 98.88 163 VAL B O 1
ATOM 2899 N N . ALA B 1 164 ? 0.623 12.094 7.555 1 98.94 164 ALA B N 1
ATOM 2900 C CA . ALA B 1 164 ? 1.678 12.141 6.543 1 98.94 164 ALA B CA 1
ATOM 2901 C C . ALA B 1 164 ? 2.531 13.398 6.703 1 98.94 164 ALA B C 1
ATOM 2903 O O . ALA B 1 164 ? 3.762 13.32 6.723 1 98.94 164 ALA B O 1
ATOM 2904 N N . TRP B 1 165 ? 1.832 14.5 6.828 1 98.94 165 TRP B N 1
ATOM 2905 C CA . TRP B 1 165 ? 2.533 15.773 6.961 1 98.94 165 TRP B CA 1
ATOM 2906 C C . TRP B 1 165 ? 3.379 15.797 8.227 1 98.94 165 TRP B C 1
ATOM 2908 O O . TRP B 1 165 ? 4.559 16.156 8.188 1 98.94 165 TRP B O 1
ATOM 2918 N N . ARG B 1 166 ? 2.766 15.414 9.32 1 98.75 166 ARG B N 1
ATOM 2919 C CA . ARG B 1 166 ? 3.471 15.43 10.602 1 98.75 166 ARG B CA 1
ATOM 2920 C C . ARG B 1 166 ? 4.711 14.547 10.555 1 98.75 166 ARG B C 1
ATOM 2922 O O . ARG B 1 166 ? 5.773 14.93 11.039 1 98.75 166 ARG B O 1
ATOM 2929 N N . PHE B 1 167 ? 4.598 13.43 9.992 1 98.88 167 PHE B N 1
ATOM 2930 C CA . PHE B 1 167 ? 5.695 12.477 9.883 1 98.88 167 PHE B CA 1
ATOM 2931 C C . PHE B 1 167 ? 6.848 13.07 9.078 1 98.88 167 PHE B C 1
ATOM 2933 O O . PHE B 1 167 ? 8 13 9.5 1 98.88 167 PHE B O 1
ATOM 2940 N N . SER B 1 168 ? 6.52 13.648 7.863 1 98.81 168 SER B N 1
ATOM 2941 C CA . SER B 1 168 ? 7.566 14.234 7.027 1 98.81 168 SER B CA 1
ATOM 2942 C C . SER B 1 168 ? 8.297 15.352 7.758 1 98.81 168 SER B C 1
ATOM 2944 O O . SER B 1 168 ? 9.516 15.492 7.633 1 98.81 168 SER B O 1
ATOM 2946 N N . GLN B 1 169 ? 7.562 16.125 8.57 1 98.56 169 GLN B N 1
ATOM 2947 C CA . GLN B 1 169 ? 8.172 17.219 9.32 1 98.56 169 GLN B CA 1
ATOM 2948 C C . GLN B 1 169 ? 9.031 16.688 10.461 1 98.56 169 GLN B C 1
ATOM 2950 O O . GLN B 1 169 ? 9.906 17.391 10.969 1 98.56 169 GLN B O 1
ATOM 2955 N N . LEU B 1 170 ? 8.781 15.469 10.836 1 97.81 170 LEU B N 1
ATOM 2956 C CA . LEU B 1 170 ? 9.578 14.836 11.875 1 97.81 170 LEU B CA 1
ATOM 2957 C C . LEU B 1 170 ? 10.883 14.289 11.305 1 97.81 170 LEU B C 1
ATOM 2959 O O . LEU B 1 170 ? 11.93 14.367 11.953 1 97.81 170 LEU B O 1
ATOM 2963 N N . VAL B 1 171 ? 10.875 13.797 10.047 1 97.94 171 VAL B N 1
ATOM 2964 C CA . VAL B 1 171 ? 12.008 12.961 9.672 1 97.94 171 VAL B CA 1
ATOM 2965 C C . VAL B 1 171 ? 12.766 13.602 8.508 1 97.94 171 VAL B C 1
ATOM 2967 O O . VAL B 1 171 ? 13.938 13.289 8.273 1 97.94 171 VAL B O 1
ATOM 2970 N N . VAL B 1 172 ? 12.062 14.508 7.742 1 98 172 VAL B N 1
ATOM 2971 C CA . VAL B 1 172 ? 12.734 15.094 6.586 1 98 172 VAL B CA 1
ATOM 2972 C C . VAL B 1 172 ? 12.344 16.562 6.457 1 98 172 VAL B C 1
ATOM 2974 O O . VAL B 1 172 ? 12.141 17.062 5.348 1 98 172 VAL B O 1
ATOM 2977 N N . ALA B 1 173 ? 12.234 17.266 7.523 1 96.88 173 ALA B N 1
ATOM 2978 C CA . ALA B 1 173 ? 11.773 18.656 7.559 1 96.88 173 ALA B CA 1
ATOM 2979 C C . ALA B 1 173 ? 12.648 19.547 6.676 1 96.88 173 ALA B C 1
ATOM 2981 O O . ALA B 1 173 ? 12.156 20.5 6.07 1 96.88 173 ALA B O 1
ATOM 2982 N N . GLU B 1 174 ? 13.852 19.219 6.504 1 95.94 174 GLU B N 1
ATOM 2983 C CA . GLU B 1 174 ? 14.789 20.047 5.746 1 95.94 174 GLU B CA 1
ATOM 2984 C C . GLU B 1 174 ? 14.492 19.984 4.25 1 95.94 174 GLU B C 1
ATOM 2986 O O . GLU B 1 174 ? 14.906 20.859 3.492 1 95.94 174 GLU B O 1
ATOM 2991 N N . ARG B 1 175 ? 13.781 18.984 3.896 1 95.5 175 ARG B N 1
ATOM 2992 C CA . ARG B 1 175 ? 13.5 18.781 2.479 1 95.5 175 ARG B CA 1
ATOM 2993 C C . ARG B 1 175 ? 12.094 19.25 2.127 1 95.5 175 ARG B C 1
ATOM 2995 O O . ARG B 1 175 ? 11.75 19.359 0.948 1 95.5 175 ARG B O 1
ATOM 3002 N N . VAL B 1 176 ? 11.312 19.453 3.109 1 97.88 176 VAL B N 1
ATOM 3003 C CA . VAL B 1 176 ? 9.938 19.891 2.934 1 97.88 176 VAL B CA 1
ATOM 3004 C C . VAL B 1 176 ? 9.672 21.125 3.789 1 97.88 176 VAL B C 1
ATOM 3006 O O . VAL B 1 176 ? 9.227 21.016 4.934 1 97.88 176 VAL B O 1
ATOM 3009 N N . ALA B 1 177 ? 9.812 22.281 3.213 1 97.44 177 ALA B N 1
ATOM 3010 C CA . ALA B 1 177 ? 9.664 23.531 3.959 1 97.44 177 ALA B CA 1
ATOM 3011 C C . ALA B 1 177 ? 8.195 23.812 4.27 1 97.44 177 ALA B C 1
ATOM 3013 O O . ALA B 1 177 ? 7.395 24.016 3.355 1 97.44 177 ALA B O 1
ATOM 3014 N N . ALA B 1 178 ? 7.934 23.891 5.492 1 97.44 178 ALA B N 1
ATOM 3015 C CA . ALA B 1 178 ? 6.551 24.078 5.926 1 97.44 178 ALA B CA 1
ATOM 3016 C C . ALA B 1 178 ? 5.961 25.359 5.355 1 97.44 178 ALA B C 1
ATOM 3018 O O . ALA B 1 178 ? 4.762 25.422 5.07 1 97.44 178 ALA B O 1
ATOM 3019 N N . SER B 1 179 ? 6.754 26.375 5.168 1 97.75 179 SER B N 1
ATOM 3020 C CA . SER B 1 179 ? 6.293 27.672 4.68 1 97.75 179 SER B CA 1
ATOM 3021 C C . SER B 1 179 ? 5.73 27.562 3.268 1 97.75 179 SER B C 1
ATOM 3023 O O . SER B 1 179 ? 4.926 28.406 2.848 1 97.75 179 SER B O 1
ATOM 3025 N N . GLU B 1 180 ? 6.129 26.547 2.541 1 98.25 180 GLU B N 1
ATOM 3026 C CA . GLU B 1 180 ? 5.664 26.359 1.169 1 98.25 180 GLU B CA 1
ATOM 3027 C C . GLU B 1 180 ? 4.328 25.625 1.134 1 98.25 180 GLU B C 1
ATOM 3029 O O . GLU B 1 180 ? 3.676 25.562 0.089 1 98.25 180 GLU B O 1
ATOM 3034 N N . TYR B 1 181 ? 3.912 25.125 2.299 1 98.75 181 TYR B N 1
ATOM 3035 C CA . TYR B 1 181 ? 2.713 24.297 2.354 1 98.75 181 TYR B CA 1
ATOM 3036 C C . TYR B 1 181 ? 1.819 24.703 3.518 1 98.75 181 TYR B C 1
ATOM 3038 O O . TYR B 1 181 ? 1.515 23.891 4.391 1 98.75 181 TYR B O 1
ATOM 3046 N N . PRO B 1 182 ? 1.315 25.891 3.449 1 98.69 182 PRO B N 1
ATOM 3047 C CA . PRO B 1 182 ? 0.571 26.422 4.598 1 98.69 182 PRO B CA 1
ATOM 3048 C C . PRO B 1 182 ? -0.742 25.672 4.836 1 98.69 182 PRO B C 1
ATOM 3050 O O . PRO B 1 182 ? -1.177 25.531 5.984 1 98.69 182 PRO B O 1
ATOM 3053 N N . GLU B 1 183 ? -1.473 25.203 3.789 1 98.75 183 GLU B N 1
ATOM 3054 C CA . GLU B 1 183 ? -2.729 24.484 3.979 1 98.75 183 GLU B CA 1
ATOM 3055 C C . GLU B 1 183 ? -2.504 23.156 4.699 1 98.75 183 GLU B C 1
ATOM 3057 O O . GLU B 1 183 ? -3.262 22.797 5.605 1 98.75 183 GLU B O 1
ATOM 3062 N N . LEU B 1 184 ? -1.5 22.453 4.305 1 98.88 184 LEU B N 1
ATOM 3063 C CA . LEU B 1 184 ? -1.178 21.172 4.922 1 98.88 184 LEU B CA 1
ATOM 3064 C C . LEU B 1 184 ? -0.749 21.359 6.371 1 98.88 184 LEU B C 1
ATOM 3066 O O . LEU B 1 184 ? -1.196 20.625 7.258 1 98.88 184 LEU B O 1
ATOM 3070 N N . ALA B 1 185 ? 0.152 22.328 6.602 1 98.75 185 ALA B N 1
ATOM 3071 C CA . ALA B 1 185 ? 0.635 22.609 7.949 1 98.75 185 ALA B CA 1
ATOM 3072 C C . ALA B 1 185 ? -0.518 22.969 8.883 1 98.75 185 ALA B C 1
ATOM 3074 O O . ALA B 1 185 ? -0.622 22.422 9.984 1 98.75 185 ALA B O 1
ATOM 3075 N N . SER B 1 186 ? -1.324 23.828 8.406 1 98.56 186 SER B N 1
ATOM 3076 C CA . SER B 1 186 ? -2.463 24.281 9.195 1 98.56 186 SER B CA 1
ATOM 3077 C C . SER B 1 186 ? -3.428 23.141 9.484 1 98.56 186 SER B C 1
ATOM 3079 O O . SER B 1 186 ? -3.947 23.016 10.594 1 98.56 186 SER B O 1
ATOM 3081 N N . TYR B 1 187 ? -3.715 22.312 8.523 1 98.81 187 TYR B N 1
ATOM 3082 C CA . TYR B 1 187 ? -4.648 21.203 8.727 1 98.81 187 TYR B CA 1
ATOM 3083 C C . TYR B 1 187 ? -4.078 20.172 9.695 1 98.81 187 TYR B C 1
ATOM 3085 O O . TYR B 1 187 ? -4.805 19.641 10.531 1 98.81 187 TYR B O 1
ATOM 3093 N N . SER B 1 188 ? -2.832 19.859 9.492 1 98.75 188 SER B N 1
ATOM 3094 C CA . SER B 1 188 ? -2.191 18.938 10.422 1 98.75 188 SER B CA 1
ATOM 3095 C C . SER B 1 188 ? -2.244 19.469 11.852 1 98.75 188 SER B C 1
ATOM 3097 O O . SER B 1 188 ? -2.494 18.719 12.797 1 98.75 188 SER B O 1
ATOM 3099 N N . ASP B 1 189 ? -1.981 20.734 12.062 1 98.38 189 ASP B N 1
ATOM 3100 C CA . ASP B 1 189 ? -2.07 21.344 13.383 1 98.38 189 ASP B CA 1
ATOM 3101 C C . ASP B 1 189 ? -3.473 21.188 13.969 1 98.38 189 ASP B C 1
ATOM 3103 O O . ASP B 1 189 ? -3.627 20.875 15.148 1 98.38 189 ASP B O 1
ATOM 3107 N N . TYR B 1 190 ? -4.496 21.438 13.148 1 98.56 190 TYR B N 1
ATOM 3108 C CA . TYR B 1 190 ? -5.875 21.219 13.562 1 98.56 190 TYR B CA 1
ATOM 3109 C C . TYR B 1 190 ? -6.082 19.781 14.023 1 98.56 190 TYR B C 1
ATOM 3111 O O . TYR B 1 190 ? -6.586 19.547 15.125 1 98.56 190 TYR B O 1
ATOM 3119 N N . ALA B 1 191 ? -5.703 18.844 13.188 1 98.75 191 ALA B N 1
ATOM 3120 C CA . ALA B 1 191 ? -5.914 17.438 13.477 1 98.75 191 ALA B CA 1
ATOM 3121 C C . ALA B 1 191 ? -5.203 17.031 14.766 1 98.75 191 ALA B C 1
ATOM 3123 O O . ALA B 1 191 ? -5.75 16.266 15.57 1 98.75 191 ALA B O 1
ATOM 3124 N N . GLU B 1 192 ? -4 17.531 14.961 1 98.38 192 GLU B N 1
ATOM 3125 C CA . GLU B 1 192 ? -3.184 17.188 16.125 1 98.38 192 GLU B CA 1
ATOM 3126 C C . GLU B 1 192 ? -3.824 17.672 17.422 1 98.38 192 GLU B C 1
ATOM 3128 O O . GLU B 1 192 ? -3.436 17.25 18.5 1 98.38 192 GLU B O 1
ATOM 3133 N N . GLY B 1 193 ? -4.715 18.531 17.297 1 98.31 193 GLY B N 1
ATOM 3134 C CA . GLY B 1 193 ? -5.434 19.047 18.453 1 98.31 193 GLY B CA 1
ATOM 3135 C C . GLY B 1 193 ? -6.645 18.203 18.812 1 98.31 193 GLY B C 1
ATOM 3136 O O . GLY B 1 193 ? -7.23 18.375 19.891 1 98.31 193 GLY B O 1
ATOM 3137 N N . LEU B 1 194 ? -7.086 17.281 17.969 1 98.5 194 LEU B N 1
ATOM 3138 C CA . LEU B 1 194 ? -8.25 16.438 18.234 1 98.5 194 LEU B CA 1
ATOM 3139 C C . LEU B 1 194 ? -7.922 15.367 19.266 1 98.5 194 LEU B C 1
ATOM 3141 O O . LEU B 1 194 ? -6.793 14.875 19.312 1 98.5 194 LEU B O 1
ATOM 3145 N N . PRO B 1 195 ? -8.867 14.906 20.078 1 97.88 195 PRO B N 1
ATOM 3146 C CA . PRO B 1 195 ? -8.633 13.922 21.141 1 97.88 195 PRO B CA 1
ATOM 3147 C C . PRO B 1 195 ? -7.98 12.641 20.609 1 97.88 195 PRO B C 1
ATOM 3149 O O . PRO B 1 195 ? -7.039 12.133 21.234 1 97.88 195 PRO B O 1
ATOM 3152 N N . VAL B 1 196 ? -8.383 12.125 19.484 1 98 196 VAL B N 1
ATOM 3153 C CA . VAL B 1 196 ? -7.895 10.844 18.984 1 98 196 VAL B CA 1
ATOM 3154 C C . VAL B 1 196 ? -6.426 10.977 18.578 1 98 196 VAL B C 1
ATOM 3156 O O . VAL B 1 196 ? -5.664 10.008 18.672 1 98 196 VAL B O 1
ATOM 3159 N N . PHE B 1 197 ? -6.012 12.156 18.109 1 98.62 197 PHE B N 1
ATOM 3160 C CA . PHE B 1 197 ? -4.609 12.406 17.797 1 98.62 197 PHE B CA 1
ATOM 3161 C C . PHE B 1 197 ? -3.791 12.578 19.078 1 98.62 197 PHE B C 1
ATOM 3163 O O . PHE B 1 197 ? -2.682 12.055 19.188 1 98.62 197 PHE B O 1
ATOM 3170 N N . LEU B 1 198 ? -4.348 13.266 20.047 1 98.31 198 LEU B N 1
ATOM 3171 C CA . LEU B 1 198 ? -3.668 13.492 21.312 1 98.31 198 LEU B CA 1
ATOM 3172 C C . LEU B 1 198 ? -3.41 12.172 22.031 1 98.31 198 LEU B C 1
ATOM 3174 O O . LEU B 1 198 ? -2.404 12.023 22.734 1 98.31 198 LEU B O 1
ATOM 3178 N N . GLU B 1 199 ? -4.25 11.242 21.859 1 97.81 199 GLU B N 1
ATOM 3179 C CA . GLU B 1 199 ? -4.16 9.938 22.516 1 97.81 199 GLU B CA 1
ATOM 3180 C C . GLU B 1 199 ? -3.221 9 21.75 1 97.81 199 GLU B C 1
ATOM 3182 O O . GLU B 1 199 ? -2.9 7.914 22.234 1 97.81 199 GLU B O 1
ATOM 3187 N N . THR B 1 200 ? -2.801 9.398 20.516 1 98.19 200 THR B N 1
ATOM 3188 C CA . THR B 1 200 ? -1.89 8.617 19.688 1 98.19 200 THR B CA 1
ATOM 3189 C C . THR B 1 200 ? -0.716 9.477 19.219 1 98.19 200 THR B C 1
ATOM 3191 O O . THR B 1 200 ? -0.475 9.609 18.016 1 98.19 200 THR B O 1
ATOM 3194 N N . PRO B 1 201 ? 0.084 10.016 20.109 1 97.62 201 PRO B N 1
ATOM 3195 C CA . PRO B 1 201 ? 1.187 10.898 19.719 1 97.62 201 PRO B CA 1
ATOM 3196 C C . PRO B 1 201 ? 2.273 10.172 18.938 1 97.62 201 PRO B C 1
ATOM 3198 O O . PRO B 1 201 ? 2.51 8.984 19.156 1 97.62 201 PRO B O 1
ATOM 3201 N N . PRO B 1 202 ? 2.879 10.883 18.016 1 96 202 PRO B N 1
ATOM 3202 C CA . PRO B 1 202 ? 3.934 10.266 17.219 1 96 202 PRO B CA 1
ATOM 3203 C C . PRO B 1 202 ? 5.223 10.039 18 1 96 202 PRO B C 1
ATOM 3205 O O . PRO B 1 202 ? 6.148 10.844 17.922 1 96 202 PRO B O 1
ATOM 3208 N N . VAL B 1 203 ? 5.277 9.062 18.922 1 89.94 203 VAL B N 1
ATOM 3209 C CA . VAL B 1 203 ? 6.438 8.758 19.766 1 89.94 203 VAL B CA 1
ATOM 3210 C C . VAL B 1 203 ? 6.84 7.301 19.578 1 89.94 203 VAL B C 1
ATOM 3212 O O . VAL B 1 203 ? 6.016 6.461 19.203 1 89.94 203 VAL B O 1
#